Protein AF-A0A7C6BDL8-F1 (afdb_monomer_lite)

Structure (mmCIF, N/CA/C/O backbone):
data_AF-A0A7C6BDL8-F1
#
_entry.id   AF-A0A7C6BDL8-F1
#
loop_
_atom_site.group_PDB
_atom_site.id
_atom_site.type_symbol
_atom_site.label_atom_id
_atom_site.label_alt_id
_atom_site.label_comp_id
_atom_site.label_asym_id
_atom_site.label_entity_id
_atom_site.label_seq_id
_atom_site.pdbx_PDB_ins_code
_atom_site.Cartn_x
_atom_site.Cartn_y
_atom_site.Cartn_z
_atom_site.occupancy
_atom_site.B_iso_or_equiv
_atom_site.auth_seq_id
_atom_site.auth_comp_id
_atom_site.auth_asym_id
_atom_site.auth_atom_id
_atom_site.pdbx_PDB_model_num
ATOM 1 N N . MET A 1 1 ? -22.478 40.320 2.818 1.00 36.12 1 MET A N 1
ATOM 2 C CA . MET A 1 1 ? -21.639 39.943 1.657 1.00 36.12 1 MET A CA 1
ATOM 3 C C . MET A 1 1 ? -20.184 40.206 2.011 1.00 36.12 1 MET A C 1
ATOM 5 O O . MET A 1 1 ? -19.680 41.290 1.766 1.00 36.12 1 MET A O 1
ATOM 9 N N . LYS A 1 2 ? -19.555 39.276 2.729 1.00 38.12 2 LYS A N 1
ATOM 10 C CA . LYS A 1 2 ? -18.227 39.447 3.330 1.00 38.12 2 LYS A CA 1
ATOM 11 C C . LYS A 1 2 ? -17.436 38.138 3.169 1.00 38.12 2 LYS A C 1
ATOM 13 O O . LYS A 1 2 ? -18.031 37.080 2.965 1.00 38.12 2 LYS A O 1
ATOM 18 N N . THR A 1 3 ? -16.111 38.266 3.187 1.00 38.41 3 THR A N 1
ATOM 19 C CA . THR A 1 3 ? -15.070 37.217 3.271 1.00 38.41 3 THR A CA 1
ATOM 20 C C . THR A 1 3 ? -14.804 36.285 2.078 1.00 38.41 3 THR A C 1
ATOM 22 O O . THR A 1 3 ? -13.645 35.935 1.880 1.00 38.41 3 THR A O 1
ATOM 25 N N . LYS A 1 4 ? -15.764 35.936 1.209 1.00 37.19 4 LYS A N 1
ATOM 26 C CA . LYS A 1 4 ? -15.473 34.968 0.116 1.00 37.19 4 LYS A CA 1
ATOM 27 C C . LYS A 1 4 ? -14.597 35.493 -1.035 1.00 37.19 4 LYS A C 1
ATOM 29 O O . LYS A 1 4 ? -13.884 34.704 -1.643 1.00 37.19 4 LYS A O 1
ATOM 34 N N . ASN A 1 5 ? -14.593 36.800 -1.307 1.00 36.06 5 ASN A N 1
ATOM 35 C CA . ASN A 1 5 ? -13.841 37.357 -2.445 1.00 36.06 5 ASN A CA 1
ATOM 36 C C . ASN A 1 5 ? -12.412 37.807 -2.100 1.00 36.06 5 ASN A C 1
ATOM 38 O O . ASN A 1 5 ? -11.633 38.062 -3.013 1.00 36.06 5 ASN A O 1
ATOM 42 N N . LEU A 1 6 ? -12.045 37.898 -0.816 1.00 36.38 6 LEU A N 1
ATOM 43 C CA . LEU A 1 6 ? -10.734 38.432 -0.431 1.00 36.38 6 LEU A CA 1
ATOM 44 C C . LEU A 1 6 ? -9.637 37.354 -0.442 1.00 36.38 6 LEU A C 1
ATOM 46 O O . LEU A 1 6 ? -8.523 37.628 -0.874 1.00 36.38 6 LEU A O 1
ATOM 50 N N . LEU A 1 7 ? -9.965 36.105 -0.079 1.00 38.28 7 LEU A N 1
ATOM 51 C CA . LEU A 1 7 ? -8.993 35.001 -0.098 1.00 38.28 7 LEU A CA 1
ATOM 52 C C . LEU A 1 7 ? -8.562 34.615 -1.525 1.00 38.28 7 LEU A C 1
ATOM 54 O O . LEU A 1 7 ? -7.415 34.242 -1.751 1.00 38.28 7 LEU A O 1
ATOM 58 N N . VAL A 1 8 ? -9.467 34.760 -2.502 1.00 40.53 8 VAL A N 1
ATOM 59 C CA . VAL A 1 8 ? -9.164 34.511 -3.924 1.00 40.53 8 VAL A CA 1
ATOM 60 C C . VAL A 1 8 ? -8.199 35.566 -4.475 1.00 40.53 8 VAL A C 1
ATOM 62 O O . VAL A 1 8 ? -7.374 35.252 -5.327 1.00 40.53 8 VAL A O 1
ATOM 65 N N . LEU A 1 9 ? -8.238 36.797 -3.953 1.00 32.34 9 LEU A N 1
ATOM 66 C CA . LEU A 1 9 ? -7.338 37.866 -4.387 1.00 32.34 9 LEU A CA 1
ATOM 67 C C . LEU A 1 9 ? -5.900 37.660 -3.871 1.00 32.34 9 LEU A C 1
ATOM 69 O O . LEU A 1 9 ? -4.942 37.958 -4.581 1.00 32.34 9 LEU A O 1
ATOM 73 N N . ILE A 1 10 ? -5.747 37.087 -2.673 1.00 45.06 10 ILE A N 1
ATOM 74 C CA . ILE A 1 10 ? -4.440 36.819 -2.046 1.00 45.06 10 ILE A CA 1
ATOM 75 C C . ILE A 1 10 ? -3.712 35.660 -2.748 1.00 45.06 10 ILE A C 1
ATOM 77 O O . ILE A 1 10 ? -2.499 35.722 -2.934 1.00 45.06 10 ILE A O 1
ATOM 81 N N . LEU A 1 11 ? -4.448 34.649 -3.227 1.00 43.22 11 LEU A N 1
ATOM 82 C CA . LEU A 1 11 ? -3.874 33.497 -3.939 1.00 43.22 11 LEU A CA 1
ATOM 83 C C . LEU A 1 11 ? -3.466 33.797 -5.395 1.00 43.22 11 LEU A C 1
ATOM 85 O O . LEU A 1 11 ? -2.720 33.016 -5.979 1.00 43.22 11 LEU A O 1
ATOM 89 N N . VAL A 1 12 ? -3.931 34.910 -5.981 1.00 40.62 12 VAL A N 1
ATOM 90 C CA . VAL A 1 12 ? -3.679 35.256 -7.396 1.00 40.62 12 VAL A CA 1
ATOM 91 C C . VAL A 1 12 ? -2.721 36.445 -7.572 1.00 40.62 12 VAL A C 1
ATOM 93 O O . VAL A 1 12 ? -2.064 36.520 -8.607 1.00 40.62 12 VAL A O 1
ATOM 96 N N . LEU A 1 13 ? -2.590 37.359 -6.597 1.00 33.19 13 LEU A N 1
ATOM 97 C CA . LEU A 1 13 ? -1.860 38.627 -6.802 1.00 33.19 13 LEU A CA 1
ATOM 98 C C . LEU A 1 13 ? -0.649 38.889 -5.892 1.00 33.19 13 LEU A C 1
ATOM 100 O O . LEU A 1 13 ? -0.003 39.916 -6.068 1.00 33.19 13 LEU A O 1
ATOM 104 N N . GLY A 1 14 ? -0.287 37.989 -4.971 1.00 35.81 14 GLY A N 1
ATOM 105 C CA . GLY A 1 14 ? 1.004 38.067 -4.265 1.00 35.81 14 GLY A CA 1
ATOM 106 C C . GLY A 1 14 ? 1.272 39.381 -3.513 1.00 35.81 14 GLY A C 1
ATOM 107 O O . GLY A 1 14 ? 2.417 39.820 -3.443 1.00 35.81 14 GLY A O 1
ATOM 108 N N . LEU A 1 15 ? 0.238 40.028 -2.968 1.00 34.31 15 LEU A N 1
ATOM 109 C CA . LEU A 1 15 ? 0.390 41.239 -2.159 1.00 34.31 15 LEU A CA 1
ATOM 110 C C . LEU A 1 15 ? 0.406 40.882 -0.671 1.00 34.31 15 LEU A C 1
ATOM 112 O O . LEU A 1 15 ? -0.569 40.348 -0.143 1.00 34.31 15 LEU A O 1
ATOM 116 N N . SER A 1 16 ? 1.509 41.205 0.003 1.00 34.28 16 SER A N 1
ATOM 117 C CA . SER A 1 16 ? 1.644 41.140 1.455 1.00 34.28 16 SER A CA 1
ATOM 118 C C . SER A 1 16 ? 1.138 42.437 2.090 1.00 34.28 16 SER A C 1
ATOM 120 O O . SER A 1 16 ? 1.638 43.524 1.805 1.00 34.28 16 SER A O 1
ATOM 122 N N . PHE A 1 17 ? 0.160 42.322 2.987 1.00 34.00 17 PHE A N 1
ATOM 123 C CA . PHE A 1 17 ? -0.197 43.388 3.919 1.00 34.00 17 PHE A CA 1
ATOM 124 C C . PHE A 1 17 ? 0.007 42.877 5.344 1.00 34.00 17 PHE A C 1
ATOM 126 O O . PHE A 1 17 ? -0.675 41.957 5.787 1.00 34.00 17 PHE A O 1
ATOM 133 N N . ASN A 1 18 ? 0.965 43.482 6.049 1.00 37.62 18 ASN A N 1
ATOM 134 C CA . ASN A 1 18 ? 1.153 43.311 7.485 1.00 37.62 18 ASN A CA 1
ATOM 135 C C . ASN A 1 18 ? 0.143 44.190 8.225 1.00 37.62 18 ASN A C 1
ATOM 137 O O . ASN A 1 18 ? 0.199 45.410 8.085 1.00 37.62 18 ASN A O 1
ATOM 141 N N . ALA A 1 19 ? -0.718 43.531 9.006 1.00 41.62 19 ALA A N 1
ATOM 142 C CA . ALA A 1 19 ? -1.516 44.011 10.143 1.00 41.62 19 ALA A CA 1
ATOM 143 C C . ALA A 1 19 ? -2.997 43.636 9.994 1.00 41.62 19 ALA A C 1
ATOM 145 O O . ALA A 1 19 ? -3.799 44.431 9.513 1.00 41.62 19 ALA A O 1
ATOM 146 N N . PHE A 1 20 ? -3.368 42.442 10.463 1.00 35.16 20 PHE A N 1
ATOM 147 C CA . PHE A 1 20 ? -4.745 42.135 10.846 1.00 35.16 20 PHE A CA 1
ATOM 148 C C . PHE A 1 20 ? -4.756 41.297 12.132 1.00 35.16 20 PHE A C 1
ATOM 150 O O . PHE A 1 20 ? -3.888 40.461 12.353 1.00 35.16 20 PHE A O 1
ATOM 157 N N . SER A 1 21 ? -5.714 41.624 12.996 1.00 42.69 21 SER A N 1
ATOM 158 C CA . SER A 1 21 ? -5.970 41.069 14.328 1.00 42.69 21 SER A CA 1
ATOM 159 C C . SER A 1 21 ? -6.042 39.531 14.346 1.00 42.69 21 SER A C 1
ATOM 161 O O . SER A 1 21 ? -6.594 38.937 13.421 1.00 42.69 21 SER A O 1
ATOM 163 N N . GLN A 1 22 ? -5.499 38.905 15.402 1.00 58.19 22 GLN A N 1
ATOM 164 C CA . GLN A 1 22 ? -5.576 37.462 15.680 1.00 58.19 22 GLN A CA 1
ATOM 165 C C . GLN A 1 22 ? -7.036 37.049 15.952 1.00 58.19 22 GLN A C 1
ATOM 167 O O . GLN A 1 22 ? -7.489 37.031 17.094 1.00 58.19 22 GLN A O 1
ATOM 172 N N . GLU A 1 23 ? -7.798 36.740 14.905 1.00 67.31 23 GLU A N 1
ATOM 173 C CA . GLU A 1 23 ? -9.121 36.118 15.024 1.00 67.31 23 GLU A CA 1
ATOM 174 C C . GLU A 1 23 ? -9.001 34.589 14.942 1.00 67.31 23 GLU A C 1
ATOM 176 O O . GLU A 1 23 ? -8.175 34.053 14.203 1.00 67.31 23 GLU A O 1
ATOM 181 N N . LYS A 1 24 ? -9.846 33.867 15.690 1.00 74.75 24 LYS A N 1
ATOM 182 C CA . LYS A 1 24 ? -9.930 32.403 15.611 1.00 74.75 24 LYS A CA 1
ATOM 183 C C . LYS A 1 24 ? -10.504 31.995 14.251 1.00 74.75 24 LYS A C 1
ATOM 185 O O . LYS A 1 24 ? -11.591 32.433 13.876 1.00 74.75 24 LYS A O 1
ATOM 190 N N . ILE A 1 25 ? -9.805 31.122 13.534 1.00 79.12 25 ILE A N 1
ATOM 191 C CA . ILE A 1 25 ? -10.175 30.654 12.194 1.00 79.12 25 ILE A CA 1
ATOM 192 C C . ILE A 1 25 ? -10.735 29.229 12.284 1.00 79.12 25 ILE A C 1
ATOM 194 O O . ILE A 1 25 ? -10.300 28.420 13.102 1.00 79.12 25 ILE A O 1
ATOM 198 N N . THR A 1 26 ? -11.710 28.909 11.430 1.00 83.31 26 THR A N 1
ATOM 199 C CA . THR A 1 26 ? -12.215 27.542 11.228 1.00 83.31 26 THR A CA 1
ATOM 200 C C . THR A 1 26 ? -11.890 27.081 9.814 1.00 83.31 26 THR A C 1
ATOM 202 O O . THR A 1 26 ? -12.408 27.632 8.840 1.00 83.31 26 THR A O 1
ATOM 205 N N . ILE A 1 27 ? -11.075 26.037 9.694 1.00 82.88 27 ILE A N 1
ATOM 206 C CA . ILE A 1 27 ? -10.855 25.318 8.440 1.00 82.88 27 ILE A CA 1
ATOM 207 C C . ILE A 1 27 ? -11.865 24.177 8.366 1.00 82.88 27 ILE A C 1
ATOM 209 O O . ILE A 1 27 ? -11.910 23.324 9.248 1.00 82.88 27 ILE A O 1
ATOM 213 N N . LYS A 1 28 ? -12.664 24.156 7.295 1.00 85.69 28 LYS A N 1
ATOM 214 C CA . LYS A 1 28 ? -13.565 23.047 6.961 1.00 85.69 28 LYS A CA 1
ATOM 215 C C . LYS A 1 28 ? -12.966 22.247 5.809 1.00 85.69 28 LYS A C 1
ATOM 217 O O . LYS A 1 28 ? -12.970 22.720 4.672 1.00 85.69 28 LYS A O 1
ATOM 222 N N . GLN A 1 29 ? -12.524 21.026 6.087 1.00 83.62 29 GLN A N 1
ATOM 223 C CA . GLN A 1 29 ? -12.014 20.097 5.086 1.00 83.62 29 GLN A CA 1
ATOM 224 C C . GLN A 1 29 ? -13.040 18.988 4.841 1.00 83.62 29 GLN A C 1
ATOM 226 O O . GLN A 1 29 ? -13.280 18.150 5.705 1.00 83.62 29 GLN A O 1
ATOM 231 N N . VAL A 1 30 ? -13.640 18.960 3.648 1.00 81.75 30 VAL A N 1
ATOM 232 C CA . VAL A 1 30 ? -14.488 17.831 3.231 1.00 81.75 30 VAL A CA 1
ATOM 233 C C . VAL A 1 30 ? -13.588 16.729 2.683 1.00 81.75 30 VAL A C 1
ATOM 235 O O . VAL A 1 30 ? -12.822 16.966 1.744 1.00 81.75 30 VAL A O 1
ATOM 238 N N . ILE A 1 31 ? -13.686 15.527 3.244 1.00 79.56 31 ILE A N 1
ATOM 239 C CA . ILE A 1 31 ? -12.912 14.367 2.810 1.00 79.56 31 ILE A CA 1
ATOM 240 C C . ILE A 1 31 ? -13.595 13.792 1.561 1.00 79.56 31 ILE A C 1
ATOM 242 O O . ILE A 1 31 ? -14.643 13.152 1.641 1.00 79.56 31 ILE A O 1
ATOM 246 N N . LYS A 1 32 ? -13.026 14.068 0.380 1.00 65.50 32 LYS A N 1
ATOM 247 C CA . LYS A 1 32 ? -13.568 13.644 -0.925 1.00 65.50 32 LYS A CA 1
ATOM 248 C C . LYS A 1 32 ? -12.621 12.707 -1.655 1.00 65.50 32 LYS A C 1
ATOM 250 O O . LYS A 1 32 ? -11.407 12.885 -1.594 1.00 65.50 32 LYS A O 1
ATOM 255 N N . SER A 1 33 ? -13.195 11.736 -2.368 1.00 56.16 33 SER A N 1
ATOM 256 C CA . SER A 1 33 ? -12.422 10.822 -3.210 1.00 56.16 33 SER A CA 1
ATOM 257 C C . SER A 1 33 ? -11.730 11.617 -4.312 1.00 56.16 33 SER A C 1
ATOM 259 O O . SER A 1 33 ? -12.346 12.486 -4.937 1.00 56.16 33 SER A O 1
ATOM 261 N N . SER A 1 34 ? -10.455 11.321 -4.562 1.00 49.09 34 SER A N 1
ATOM 262 C CA . SER A 1 34 ? -9.751 11.818 -5.747 1.00 49.09 34 SER A CA 1
ATOM 263 C C . SER A 1 34 ? -10.327 11.222 -7.038 1.00 49.09 34 SER A C 1
ATOM 265 O O . SER A 1 34 ? -10.141 11.793 -8.114 1.00 49.09 34 SER A O 1
ATOM 267 N N . ASP A 1 35 ? -11.080 10.121 -6.932 1.00 45.09 35 ASP A N 1
ATOM 268 C CA . ASP A 1 35 ? -11.728 9.445 -8.045 1.00 45.09 35 ASP A CA 1
ATOM 269 C C . ASP A 1 35 ? -13.180 9.918 -8.231 1.00 45.09 35 ASP A C 1
ATOM 271 O O . ASP A 1 35 ? -14.113 9.493 -7.536 1.00 45.09 35 ASP A O 1
ATOM 275 N N . LYS A 1 36 ? -13.374 10.800 -9.221 1.00 44.19 36 LYS A N 1
ATOM 276 C CA . LYS A 1 36 ? -14.681 11.364 -9.608 1.00 44.19 36 LYS A CA 1
ATOM 277 C C . LYS A 1 36 ? -15.681 10.314 -10.122 1.00 44.19 36 LYS A C 1
ATOM 279 O O . LYS A 1 36 ? -16.836 10.667 -10.347 1.00 44.19 36 LYS A O 1
ATOM 284 N N . SER A 1 37 ? -15.256 9.066 -10.344 1.00 38.09 37 SER A N 1
ATOM 285 C CA . SER A 1 37 ? -16.096 7.984 -10.879 1.00 38.09 37 SER A CA 1
ATOM 286 C C . SER A 1 37 ? -16.739 7.089 -9.809 1.00 38.09 37 SER A C 1
ATOM 288 O O . SER A 1 37 ? -17.672 6.341 -10.115 1.00 38.09 37 SER A O 1
ATOM 290 N N . SER A 1 38 ? -16.292 7.183 -8.551 1.00 42.62 38 SER A N 1
ATOM 291 C CA . SER A 1 38 ? -16.816 6.366 -7.452 1.00 42.62 38 SER A CA 1
ATOM 292 C C . SER A 1 38 ? -18.226 6.814 -7.036 1.00 42.62 38 SER A C 1
ATOM 294 O O . SER A 1 38 ? -18.433 7.922 -6.545 1.00 42.62 38 SER A O 1
ATOM 296 N N . LYS A 1 39 ? -19.225 5.942 -7.238 1.00 42.12 39 LYS A N 1
ATOM 297 C CA . LYS A 1 39 ? -20.612 6.171 -6.783 1.00 42.12 39 LYS A CA 1
ATOM 298 C C . LYS A 1 39 ? -20.799 5.957 -5.273 1.00 42.12 39 LYS A C 1
ATOM 300 O O . LYS A 1 39 ? -21.801 6.410 -4.735 1.00 42.12 39 LYS A O 1
ATOM 305 N N . GLU A 1 40 ? -19.862 5.278 -4.606 1.00 48.78 40 GLU A N 1
ATOM 306 C CA . GLU A 1 40 ? -19.991 4.844 -3.202 1.00 48.78 40 GLU A CA 1
ATOM 307 C C . GLU A 1 40 ? -19.413 5.823 -2.162 1.00 48.78 40 GLU A C 1
ATOM 309 O O . GLU A 1 40 ? -19.600 5.615 -0.965 1.00 48.78 40 GLU A O 1
ATOM 314 N N . GLY A 1 41 ? -18.791 6.928 -2.589 1.00 57.72 41 GLY A N 1
ATOM 315 C CA . GLY A 1 41 ? -18.154 7.883 -1.675 1.00 57.72 41 GLY A CA 1
ATOM 316 C C . GLY A 1 41 ? -16.877 7.333 -1.024 1.00 57.72 41 GLY A C 1
ATOM 317 O O . GLY A 1 41 ? -16.431 6.231 -1.329 1.00 57.72 41 GLY A O 1
ATOM 318 N N . ILE A 1 42 ? -16.247 8.126 -0.152 1.00 68.56 42 ILE A N 1
ATOM 319 C CA . ILE A 1 42 ? -15.125 7.651 0.671 1.00 68.56 42 ILE A CA 1
ATOM 320 C C . ILE A 1 42 ? -15.670 6.817 1.828 1.00 68.56 42 ILE A C 1
ATOM 322 O O . ILE A 1 42 ? -16.560 7.272 2.547 1.00 68.56 42 ILE A O 1
ATOM 326 N N . VAL A 1 43 ? -15.081 5.642 2.040 1.00 74.00 43 VAL A N 1
ATOM 327 C CA . VAL A 1 43 ? -15.319 4.809 3.221 1.00 74.00 43 VAL A CA 1
ATOM 328 C C . VAL A 1 43 ? -14.243 5.110 4.266 1.00 74.00 43 VAL A C 1
ATOM 330 O O . VAL A 1 43 ? -13.052 5.108 3.957 1.00 74.00 43 VAL A O 1
ATOM 333 N N . ILE A 1 44 ? -14.679 5.400 5.492 1.00 77.50 44 ILE A N 1
ATOM 334 C CA . ILE A 1 44 ? -13.826 5.510 6.678 1.00 77.50 44 ILE A CA 1
ATOM 335 C C . ILE A 1 44 ? -14.284 4.403 7.613 1.00 77.50 44 ILE A C 1
ATOM 337 O O . ILE A 1 44 ? -15.444 4.376 8.010 1.00 77.50 44 ILE A O 1
ATOM 341 N N . ASN A 1 45 ? -13.378 3.484 7.906 1.00 77.44 45 ASN A N 1
ATOM 342 C CA . ASN A 1 45 ? -13.652 2.260 8.650 1.00 77.44 45 ASN A CA 1
ATOM 343 C C . ASN A 1 45 ? -12.988 2.274 10.033 1.00 77.44 45 ASN A C 1
ATOM 345 O O . ASN A 1 45 ? -13.462 1.620 10.966 1.00 77.44 45 ASN A O 1
ATOM 349 N N . ALA A 1 46 ? -11.911 3.051 10.166 1.00 70.88 46 ALA A N 1
ATOM 350 C CA . ALA A 1 46 ? -11.158 3.212 11.395 1.00 70.88 46 ALA A CA 1
ATOM 351 C C . ALA A 1 46 ? -10.706 4.662 11.593 1.00 70.88 46 ALA A C 1
ATOM 353 O O . ALA A 1 46 ? -10.506 5.405 10.626 1.00 70.88 46 ALA A O 1
ATOM 354 N N . ILE A 1 47 ? -10.495 5.038 12.852 1.00 78.56 47 ILE A N 1
ATOM 355 C CA . ILE A 1 47 ? -9.941 6.336 13.243 1.00 78.56 47 ILE A CA 1
ATOM 356 C C . ILE A 1 47 ? -8.733 6.110 14.146 1.00 78.56 47 ILE A C 1
ATOM 358 O O . ILE A 1 47 ? -8.789 5.316 15.085 1.00 78.56 47 ILE A O 1
ATOM 362 N N . GLU A 1 48 ? -7.659 6.841 13.875 1.00 86.12 48 GLU A N 1
ATOM 363 C CA . GLU A 1 48 ? -6.456 6.890 14.701 1.00 86.12 48 GLU A CA 1
ATOM 364 C C . GLU A 1 48 ? -6.193 8.341 15.107 1.00 86.12 48 GLU A C 1
ATOM 366 O O . GLU A 1 48 ? -6.108 9.219 14.248 1.00 86.12 48 GLU A O 1
ATOM 371 N N . ILE A 1 49 ? -6.101 8.607 16.407 1.00 89.56 49 ILE A N 1
ATOM 372 C CA . ILE A 1 49 ? -5.919 9.950 16.958 1.00 89.56 49 ILE A CA 1
ATOM 373 C C . ILE A 1 49 ? -4.647 9.964 17.803 1.00 89.56 49 ILE A C 1
ATOM 375 O O . ILE A 1 49 ? -4.549 9.276 18.817 1.00 89.56 49 ILE A O 1
ATOM 379 N N . GLU A 1 50 ? -3.685 10.769 17.368 1.00 87.81 50 GLU A N 1
ATOM 380 C CA . GLU A 1 50 ? -2.398 11.015 18.014 1.00 87.81 50 GLU A CA 1
ATOM 381 C C . GLU A 1 50 ? -2.204 12.532 18.148 1.00 87.81 50 GLU A C 1
ATOM 383 O O . GLU A 1 50 ? -1.378 13.147 17.467 1.00 87.81 50 GLU A O 1
ATOM 388 N N . THR A 1 51 ? -3.037 13.171 18.974 1.00 88.75 51 THR A N 1
ATOM 389 C CA . THR A 1 51 ? -2.961 14.618 19.187 1.00 88.75 51 THR A CA 1
ATOM 390 C C . THR A 1 51 ? -3.350 15.044 20.590 1.00 88.75 51 THR A C 1
ATOM 392 O O . THR A 1 51 ? -4.324 14.565 21.143 1.00 88.75 51 THR A O 1
ATOM 395 N N . ASP A 1 52 ? -2.645 16.029 21.132 1.00 88.31 52 ASP A N 1
ATOM 396 C CA . ASP A 1 52 ? -2.980 16.714 22.382 1.00 88.31 52 ASP A CA 1
ATOM 397 C C . ASP A 1 52 ? -4.150 17.714 22.260 1.00 88.31 52 ASP A C 1
ATOM 399 O O . ASP A 1 52 ? -4.663 18.197 23.275 1.00 88.31 52 ASP A O 1
ATOM 403 N N . ALA A 1 53 ? -4.593 18.028 21.037 1.00 89.25 53 ALA A N 1
ATOM 404 C CA . ALA A 1 53 ? -5.752 18.879 20.798 1.00 89.25 53 ALA A CA 1
ATOM 405 C C . ALA A 1 53 ? -7.063 18.137 21.134 1.00 89.25 53 ALA A C 1
ATOM 407 O O . ALA A 1 53 ? -7.221 16.979 20.744 1.00 89.25 53 ALA A O 1
ATOM 408 N N . PRO A 1 54 ? -8.044 18.783 21.795 1.00 92.56 54 PRO A N 1
ATOM 409 C CA . PRO A 1 54 ? -9.358 18.186 22.003 1.00 92.56 54 PRO A CA 1
ATOM 410 C C . PRO A 1 54 ? -10.032 17.808 20.680 1.00 92.56 54 PRO A C 1
ATOM 412 O O . PRO A 1 54 ? -10.142 18.633 19.763 1.00 92.56 54 PRO A O 1
ATOM 415 N N . VAL A 1 55 ? -10.527 16.572 20.605 1.00 95.94 55 VAL A N 1
ATOM 416 C CA . VAL A 1 55 ? -11.239 16.047 19.436 1.00 95.94 55 VAL A CA 1
ATOM 417 C C . VAL A 1 55 ? -12.670 15.687 19.814 1.00 95.94 55 VAL A C 1
ATOM 419 O O . VAL A 1 55 ? -12.901 14.999 20.801 1.00 95.94 55 VAL A O 1
ATOM 422 N N . ARG A 1 56 ? -13.642 16.100 19.000 1.00 97.69 56 ARG A N 1
ATOM 423 C CA . ARG A 1 56 ? -15.024 15.612 19.079 1.00 97.69 56 ARG A CA 1
ATOM 424 C C . ARG A 1 56 ? -15.385 14.855 17.810 1.00 97.69 56 ARG A C 1
ATOM 426 O O . ARG A 1 56 ? -15.208 15.393 16.719 1.00 97.69 56 ARG A O 1
ATOM 433 N N . ILE A 1 57 ? -15.915 13.647 17.940 1.00 97.62 57 ILE A N 1
ATOM 434 C CA . ILE A 1 57 ? -16.388 12.834 16.818 1.00 97.62 57 ILE A CA 1
ATOM 435 C C . ILE A 1 57 ? -17.910 12.764 16.871 1.00 97.62 57 ILE A C 1
ATOM 437 O O . ILE A 1 57 ? -18.486 12.395 17.892 1.00 97.62 57 ILE A O 1
ATOM 441 N N . ILE A 1 58 ? -18.551 13.119 15.761 1.00 96.75 58 ILE A N 1
ATOM 442 C CA . ILE A 1 58 ? -20.004 13.141 15.609 1.00 96.75 58 ILE A CA 1
ATOM 443 C C . ILE A 1 58 ? -20.424 12.378 14.354 1.00 96.75 58 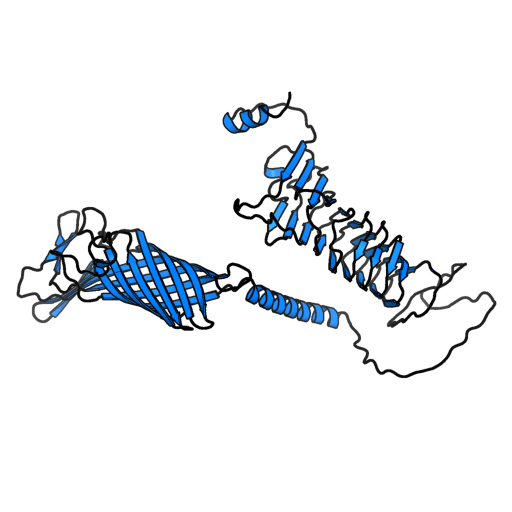ILE A C 1
ATOM 445 O O . ILE A 1 58 ? -19.703 12.344 13.354 1.00 96.75 58 ILE A O 1
ATOM 449 N N . SER A 1 59 ? -21.621 11.803 14.389 1.00 94.12 59 SER A N 1
ATOM 450 C CA . SER A 1 59 ? -22.292 11.326 13.184 1.00 94.12 59 SER A CA 1
ATOM 451 C C . SER A 1 59 ? -22.837 12.508 12.377 1.00 94.12 59 SER A C 1
ATOM 453 O O . SER A 1 59 ? -23.216 13.549 12.922 1.00 94.12 59 SER A O 1
ATOM 455 N N . GLY A 1 60 ? -22.872 12.370 11.056 1.00 91.31 60 GLY A N 1
ATOM 456 C CA . GLY A 1 60 ? -23.371 13.414 10.173 1.00 91.31 60 GLY A CA 1
ATOM 457 C C . GLY A 1 60 ? -23.646 12.938 8.756 1.00 91.31 60 GLY A C 1
ATOM 458 O O . GLY A 1 60 ? -23.799 11.749 8.492 1.00 91.31 60 GLY A O 1
ATOM 459 N N . LYS A 1 61 ? -23.795 13.888 7.829 1.00 88.12 61 LYS A N 1
ATOM 460 C CA . LYS A 1 61 ? -24.225 13.583 6.449 1.00 88.12 61 LYS A CA 1
ATOM 461 C C . LYS A 1 61 ? -23.057 13.392 5.490 1.00 88.12 61 LYS A C 1
ATOM 463 O O . LYS A 1 61 ? -23.233 12.791 4.433 1.00 88.12 61 LYS A O 1
ATOM 468 N N . GLU A 1 62 ? -21.892 13.921 5.841 1.00 86.50 62 GLU A N 1
ATOM 469 C CA . GLU A 1 62 ? -20.674 13.883 5.038 1.00 86.50 62 GLU A CA 1
ATOM 470 C C . GLU A 1 62 ? -19.467 13.579 5.934 1.00 86.50 62 GLU A C 1
ATOM 472 O O . GLU A 1 62 ? -19.512 13.789 7.142 1.00 86.50 62 GLU A O 1
ATOM 477 N N . ASN A 1 63 ? -18.362 13.135 5.332 1.00 90.19 63 ASN A N 1
ATOM 478 C CA . ASN A 1 63 ? -17.083 13.006 6.030 1.00 90.19 63 ASN A CA 1
ATOM 479 C C . ASN A 1 63 ? -16.364 14.365 6.036 1.00 90.19 63 ASN A C 1
ATOM 481 O O . ASN A 1 63 ? -15.832 14.797 5.005 1.00 90.19 63 ASN A O 1
ATOM 485 N N . ILE A 1 64 ? -16.365 15.063 7.172 1.00 89.75 64 ILE A N 1
ATOM 486 C CA . ILE A 1 64 ? -15.817 16.421 7.297 1.00 89.75 64 ILE A CA 1
ATOM 487 C C . ILE A 1 64 ? -14.914 16.515 8.523 1.00 89.75 64 ILE A C 1
ATOM 489 O O . ILE A 1 64 ? -15.261 16.048 9.599 1.00 89.75 64 ILE A O 1
ATOM 493 N N . VAL A 1 65 ? -13.779 17.197 8.378 1.00 91.38 65 VAL A N 1
ATOM 494 C CA . VAL A 1 65 ? -12.926 17.591 9.501 1.00 91.38 65 VAL A CA 1
ATOM 495 C C . VAL A 1 65 ? -12.938 19.108 9.631 1.00 91.38 65 VAL A C 1
ATOM 497 O O . VAL A 1 65 ? -12.647 19.835 8.676 1.00 91.38 65 VAL A O 1
ATOM 500 N N . TYR A 1 66 ? -13.281 19.581 10.822 1.00 90.44 66 TYR A N 1
ATOM 501 C CA . TYR A 1 66 ? -13.195 20.975 11.223 1.00 90.44 66 TYR A CA 1
ATOM 502 C C . TYR A 1 66 ? -11.977 21.148 12.126 1.00 90.44 66 TYR A C 1
ATOM 504 O O . TYR A 1 66 ? -11.873 20.477 13.150 1.00 90.44 66 TYR A O 1
ATOM 512 N N . LEU A 1 67 ? -11.083 22.065 11.768 1.00 89.62 67 LEU A N 1
ATOM 513 C CA . LEU A 1 67 ? -9.989 22.514 12.625 1.00 89.62 67 LEU A CA 1
ATOM 514 C C . LEU A 1 67 ? -10.255 23.966 13.009 1.00 89.62 67 LEU A C 1
ATOM 516 O O . LEU A 1 67 ? -10.350 24.829 12.136 1.00 89.62 67 LEU A O 1
ATOM 520 N N . THR A 1 68 ? -10.403 24.233 14.303 1.00 87.69 68 THR A N 1
ATOM 521 C CA . THR A 1 68 ? -10.728 25.571 14.813 1.00 87.69 68 THR A CA 1
ATOM 522 C C . THR A 1 68 ? -9.638 26.038 15.761 1.00 87.69 68 THR A C 1
ATOM 524 O O . THR A 1 68 ? -9.470 25.437 16.815 1.00 87.69 68 THR A O 1
ATOM 527 N N . GLY A 1 69 ? -8.944 27.124 15.436 1.00 85.94 69 GLY A N 1
ATOM 528 C CA . GLY A 1 69 ? -7.842 27.646 16.246 1.00 85.94 69 GLY A CA 1
ATOM 529 C C . GLY A 1 69 ? -7.271 28.941 15.680 1.00 85.94 69 GLY A C 1
ATOM 530 O O . GLY A 1 69 ? -7.804 29.490 14.714 1.00 85.94 69 GLY A O 1
ATOM 531 N N . TYR A 1 70 ? -6.205 29.440 16.293 1.00 80.62 70 TYR A N 1
ATOM 532 C CA . TYR A 1 70 ? -5.423 30.543 15.741 1.00 80.62 70 TYR A CA 1
ATOM 533 C C . TYR A 1 70 ? -4.430 29.968 14.731 1.00 80.62 70 TYR A C 1
ATOM 535 O O . TYR A 1 70 ? -3.676 29.060 15.062 1.00 80.62 70 TYR A O 1
ATOM 543 N N . ILE A 1 71 ? -4.494 30.437 13.486 1.00 75.50 71 ILE A N 1
ATOM 544 C CA . ILE A 1 71 ? -3.683 29.918 12.379 1.00 75.50 71 ILE A CA 1
ATOM 545 C C . ILE A 1 71 ? -2.976 31.102 11.744 1.00 75.50 71 ILE A C 1
ATOM 547 O O . ILE A 1 71 ? -3.637 31.986 11.195 1.00 75.50 71 ILE A O 1
ATOM 551 N N . GLU A 1 72 ? -1.650 31.113 11.814 1.00 72.88 72 GLU A N 1
ATOM 552 C CA . GLU A 1 72 ? -0.827 32.194 11.276 1.00 72.88 72 GLU A CA 1
ATOM 553 C C . GLU A 1 72 ? -0.178 31.778 9.949 1.00 72.88 72 GLU A C 1
ATOM 555 O O . GLU A 1 72 ? -0.097 32.583 9.017 1.00 72.88 72 GLU A O 1
ATOM 560 N N . ASN A 1 73 ? 0.218 30.508 9.818 1.00 73.12 73 ASN A N 1
ATOM 561 C CA . ASN A 1 73 ? 0.902 29.965 8.648 1.00 73.12 73 ASN A CA 1
ATOM 562 C C . ASN A 1 73 ? 0.234 28.665 8.142 1.00 73.12 73 ASN A C 1
ATOM 564 O O . ASN A 1 73 ? -0.183 27.825 8.936 1.00 73.12 73 ASN A O 1
ATOM 568 N N . PRO A 1 74 ? 0.146 28.444 6.813 1.00 69.88 74 PRO A N 1
ATOM 569 C CA . PRO A 1 74 ? -0.175 27.143 6.221 1.00 69.88 74 PRO A CA 1
ATOM 570 C C . PRO A 1 74 ? 0.551 25.924 6.802 1.00 69.88 74 PRO A C 1
ATOM 572 O O . PRO A 1 74 ? -0.009 24.828 6.789 1.00 69.88 74 PRO A O 1
ATOM 575 N N . ASP A 1 75 ? 1.782 26.092 7.285 1.00 74.56 75 ASP A N 1
ATOM 576 C CA . ASP A 1 75 ? 2.520 25.007 7.924 1.00 74.56 75 ASP A CA 1
ATOM 577 C C . ASP A 1 75 ? 1.869 24.567 9.248 1.00 74.56 75 ASP A C 1
ATOM 579 O O . ASP A 1 75 ? 1.874 23.369 9.515 1.00 74.56 75 ASP A O 1
ATOM 583 N N . ASP A 1 76 ? 1.190 25.459 9.986 1.00 71.38 76 ASP A N 1
ATOM 584 C CA . ASP A 1 76 ? 0.592 25.188 11.309 1.00 71.38 76 ASP A CA 1
ATOM 585 C C . ASP A 1 76 ? -0.401 24.017 11.293 1.00 71.38 76 ASP A C 1
ATOM 587 O O . ASP A 1 76 ? -0.502 23.261 12.254 1.00 71.38 76 ASP A O 1
ATOM 591 N N . TYR A 1 77 ? -1.125 23.825 10.188 1.00 75.12 77 TYR A N 1
ATOM 592 C CA . TYR A 1 77 ? -2.104 22.744 10.023 1.00 75.12 77 TYR A CA 1
ATOM 593 C C . TYR A 1 77 ? -1.663 21.696 8.997 1.00 75.12 77 TYR A C 1
ATOM 595 O O . TYR A 1 77 ? -2.465 20.879 8.544 1.00 75.12 77 TYR A O 1
ATOM 603 N N . LYS A 1 78 ? -0.403 21.685 8.568 1.00 75.94 78 LYS A N 1
ATOM 604 C CA . LYS A 1 78 ? 0.044 20.747 7.539 1.00 75.94 78 LYS A CA 1
ATOM 605 C C . LYS A 1 78 ? 0.197 19.338 8.113 1.00 75.94 78 LYS A C 1
ATOM 607 O O . LYS A 1 78 ? 0.943 19.112 9.054 1.00 75.94 78 LYS A O 1
ATOM 612 N N . GLY A 1 79 ? -0.481 18.362 7.505 1.00 72.62 79 GLY A N 1
ATOM 613 C CA . GLY A 1 79 ? -0.337 16.943 7.868 1.00 72.62 79 GLY A CA 1
ATOM 614 C C . GLY A 1 79 ? -1.091 16.500 9.129 1.00 72.62 79 GLY A C 1
ATOM 615 O O . GLY A 1 79 ? -0.977 15.337 9.517 1.00 72.62 79 GLY A O 1
ATOM 616 N N . PHE A 1 80 ? -1.906 17.378 9.728 1.00 83.38 80 PHE A N 1
ATOM 617 C CA . PHE A 1 80 ? -2.736 17.042 10.894 1.00 83.38 80 PHE A CA 1
ATOM 618 C C . PHE A 1 80 ? -3.832 16.011 10.581 1.00 83.38 80 PHE A C 1
ATOM 620 O O . PHE A 1 80 ? -4.350 15.373 11.484 1.00 83.38 80 PHE A O 1
ATOM 627 N N . CYS A 1 81 ? -4.211 15.855 9.311 1.00 86.06 81 CYS A N 1
ATOM 628 C CA . CYS A 1 81 ? -5.269 14.951 8.877 1.00 86.06 81 CYS A CA 1
ATOM 629 C C . CYS A 1 81 ? -4.820 14.197 7.625 1.00 86.06 81 CYS A C 1
ATOM 631 O O . CYS A 1 81 ? -4.483 14.806 6.604 1.00 86.06 81 CYS A O 1
ATOM 633 N N . VAL A 1 82 ? -4.805 12.869 7.712 1.00 82.50 82 VAL A N 1
ATOM 634 C CA . VAL A 1 82 ? -4.404 11.966 6.632 1.00 82.50 82 VAL A CA 1
ATOM 635 C C . VAL A 1 82 ? -5.407 10.825 6.558 1.00 82.50 82 VAL A C 1
ATOM 637 O O . VAL A 1 82 ? -5.619 10.119 7.534 1.00 82.50 82 VAL A O 1
ATOM 640 N N . LEU A 1 83 ? -5.996 10.610 5.385 1.00 77.56 83 LEU A N 1
ATOM 641 C CA . LEU A 1 83 ? -6.769 9.404 5.106 1.00 77.56 83 LEU A CA 1
ATOM 642 C C . LEU A 1 83 ? -5.900 8.439 4.301 1.00 77.56 83 LEU A C 1
ATOM 644 O O . LEU A 1 83 ? -5.467 8.777 3.196 1.00 77.56 83 LEU A O 1
ATOM 648 N N . LYS A 1 84 ? -5.666 7.242 4.835 1.00 74.25 84 LYS A N 1
ATOM 649 C CA . LYS A 1 84 ? -4.932 6.180 4.145 1.00 74.25 84 LYS A CA 1
ATOM 650 C C . LYS A 1 84 ? -5.554 4.831 4.481 1.00 74.25 84 LYS A C 1
ATOM 652 O O . LYS A 1 84 ? -5.804 4.558 5.645 1.00 74.25 84 LYS A O 1
ATOM 657 N N . ASP A 1 85 ? -5.790 4.006 3.463 1.00 69.94 85 ASP A N 1
ATOM 658 C CA . ASP A 1 85 ? -6.313 2.642 3.626 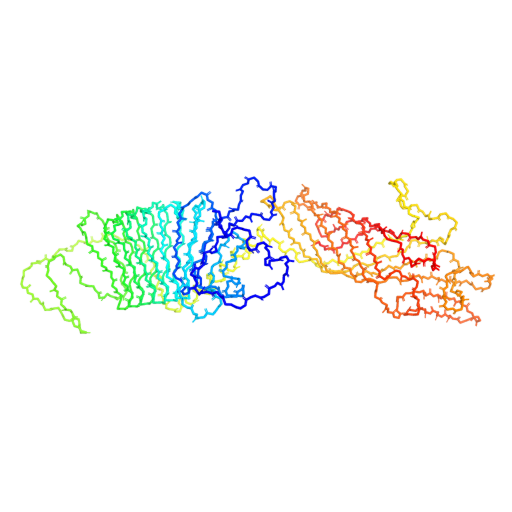1.00 69.94 85 ASP A CA 1
ATOM 659 C C . ASP A 1 85 ? -7.590 2.589 4.497 1.00 69.94 85 ASP A C 1
ATOM 661 O O . ASP A 1 85 ? -7.717 1.744 5.374 1.00 69.94 85 ASP A O 1
ATOM 665 N N . GLU A 1 86 ? -8.517 3.537 4.276 1.00 73.81 86 GLU A N 1
ATOM 666 C CA . GLU A 1 86 ? -9.786 3.704 5.025 1.00 73.81 86 GLU A CA 1
ATOM 667 C C . GLU A 1 86 ? -9.625 4.052 6.519 1.00 73.81 86 GLU A C 1
ATOM 669 O O . GLU A 1 86 ? -10.613 4.120 7.256 1.00 73.81 86 GLU A O 1
ATOM 674 N N . VAL A 1 87 ? -8.393 4.330 6.956 1.00 73.94 87 VAL A N 1
ATOM 675 C CA . VAL A 1 87 ? -8.061 4.826 8.292 1.00 73.94 87 VAL A CA 1
ATOM 676 C C . VAL A 1 87 ? -7.900 6.340 8.238 1.00 73.94 87 VAL A C 1
ATOM 678 O O . VAL A 1 87 ? -7.028 6.867 7.536 1.00 73.94 87 VAL A O 1
ATOM 681 N N . LEU A 1 88 ? -8.745 7.051 8.982 1.00 82.94 88 LEU A N 1
ATOM 682 C CA . LEU A 1 88 ? -8.595 8.484 9.193 1.00 82.94 88 LEU A CA 1
ATOM 683 C C . LEU A 1 88 ? -7.622 8.718 10.351 1.00 82.94 88 LEU A C 1
ATOM 685 O O . LEU A 1 88 ? -7.974 8.507 11.509 1.00 82.94 88 LEU A O 1
ATOM 689 N N . LYS A 1 89 ? -6.409 9.169 10.032 1.00 84.38 89 LYS A N 1
ATOM 690 C CA . LYS A 1 89 ? -5.384 9.527 11.010 1.00 84.38 89 LYS A CA 1
ATOM 691 C C . LYS A 1 89 ? -5.399 11.027 11.293 1.00 84.38 89 LYS A C 1
ATOM 693 O O . LYS A 1 89 ? -5.298 11.837 10.367 1.00 84.38 89 LYS A O 1
ATOM 698 N N . ILE A 1 90 ? -5.490 11.377 12.572 1.00 88.38 90 ILE A N 1
ATOM 699 C CA . ILE A 1 90 ? -5.444 12.741 13.094 1.00 88.38 90 ILE A CA 1
ATOM 700 C C . ILE A 1 90 ? -4.199 12.895 13.964 1.00 88.38 90 ILE A C 1
ATOM 702 O O . ILE A 1 90 ? -4.046 12.185 14.951 1.00 88.38 90 ILE A O 1
ATOM 706 N N . ASN A 1 91 ? -3.328 13.831 13.601 1.00 88.44 91 ASN A N 1
ATOM 707 C CA . ASN A 1 91 ? -2.103 14.167 14.324 1.00 88.44 91 ASN A CA 1
ATOM 708 C C . ASN A 1 91 ? -2.187 15.593 14.873 1.00 88.44 91 ASN A C 1
ATOM 710 O O . ASN A 1 91 ? -2.982 16.400 14.382 1.00 88.44 91 ASN A O 1
ATOM 714 N N . SER A 1 92 ? -1.314 15.938 15.823 1.00 84.88 92 SER A N 1
ATOM 715 C CA . SER A 1 92 ? -1.201 17.327 16.277 1.00 84.88 92 SER A CA 1
ATOM 716 C C . SER A 1 92 ? -0.833 18.283 15.133 1.00 84.88 92 SER A C 1
ATOM 718 O O . SER A 1 92 ? 0.104 18.006 14.376 1.00 84.88 92 SER A O 1
ATOM 720 N N . PRO A 1 93 ? -1.538 19.425 15.009 1.00 79.69 93 PRO A N 1
ATOM 721 C CA . PRO A 1 93 ? -1.075 20.567 14.226 1.00 79.69 93 PRO A CA 1
ATOM 722 C C . PRO A 1 93 ? 0.337 20.991 14.671 1.00 79.69 93 PRO A C 1
ATOM 724 O O . PRO A 1 93 ? 0.699 20.846 15.842 1.00 79.69 93 PRO A O 1
ATOM 727 N N . SER A 1 94 ? 1.168 21.481 13.750 1.00 67.56 94 SER A N 1
ATOM 728 C CA . SER A 1 94 ? 2.547 21.834 14.082 1.00 67.56 94 SER A CA 1
ATOM 729 C C . SER A 1 94 ? 2.612 23.185 14.799 1.00 67.56 94 SER A C 1
ATOM 731 O O . SER A 1 94 ? 2.182 24.192 14.253 1.00 67.56 94 SER A O 1
ATOM 733 N N . GLN A 1 95 ? 3.256 23.179 15.968 1.00 57.94 95 GLN A N 1
ATOM 734 C CA . GLN A 1 95 ? 3.528 24.281 16.902 1.00 57.94 95 GLN A CA 1
ATOM 735 C C . GLN A 1 95 ? 2.527 24.500 18.049 1.00 57.94 95 GLN A C 1
ATOM 737 O O . GLN A 1 95 ? 1.322 24.679 17.915 1.00 57.94 95 GLN A O 1
ATOM 742 N N . THR A 1 96 ? 3.142 24.517 19.228 1.00 50.78 96 THR A N 1
ATOM 743 C CA . THR A 1 96 ? 2.649 24.584 20.602 1.00 50.78 96 THR A CA 1
ATOM 744 C C . THR A 1 96 ? 2.173 25.984 21.013 1.00 50.78 96 THR A C 1
ATOM 746 O O . THR A 1 96 ? 2.573 26.509 22.053 1.00 50.78 96 THR A O 1
ATOM 749 N N . GLN A 1 97 ? 1.272 26.593 20.239 1.00 50.12 97 GLN A N 1
ATOM 750 C CA . GLN A 1 97 ? 0.498 27.765 20.677 1.00 50.12 97 GLN A CA 1
ATOM 751 C C . GLN A 1 97 ? -1.009 27.492 20.586 1.00 50.12 97 GLN A C 1
ATOM 753 O O . GLN A 1 97 ? -1.717 27.976 19.719 1.00 50.12 97 GLN A O 1
ATOM 758 N N . LYS A 1 98 ? -1.423 26.634 21.526 1.00 64.44 98 LYS A N 1
ATOM 759 C CA . LYS A 1 98 ? -2.693 26.524 22.269 1.00 64.44 98 LYS A CA 1
ATOM 760 C C . LYS A 1 98 ? -4.003 27.009 21.612 1.00 64.44 98 LYS A C 1
ATOM 762 O O . LYS A 1 98 ? -4.144 28.145 21.178 1.00 64.44 98 LYS A O 1
ATOM 767 N N . ASP A 1 99 ? -4.999 26.128 21.748 1.00 74.25 99 ASP A N 1
ATOM 768 C CA . ASP A 1 99 ? -6.439 26.256 21.456 1.00 74.25 99 ASP A CA 1
ATOM 769 C C . ASP A 1 99 ? -6.918 25.814 20.064 1.00 74.25 99 ASP A C 1
ATOM 771 O O . ASP A 1 99 ? -7.905 26.342 19.531 1.00 74.25 99 ASP A O 1
ATOM 775 N N . PHE A 1 100 ? -6.288 24.775 19.508 1.00 83.88 100 PHE A N 1
ATOM 776 C CA . PHE A 1 100 ? -6.911 23.986 18.446 1.00 83.88 100 PHE A CA 1
ATOM 777 C C . PHE A 1 100 ? -7.986 23.060 19.012 1.00 83.88 100 PHE A C 1
ATOM 779 O O . PHE A 1 100 ? -7.736 22.319 19.953 1.00 83.88 100 PHE A O 1
ATOM 786 N N . ASN A 1 101 ? -9.163 23.076 18.391 1.00 89.88 101 ASN A N 1
ATOM 787 C CA . ASN A 1 101 ? -10.205 22.072 18.573 1.00 89.88 101 ASN A CA 1
ATOM 788 C C . ASN A 1 101 ? -10.476 21.394 17.237 1.00 89.88 101 ASN A C 1
ATOM 790 O O . ASN A 1 101 ? -10.617 22.072 16.209 1.00 89.88 101 ASN A O 1
ATOM 794 N N . ILE A 1 102 ? -10.599 20.073 17.269 1.00 93.31 102 ILE A N 1
ATOM 795 C CA . ILE A 1 102 ? -10.885 19.261 16.094 1.00 93.31 102 ILE A CA 1
ATOM 796 C C . ILE A 1 102 ? -12.297 18.698 16.230 1.00 93.31 102 ILE A C 1
ATOM 798 O O . ILE A 1 102 ? -12.677 18.165 17.269 1.00 93.31 102 ILE A O 1
ATOM 802 N N . THR A 1 103 ? -13.103 18.817 15.181 1.00 95.94 103 THR A N 1
ATOM 803 C CA . THR A 1 103 ? -14.388 18.116 15.091 1.00 95.94 103 THR A CA 1
ATOM 804 C C . THR A 1 103 ? -14.401 17.257 13.843 1.00 95.94 103 THR A C 1
ATOM 806 O O . THR A 1 103 ? -14.135 17.752 12.750 1.00 95.94 103 THR A O 1
ATOM 809 N N . ILE A 1 104 ? -14.703 15.977 14.011 1.00 96.38 104 ILE A N 1
ATOM 810 C CA . ILE A 1 104 ? -14.797 14.996 12.936 1.00 96.38 104 ILE A CA 1
ATOM 811 C C . ILE A 1 104 ? -16.267 14.633 12.783 1.00 96.38 104 ILE A C 1
ATOM 813 O O . ILE A 1 104 ? -16.878 14.106 13.705 1.00 96.38 104 ILE A O 1
ATOM 817 N N . GLU A 1 105 ? -16.830 14.929 11.622 1.00 95.31 105 GLU A N 1
ATOM 818 C CA . GLU A 1 105 ? -18.149 14.473 11.203 1.00 95.31 105 GLU A CA 1
ATOM 819 C C . GLU A 1 105 ? -17.969 13.242 10.314 1.00 95.31 105 GLU A C 1
ATOM 821 O O . GLU A 1 105 ? -17.211 13.291 9.339 1.00 95.31 105 GLU A O 1
ATOM 826 N N . LEU A 1 106 ? -18.642 12.146 10.658 1.00 93.38 106 LEU A N 1
ATOM 827 C CA . LEU A 1 106 ? -18.599 10.895 9.908 1.00 93.38 106 LEU A CA 1
ATOM 828 C C . LEU A 1 106 ? -19.959 10.552 9.316 1.00 93.38 106 LEU A C 1
ATOM 830 O O . LEU A 1 106 ? -20.978 10.562 10.002 1.00 93.38 106 LEU A O 1
ATOM 834 N N . GLN A 1 107 ? -19.955 10.184 8.037 1.00 91.38 107 GLN A N 1
ATOM 835 C CA . GLN A 1 107 ? -21.155 9.750 7.325 1.00 91.38 107 GLN A CA 1
ATOM 836 C C . GLN A 1 107 ? -21.593 8.328 7.710 1.00 91.38 107 GLN A C 1
ATOM 838 O O . GLN A 1 107 ? -22.764 7.977 7.566 1.00 91.38 107 GLN A O 1
ATOM 843 N N . LYS A 1 108 ? -20.645 7.483 8.122 1.00 89.94 108 LYS A N 1
ATOM 844 C CA . LYS A 1 108 ? -20.868 6.078 8.470 1.00 89.94 108 LYS A CA 1
ATOM 845 C C . LYS A 1 108 ? -20.167 5.740 9.777 1.00 89.94 108 LYS A C 1
ATOM 847 O O . LYS A 1 108 ? -19.190 6.389 10.146 1.00 89.94 108 LYS A O 1
ATOM 852 N N . GLU A 1 109 ? -20.669 4.698 10.422 1.00 88.94 109 GLU A N 1
ATOM 853 C CA . GLU A 1 109 ? -20.078 4.111 11.617 1.00 88.94 109 GLU A CA 1
ATOM 854 C C . GLU A 1 109 ? -18.691 3.514 11.343 1.00 88.94 109 GLU A C 1
ATOM 856 O O . GLU A 1 109 ? -18.429 2.987 10.259 1.00 88.94 109 GLU A O 1
ATOM 861 N N . VAL A 1 110 ? -17.824 3.548 12.356 1.00 80.75 110 VAL A N 1
ATOM 862 C CA . VAL A 1 110 ? -16.483 2.947 12.333 1.00 80.75 110 VAL A CA 1
ATOM 863 C C . VAL A 1 110 ? -16.411 1.737 13.256 1.00 80.75 110 VAL A C 1
ATOM 865 O O . VAL A 1 110 ? -17.069 1.687 14.296 1.00 80.75 110 VAL A O 1
ATOM 868 N N . TYR A 1 111 ? -15.592 0.750 12.896 1.00 74.94 111 TYR A N 1
ATOM 869 C CA . TYR A 1 111 ? -15.397 -0.451 13.715 1.00 74.94 111 TYR A CA 1
ATOM 870 C C . TYR A 1 111 ? -14.136 -0.389 14.587 1.00 74.94 111 TYR A C 1
ATOM 872 O O . TYR A 1 111 ? -13.968 -1.242 15.454 1.00 74.94 111 TYR A O 1
ATOM 880 N N . LEU A 1 112 ? -13.237 0.577 14.364 1.00 71.69 112 LEU A N 1
ATOM 881 C CA . LEU A 1 112 ? -11.989 0.718 15.118 1.00 71.69 112 LEU A CA 1
ATOM 882 C C . LEU A 1 112 ? -11.725 2.178 15.494 1.00 71.69 112 LEU A C 1
ATOM 884 O O . LEU A 1 112 ? -11.704 3.055 14.630 1.00 71.69 112 LEU A O 1
ATOM 888 N N . VAL A 1 113 ? -11.449 2.411 16.776 1.00 82.31 113 VAL A N 1
ATOM 889 C CA . VAL A 1 113 ? -10.981 3.693 17.311 1.00 82.31 113 VAL A CA 1
ATOM 890 C C . VAL A 1 113 ? -9.698 3.456 18.102 1.00 82.31 113 VAL A C 1
ATOM 892 O O . VAL A 1 113 ? -9.698 2.704 19.075 1.00 82.31 113 VAL A O 1
ATOM 895 N N . CYS A 1 114 ? -8.609 4.104 17.694 1.00 83.06 114 CYS A N 1
ATOM 896 C CA . CYS A 1 114 ? -7.319 4.071 18.379 1.00 83.06 114 CYS A CA 1
ATOM 897 C C . CYS A 1 114 ? -6.939 5.477 18.841 1.00 83.06 114 CYS A C 1
ATOM 899 O O . CYS A 1 114 ? -6.832 6.384 18.018 1.00 83.06 114 CYS A O 1
ATOM 901 N N . LEU A 1 115 ? -6.705 5.644 20.138 1.00 87.00 115 LEU A N 1
ATOM 902 C CA . LEU A 1 115 ? -6.296 6.899 20.759 1.00 87.00 115 LEU A CA 1
ATOM 903 C C . LEU A 1 115 ? -4.915 6.718 21.391 1.00 87.00 115 LEU A C 1
ATOM 905 O O . LEU A 1 115 ? -4.697 5.762 22.132 1.00 87.00 115 LEU A O 1
ATOM 909 N N . GLY A 1 116 ? -3.993 7.631 21.106 1.00 82.31 116 GLY A N 1
ATOM 910 C CA . GLY A 1 116 ? -2.638 7.628 21.654 1.00 82.31 116 GLY A CA 1
ATOM 911 C C . GLY A 1 116 ? -2.148 9.029 22.003 1.00 82.31 116 GLY A C 1
ATOM 912 O O . GLY A 1 116 ? -2.869 10.007 21.836 1.00 82.31 116 GLY A O 1
ATOM 913 N N . GLU A 1 117 ? -0.908 9.137 22.480 1.00 79.25 117 GLU A N 1
ATOM 914 C CA . GLU A 1 117 ? -0.179 10.411 22.621 1.00 79.25 117 GLU A CA 1
ATOM 915 C C . GLU A 1 117 ? -0.961 11.526 23.356 1.00 79.25 117 GLU A C 1
ATOM 917 O O . GLU A 1 117 ? -1.062 12.653 22.877 1.00 79.25 117 GLU A O 1
ATOM 922 N N . ASN A 1 118 ? -1.499 11.235 24.549 1.00 87.62 118 ASN A N 1
ATOM 923 C CA . ASN A 1 118 ? -2.256 12.189 25.385 1.00 87.62 118 ASN A CA 1
ATOM 924 C C . ASN A 1 118 ? -3.567 12.714 24.761 1.00 87.62 118 ASN A C 1
ATOM 926 O O . ASN A 1 118 ? -4.062 13.773 25.163 1.00 87.62 118 ASN A O 1
ATOM 930 N N . SER A 1 119 ? -4.139 11.984 23.799 1.00 91.56 119 SER A N 1
ATOM 931 C CA . SER A 1 119 ? -5.380 12.391 23.132 1.00 91.56 119 SER A CA 1
ATOM 932 C C . SER A 1 119 ? -6.565 12.506 24.075 1.00 91.56 119 SER A C 1
ATOM 934 O O . SER A 1 119 ? -6.763 11.645 24.926 1.00 91.56 119 SER A O 1
ATOM 936 N N . LYS A 1 120 ? -7.386 13.545 23.884 1.00 95.50 120 LYS A N 1
ATOM 937 C CA . LYS A 1 120 ? -8.644 13.761 24.616 1.00 95.50 120 LYS A CA 1
ATOM 938 C C . LYS A 1 120 ? -9.805 13.809 23.640 1.00 95.50 120 LYS A C 1
ATOM 940 O O . LYS A 1 120 ? -9.892 14.747 22.843 1.00 95.50 120 LYS A O 1
ATOM 945 N N . VAL A 1 121 ? -10.667 12.796 23.687 1.00 97.75 121 VAL A N 1
ATOM 946 C CA . VAL A 1 121 ? -11.670 12.574 22.643 1.00 97.75 121 VAL A CA 1
ATOM 947 C C . VAL A 1 121 ? -13.071 12.400 23.215 1.00 97.75 121 VAL A C 1
ATOM 949 O O . VAL A 1 121 ? -13.320 11.522 24.033 1.00 97.75 121 VAL A O 1
ATOM 952 N N . ASP A 1 122 ? -14.005 13.205 22.723 1.00 98.06 122 ASP A N 1
ATOM 953 C CA . ASP A 1 122 ? -15.436 13.043 22.961 1.00 98.06 122 ASP A CA 1
ATOM 954 C C . ASP A 1 122 ? -16.081 12.361 21.744 1.00 98.06 122 ASP A C 1
ATOM 956 O O . ASP A 1 122 ? -15.922 12.817 20.611 1.00 98.06 122 ASP A O 1
ATOM 960 N N . ILE A 1 123 ? -16.809 11.269 21.964 1.00 97.12 123 ILE A N 1
ATOM 961 C CA . ILE A 1 123 ? -17.453 10.464 20.920 1.00 97.12 123 ILE A CA 1
ATOM 962 C C . ILE A 1 123 ? -18.962 10.476 21.152 1.00 97.12 123 ILE A C 1
ATOM 964 O O . ILE A 1 123 ? -19.448 10.009 22.184 1.00 97.12 123 ILE A O 1
ATOM 968 N N . ASP A 1 124 ? -19.702 11.014 20.186 1.00 95.19 124 ASP A N 1
ATOM 969 C CA . ASP A 1 124 ? -21.159 11.122 20.245 1.00 95.19 124 ASP A CA 1
ATOM 970 C C . ASP A 1 124 ? -21.863 9.900 19.616 1.00 95.19 124 ASP A C 1
ATOM 972 O O . ASP A 1 124 ? -21.238 8.988 19.072 1.00 95.19 124 ASP A O 1
ATOM 976 N N . ASN A 1 125 ? -23.196 9.876 19.706 1.00 89.31 125 ASN A N 1
ATOM 977 C CA . ASN A 1 125 ? -24.029 8.768 19.238 1.00 89.31 125 ASN A CA 1
ATOM 978 C C . ASN A 1 125 ? -23.936 8.536 17.711 1.00 89.31 125 ASN A C 1
ATOM 980 O O . ASN A 1 125 ? -23.787 9.478 16.923 1.00 89.31 125 ASN A O 1
ATOM 984 N N . GLY A 1 126 ? -24.084 7.276 17.294 1.00 86.06 126 GLY A N 1
ATOM 985 C CA . GLY A 1 126 ? -24.131 6.859 15.888 1.00 86.06 126 GLY A CA 1
ATOM 986 C C . GLY A 1 126 ? -22.775 6.861 15.177 1.00 86.06 126 GLY A C 1
ATOM 987 O O . GLY A 1 126 ? -22.722 6.880 13.951 1.00 86.06 126 GLY A O 1
ATOM 988 N N . VAL A 1 127 ? -21.675 6.910 15.933 1.00 92.56 127 VAL A N 1
ATOM 989 C CA . VAL A 1 127 ? -20.306 6.884 15.392 1.00 92.56 127 VAL A CA 1
ATOM 990 C C . VAL A 1 127 ? -19.744 5.462 15.330 1.00 92.56 127 VAL A C 1
ATOM 992 O O . VAL A 1 127 ? -18.931 5.160 14.461 1.00 92.56 127 VAL A O 1
ATOM 995 N N . LEU A 1 128 ? -20.143 4.585 16.251 1.00 90.94 128 LEU A N 1
ATOM 996 C CA . LEU A 1 128 ? -19.545 3.263 16.432 1.00 90.94 128 LEU A CA 1
ATOM 997 C C . LEU A 1 128 ? -20.423 2.168 15.826 1.00 90.94 128 LEU A C 1
ATOM 999 O O . LEU A 1 128 ? -21.628 2.163 16.046 1.00 90.94 128 LEU A O 1
ATOM 1003 N N . SER A 1 129 ? -19.791 1.214 15.140 1.00 84.62 129 SER A N 1
ATOM 1004 C CA . SER A 1 129 ? -20.443 0.046 14.534 1.00 84.62 129 SER A CA 1
ATOM 1005 C C . SER A 1 129 ? -21.259 -0.746 15.553 1.00 84.62 129 SER A C 1
ATOM 1007 O O . SER A 1 129 ? -20.710 -1.176 16.566 1.00 84.62 129 SER A O 1
ATOM 1009 N N . GLU A 1 130 ? -22.533 -1.015 15.260 1.00 83.44 130 GLU A N 1
ATOM 1010 C CA . GLU A 1 130 ? -23.413 -1.844 16.109 1.00 83.44 130 GLU A CA 1
ATOM 1011 C C . GLU A 1 130 ? -23.011 -3.336 16.139 1.00 83.44 130 GLU A C 1
ATOM 1013 O O . GLU A 1 130 ? -23.349 -4.083 17.061 1.00 83.44 130 GLU A O 1
ATOM 1018 N N . ARG A 1 131 ? -22.279 -3.825 15.128 1.00 72.19 131 ARG A N 1
ATOM 1019 C CA . ARG A 1 131 ? -21.934 -5.256 15.029 1.00 72.19 131 ARG A CA 1
ATOM 1020 C C . ARG A 1 131 ? -20.744 -5.627 15.908 1.00 72.19 131 ARG A C 1
ATOM 1022 O O . ARG A 1 131 ? -20.856 -6.491 16.770 1.00 72.19 131 ARG A O 1
ATOM 1029 N N . SER A 1 132 ? -19.602 -5.015 15.633 1.00 71.94 132 SER A N 1
ATOM 1030 C CA . SER A 1 132 ? -18.353 -5.264 16.348 1.00 71.94 132 SER A CA 1
ATOM 1031 C C . SER A 1 132 ? -17.559 -3.967 16.365 1.00 71.94 132 SER A C 1
ATOM 1033 O O . SER A 1 132 ? -17.369 -3.359 15.306 1.00 71.94 132 SER A O 1
ATOM 1035 N N . VAL A 1 133 ? -17.082 -3.570 17.544 1.00 72.69 133 VAL A N 1
ATOM 1036 C CA . VAL A 1 133 ? -16.239 -2.386 17.719 1.00 72.69 133 VAL A CA 1
ATOM 1037 C C . VAL A 1 133 ? -14.996 -2.707 18.548 1.00 72.69 133 VAL A C 1
ATOM 1039 O O . VAL A 1 133 ? -15.050 -3.433 19.544 1.00 72.69 133 VAL A O 1
ATOM 1042 N N . TYR A 1 134 ? -13.871 -2.146 18.120 1.00 73.56 134 TYR A N 1
ATOM 1043 C CA . TYR A 1 134 ? -12.578 -2.211 18.784 1.00 73.56 134 TYR A CA 1
ATOM 1044 C C . TYR A 1 134 ? -12.182 -0.807 19.222 1.00 73.56 134 TYR A C 1
ATOM 1046 O O . TYR A 1 134 ? -12.121 0.112 18.404 1.00 73.56 134 TYR A O 1
ATOM 1054 N N . ILE A 1 135 ? -11.916 -0.639 20.509 1.00 84.38 135 ILE A N 1
ATOM 1055 C CA . ILE A 1 135 ? -11.556 0.648 21.091 1.00 84.38 135 ILE A CA 1
ATOM 1056 C C . ILE A 1 135 ? -10.255 0.469 21.859 1.00 84.38 135 ILE A C 1
ATOM 1058 O O . ILE A 1 135 ? -10.202 -0.287 22.826 1.00 84.38 135 ILE A O 1
ATOM 1062 N N . ASN A 1 136 ? -9.220 1.181 21.425 1.00 80.06 136 ASN A N 1
ATOM 1063 C CA . ASN A 1 136 ? -7.892 1.133 22.013 1.00 80.06 136 ASN A CA 1
ATOM 1064 C C . ASN A 1 136 ? -7.513 2.521 22.530 1.00 80.06 136 ASN A C 1
ATOM 1066 O O . ASN A 1 136 ? -7.416 3.466 21.749 1.00 80.06 136 ASN A O 1
ATOM 1070 N N . LEU A 1 137 ? -7.270 2.632 23.829 1.00 84.50 137 LEU A N 1
ATOM 1071 C CA . LEU A 1 137 ? -6.713 3.809 24.483 1.00 84.50 137 LEU A CA 1
ATOM 1072 C C . LEU A 1 137 ? -5.294 3.486 24.942 1.00 84.50 137 LEU A C 1
ATOM 1074 O O . LEU A 1 137 ? -5.078 2.507 25.656 1.00 84.50 137 LEU A O 1
ATOM 1078 N N . LEU A 1 138 ? -4.336 4.317 24.549 1.00 81.62 138 LEU A N 1
ATOM 1079 C CA . LEU A 1 138 ? -2.913 4.146 24.814 1.00 81.62 138 LEU A CA 1
ATOM 1080 C C . LEU A 1 138 ? -2.326 5.457 25.357 1.00 81.62 138 LEU A C 1
ATOM 1082 O O . LEU A 1 138 ? -2.759 6.542 24.975 1.00 81.62 138 LEU A O 1
ATOM 1086 N N . LYS A 1 139 ? -1.270 5.370 26.172 1.00 81.75 139 LYS A N 1
ATOM 1087 C CA . LYS A 1 139 ? -0.375 6.497 26.508 1.00 81.75 139 LYS A CA 1
ATOM 1088 C C . LYS A 1 139 ? -1.105 7.767 26.977 1.00 81.75 139 LYS A C 1
ATOM 1090 O O . LYS A 1 139 ? -1.143 8.780 26.272 1.00 81.75 139 LYS A O 1
ATOM 1095 N N . ASN A 1 140 ? -1.655 7.730 28.188 1.00 89.69 140 ASN A N 1
ATOM 1096 C CA . ASN A 1 140 ? -2.337 8.855 28.843 1.00 89.69 140 ASN A CA 1
ATOM 1097 C C . ASN A 1 140 ? -3.549 9.431 28.075 1.00 89.69 140 ASN A C 1
ATOM 1099 O O . ASN A 1 140 ? -3.959 10.561 28.342 1.00 89.69 140 ASN A O 1
ATOM 1103 N N . SER A 1 141 ? -4.112 8.706 27.102 1.00 92.81 141 SER A N 1
ATOM 1104 C CA . SER A 1 141 ? -5.305 9.153 26.377 1.00 92.81 141 SER A CA 1
ATOM 1105 C C . SER A 1 141 ? -6.579 9.056 27.226 1.00 92.81 141 SER A C 1
ATOM 1107 O O . SER A 1 141 ? -6.733 8.138 28.038 1.00 92.81 141 SER A O 1
ATOM 1109 N N . GLU A 1 142 ? -7.531 9.946 26.962 1.00 97.19 142 GLU A N 1
ATOM 1110 C CA . GLU A 1 142 ? -8.843 10.023 27.597 1.00 97.19 142 GLU A CA 1
ATOM 1111 C C . GLU A 1 142 ? -9.967 9.998 26.551 1.00 97.19 142 GLU A C 1
ATOM 1113 O O . GLU A 1 142 ? -9.901 10.710 25.545 1.00 97.19 142 GLU A O 1
ATOM 1118 N N . ALA A 1 143 ? -11.014 9.207 26.802 1.00 97.56 143 ALA A N 1
ATOM 1119 C CA . ALA A 1 143 ? -12.199 9.134 25.950 1.00 97.56 143 ALA A CA 1
ATOM 1120 C C . ALA A 1 143 ? -13.506 9.260 26.743 1.00 97.56 143 ALA A C 1
ATOM 1122 O O . ALA A 1 143 ? -13.723 8.532 27.714 1.00 97.56 143 ALA A O 1
ATOM 1123 N N . ASN A 1 144 ? -14.422 10.111 26.280 1.00 98.06 144 ASN A N 1
ATOM 1124 C CA . ASN A 1 144 ? -15.807 10.131 26.750 1.00 98.06 144 ASN A CA 1
ATOM 1125 C C . ASN A 1 144 ? -16.743 9.661 25.636 1.00 98.06 144 ASN A C 1
ATOM 1127 O O . ASN A 1 144 ? -16.849 10.300 24.592 1.00 98.06 144 ASN A O 1
ATOM 1131 N N . PHE A 1 145 ? -17.470 8.578 25.880 1.00 96.75 145 PHE A N 1
ATOM 1132 C CA . PHE A 1 145 ? -18.538 8.091 25.015 1.00 96.75 145 PHE A CA 1
ATOM 1133 C C . PHE A 1 145 ? -19.855 8.674 25.528 1.00 96.75 145 PHE A C 1
ATOM 1135 O O . PHE A 1 145 ? -20.395 8.237 26.546 1.00 96.75 145 PHE A O 1
ATOM 1142 N N . ASN A 1 146 ? -20.321 9.730 24.866 1.00 94.44 146 ASN A N 1
ATOM 1143 C CA . ASN A 1 146 ? -21.474 10.523 25.296 1.00 94.44 146 ASN A CA 1
ATOM 1144 C C . ASN A 1 146 ? -22.806 9.969 24.778 1.00 94.44 146 ASN A C 1
ATOM 1146 O O . ASN A 1 146 ? -23.854 10.303 25.325 1.00 94.44 146 ASN A O 1
ATOM 1150 N N . GLY A 1 147 ? -22.769 9.186 23.699 1.00 87.75 147 GLY A N 1
ATOM 1151 C CA . GLY A 1 147 ? -23.945 8.564 23.101 1.00 87.75 147 GLY A CA 1
ATOM 1152 C C . GLY A 1 147 ? -24.272 7.198 23.691 1.00 87.75 147 GLY A C 1
ATOM 1153 O O . GLY A 1 147 ? -23.431 6.574 24.339 1.00 87.75 147 GLY A O 1
ATOM 1154 N N . ASP A 1 148 ? -25.487 6.734 23.409 1.00 90.31 148 ASP A N 1
ATOM 1155 C CA . ASP A 1 148 ? -25.859 5.344 23.646 1.00 90.31 148 ASP A CA 1
ATOM 1156 C C . ASP A 1 148 ? -25.040 4.412 22.744 1.00 90.31 148 ASP A C 1
ATOM 1158 O O . ASP A 1 148 ? -24.629 4.757 21.634 1.00 90.31 148 ASP A O 1
ATOM 1162 N N . MET A 1 149 ? -24.802 3.215 23.250 1.00 90.62 149 MET A N 1
ATOM 1163 C CA . MET A 1 149 ? -23.986 2.173 22.660 1.00 90.62 149 MET A CA 1
ATOM 1164 C C . MET A 1 149 ? -24.836 0.910 22.564 1.00 90.62 149 MET A C 1
ATOM 1166 O O . MET A 1 149 ? -25.379 0.466 23.566 1.00 90.62 149 MET A O 1
ATOM 1170 N N . LYS A 1 150 ? -24.997 0.366 21.353 1.00 90.19 150 LYS A N 1
ATOM 1171 C CA . LYS A 1 150 ? -25.778 -0.849 21.071 1.00 90.19 150 LYS A CA 1
ATOM 1172 C C . LYS A 1 150 ? -24.917 -1.829 20.288 1.00 90.19 150 LYS A C 1
ATOM 1174 O O . LYS A 1 150 ? -25.069 -1.966 19.076 1.00 90.19 150 LYS A O 1
ATOM 1179 N N . GLN A 1 151 ? -23.939 -2.446 20.949 1.00 86.06 151 GLN A N 1
ATOM 1180 C CA . GLN A 1 151 ? -22.968 -3.307 20.276 1.00 86.06 151 GLN A CA 1
ATOM 1181 C C . GLN A 1 151 ? -23.164 -4.778 20.598 1.00 86.06 151 GLN A C 1
ATOM 1183 O O . GLN A 1 151 ? -23.163 -5.196 21.752 1.00 86.06 151 GLN A O 1
ATOM 1188 N N . ARG A 1 152 ? -23.213 -5.611 19.557 1.00 70.75 152 ARG A N 1
ATOM 1189 C CA . ARG A 1 152 ? -23.191 -7.066 19.740 1.00 70.75 152 ARG A CA 1
ATOM 1190 C C . ARG A 1 152 ? -21.845 -7.536 20.303 1.00 70.75 152 ARG A C 1
ATOM 1192 O O . ARG A 1 152 ? -21.827 -8.448 21.125 1.00 70.75 152 ARG A O 1
ATOM 1199 N N . GLU A 1 153 ? -20.736 -6.928 19.878 1.00 65.69 153 GLU A N 1
ATOM 1200 C CA . GLU A 1 153 ? -19.388 -7.238 20.370 1.00 65.69 153 GLU A CA 1
ATOM 1201 C C . GLU A 1 153 ? -18.556 -5.965 20.609 1.00 65.69 153 GLU A C 1
ATOM 1203 O O . GLU A 1 153 ? -18.297 -5.195 19.683 1.00 65.69 153 GLU A O 1
ATOM 1208 N N . LEU A 1 154 ? -18.079 -5.782 21.841 1.00 83.69 154 LEU A N 1
ATOM 1209 C CA . LEU A 1 154 ? -17.125 -4.747 22.238 1.00 83.69 154 LEU A CA 1
ATOM 1210 C C . LEU A 1 154 ? -15.790 -5.395 22.607 1.00 83.69 154 LEU A C 1
ATOM 1212 O O . LEU A 1 154 ? -15.730 -6.268 23.469 1.00 83.69 154 LEU A O 1
ATOM 1216 N N . THR A 1 155 ? -14.702 -4.932 21.999 1.00 74.44 155 THR A N 1
ATOM 1217 C CA . THR A 1 155 ? -13.345 -5.162 22.508 1.00 74.44 155 THR A CA 1
ATOM 1218 C C . THR A 1 155 ? -12.749 -3.829 22.924 1.00 74.44 155 THR A C 1
ATOM 1220 O O . THR A 1 155 ? -12.589 -2.936 22.094 1.00 74.44 155 THR A O 1
ATOM 1223 N N . PHE A 1 156 ? -12.425 -3.701 24.204 1.00 81.94 156 PHE A N 1
ATOM 1224 C CA . PHE A 1 156 ? -11.873 -2.493 24.788 1.00 81.94 156 PHE A CA 1
ATOM 1225 C C . PHE A 1 156 ? -10.504 -2.782 25.399 1.00 81.94 156 PHE A C 1
ATOM 1227 O O . PHE A 1 156 ? -10.372 -3.654 26.258 1.00 81.94 156 PHE A O 1
ATOM 1234 N N . LEU A 1 157 ? -9.497 -2.033 24.968 1.00 71.19 157 LEU A N 1
ATOM 1235 C CA . LEU A 1 157 ? -8.140 -2.092 25.484 1.00 71.19 157 LEU A CA 1
ATOM 1236 C C . LEU A 1 157 ? -7.736 -0.709 25.976 1.00 71.19 157 LEU A C 1
ATOM 1238 O O . LEU A 1 157 ? -7.785 0.267 25.234 1.00 71.19 157 LEU A O 1
ATOM 1242 N N . SER A 1 158 ? -7.291 -0.638 27.217 1.00 80.69 158 SER A N 1
ATOM 1243 C CA . SER A 1 158 ? -6.794 0.579 27.841 1.00 80.69 158 SER A CA 1
ATOM 1244 C C . SER A 1 158 ? -5.420 0.283 28.417 1.00 80.69 158 SER A C 1
ATOM 1246 O O . SER A 1 158 ? -5.268 -0.680 29.156 1.00 80.69 158 SER A O 1
ATOM 1248 N N . LEU A 1 159 ? -4.397 1.043 28.026 1.00 76.19 159 LEU A N 1
ATOM 1249 C CA . LEU A 1 159 ? -3.007 0.811 28.424 1.00 76.19 159 LEU A CA 1
ATOM 1250 C C . LEU A 1 159 ? -2.324 2.125 28.797 1.00 76.19 159 LEU A C 1
ATOM 1252 O O . LEU A 1 159 ? -2.450 3.110 28.076 1.00 76.19 159 LEU A O 1
ATOM 1256 N N . GLU A 1 160 ? -1.519 2.096 29.859 1.00 77.38 160 GLU A N 1
ATOM 1257 C CA . GLU A 1 160 ? -0.626 3.190 30.268 1.00 77.38 160 GLU A CA 1
ATOM 1258 C C . GLU A 1 160 ? -1.372 4.483 30.671 1.00 77.38 160 GLU A C 1
ATOM 1260 O O . GLU A 1 160 ? -1.409 5.459 29.921 1.00 77.38 160 GLU A O 1
ATOM 1265 N N . ASN A 1 161 ? -1.927 4.511 31.893 1.00 86.19 161 ASN A N 1
ATOM 1266 C CA . ASN A 1 161 ? -2.561 5.686 32.527 1.00 86.19 161 ASN A CA 1
ATOM 1267 C C . ASN A 1 161 ? -3.733 6.309 31.739 1.00 86.19 161 ASN A C 1
ATOM 1269 O O . ASN A 1 161 ? -3.866 7.532 31.655 1.00 86.19 161 ASN A O 1
ATOM 1273 N N . THR A 1 162 ? -4.582 5.488 31.132 1.00 93.19 162 THR A N 1
ATOM 1274 C CA . THR A 1 162 ? -5.688 5.971 30.286 1.00 93.19 162 THR A CA 1
ATOM 1275 C C . THR A 1 162 ? -6.992 6.109 31.059 1.00 93.19 162 THR A C 1
ATOM 1277 O O . THR A 1 162 ? -7.150 5.534 32.135 1.00 93.19 162 THR A O 1
ATOM 1280 N N . LYS A 1 163 ? -7.939 6.882 30.519 1.00 96.31 163 LYS A N 1
ATOM 1281 C CA . LYS A 1 163 ? -9.258 7.082 31.135 1.00 96.31 163 LYS A CA 1
ATOM 1282 C C . LYS A 1 163 ? -10.384 6.949 30.122 1.00 96.31 163 LYS A C 1
ATOM 1284 O O . LYS A 1 163 ? -10.344 7.590 29.078 1.00 96.31 163 LYS A O 1
ATOM 1289 N N . ALA A 1 164 ? -11.408 6.167 30.435 1.00 97.31 164 ALA A N 1
ATOM 1290 C CA . ALA A 1 164 ? -12.602 6.052 29.607 1.00 97.31 164 ALA A CA 1
ATOM 1291 C C . ALA A 1 164 ? -13.884 6.181 30.420 1.00 97.31 164 ALA A C 1
ATOM 1293 O O . ALA A 1 164 ? -14.033 5.580 31.483 1.00 97.31 164 ALA A O 1
ATOM 1294 N N . SER A 1 165 ? -14.838 6.941 29.888 1.00 97.25 165 SER A N 1
ATOM 1295 C CA . SER A 1 165 ? -16.147 7.123 30.502 1.00 97.25 165 SER A CA 1
ATOM 1296 C C . SER A 1 165 ? -17.266 6.908 29.490 1.00 97.25 165 SER A C 1
ATOM 1298 O O . SER A 1 165 ? -17.381 7.653 28.522 1.00 97.25 165 SER A O 1
ATOM 1300 N N . PHE A 1 166 ? -18.108 5.911 29.735 1.00 95.69 166 PHE A N 1
ATOM 1301 C CA . PHE A 1 166 ? -19.285 5.568 28.943 1.00 95.69 166 PHE A CA 1
ATOM 1302 C C . PHE A 1 166 ? -20.528 6.125 29.624 1.00 95.69 166 PHE A C 1
ATOM 1304 O O . PHE A 1 166 ? -21.030 5.547 30.588 1.00 95.69 166 PHE A O 1
ATOM 1311 N N . ARG A 1 167 ? -20.946 7.316 29.187 1.00 93.50 167 ARG A N 1
ATOM 1312 C CA . ARG A 1 167 ? -21.970 8.138 29.849 1.00 93.50 167 ARG A CA 1
ATOM 1313 C C . ARG A 1 167 ? -23.388 7.847 29.365 1.00 93.50 167 ARG A C 1
ATOM 1315 O O . ARG A 1 167 ? -24.320 8.068 30.133 1.00 93.50 167 ARG A O 1
ATOM 1322 N N . GLY A 1 168 ? -23.540 7.406 28.116 1.00 87.19 168 GLY A N 1
ATOM 1323 C CA . GLY A 1 168 ? -24.811 6.911 27.582 1.00 87.19 168 GLY A CA 1
ATOM 1324 C C . GLY A 1 168 ? -25.139 5.500 28.070 1.00 87.19 168 GLY A C 1
ATOM 1325 O O . GLY A 1 168 ? -24.379 4.906 28.838 1.00 87.19 168 GLY A O 1
ATOM 1326 N N . VAL A 1 169 ? -26.271 4.962 27.616 1.00 88.75 169 VAL A N 1
ATOM 1327 C CA . VAL A 1 169 ? -26.648 3.566 27.881 1.00 88.75 169 VAL A CA 1
ATOM 1328 C C . VAL A 1 169 ? -25.794 2.643 27.016 1.00 88.75 169 VAL A C 1
ATOM 1330 O O . VAL A 1 169 ? -25.777 2.800 25.800 1.00 88.75 169 VAL A O 1
ATOM 1333 N N . ALA A 1 170 ? -25.098 1.686 27.623 1.00 91.62 170 ALA A N 1
ATOM 1334 C CA . ALA A 1 170 ? -24.288 0.689 26.934 1.00 91.62 170 ALA A CA 1
ATOM 1335 C C . ALA A 1 170 ? -24.985 -0.680 26.927 1.00 91.62 170 ALA A C 1
ATOM 1337 O O . ALA A 1 170 ? -24.791 -1.479 27.837 1.00 91.62 170 ALA A O 1
ATOM 1338 N N . GLU A 1 171 ? -25.771 -0.940 25.883 1.00 91.56 171 GLU A N 1
ATOM 1339 C CA . GLU A 1 171 ? -26.375 -2.238 25.567 1.00 91.56 171 GLU A CA 1
ATOM 1340 C C . GLU A 1 171 ? -25.346 -3.127 24.841 1.00 91.56 171 GLU A C 1
ATOM 1342 O O . GLU A 1 171 ? -25.009 -2.880 23.676 1.00 91.56 171 GLU A O 1
ATOM 1347 N N . LEU A 1 172 ? -24.812 -4.147 25.520 1.00 88.12 172 LEU A N 1
ATOM 1348 C CA . LEU A 1 172 ? -23.682 -4.949 25.040 1.00 88.12 172 LEU A CA 1
ATOM 1349 C C . LEU A 1 172 ? -23.986 -6.451 25.019 1.00 88.12 172 LEU A C 1
ATOM 1351 O O . LEU A 1 172 ? -24.189 -7.064 26.057 1.00 88.12 172 LEU A O 1
ATOM 1355 N N . GLY A 1 173 ? -23.888 -7.095 23.853 1.00 72.94 173 GLY A N 1
ATOM 1356 C CA . GLY A 1 173 ? -24.001 -8.560 23.777 1.00 72.94 173 GLY A CA 1
ATOM 1357 C C . GLY A 1 173 ? -22.806 -9.263 24.433 1.00 72.94 173 GLY A C 1
ATOM 1358 O O . GLY A 1 173 ? -22.937 -10.033 25.379 1.00 72.94 173 GLY A O 1
ATOM 1359 N N . ARG A 1 174 ? -21.591 -8.996 23.938 1.00 70.69 174 ARG A N 1
ATOM 1360 C CA . ARG A 1 174 ? -20.337 -9.491 24.528 1.00 70.69 174 ARG A CA 1
ATOM 1361 C C . ARG A 1 174 ? -19.308 -8.383 24.650 1.00 70.69 174 ARG A C 1
ATOM 1363 O O . ARG A 1 174 ? -18.962 -7.763 23.647 1.00 70.69 174 ARG A O 1
ATOM 1370 N N . ALA A 1 175 ? -18.738 -8.210 25.834 1.00 76.38 175 ALA A N 1
ATOM 1371 C CA . ALA A 1 175 ? -17.653 -7.273 26.089 1.00 76.38 175 ALA A CA 1
ATOM 1372 C C . ALA A 1 175 ? -16.361 -8.008 26.472 1.00 76.38 175 ALA A C 1
ATOM 1374 O O . ALA A 1 175 ? -16.353 -8.839 27.372 1.00 76.38 175 ALA A O 1
ATOM 1375 N N . ASN A 1 176 ? -15.248 -7.691 25.814 1.00 71.56 176 ASN A N 1
ATOM 1376 C CA . ASN A 1 176 ? -13.901 -8.081 26.224 1.00 71.56 176 ASN A CA 1
ATOM 1377 C C . ASN A 1 176 ? -13.143 -6.814 26.614 1.00 71.56 176 ASN A C 1
ATOM 1379 O O . ASN A 1 176 ? -12.808 -6.010 25.749 1.00 71.56 176 ASN A O 1
ATOM 1383 N N . ILE A 1 177 ? -12.892 -6.631 27.905 1.00 80.81 177 ILE A N 1
ATOM 1384 C CA . ILE A 1 177 ? -12.343 -5.405 28.481 1.00 80.81 177 ILE A CA 1
ATOM 1385 C C . ILE A 1 177 ? -10.996 -5.728 29.126 1.00 80.81 177 ILE A C 1
ATOM 1387 O O . ILE A 1 177 ? -10.907 -6.570 30.018 1.00 80.81 177 ILE A O 1
ATOM 1391 N N . ILE A 1 178 ? -9.942 -5.057 28.673 1.00 75.12 178 ILE A N 1
ATOM 1392 C CA . ILE A 1 178 ? -8.589 -5.161 29.218 1.00 75.12 178 ILE A CA 1
ATOM 1393 C C . ILE A 1 178 ? -8.155 -3.771 29.669 1.00 75.12 178 ILE A C 1
ATOM 1395 O O . ILE A 1 178 ? -8.134 -2.831 28.874 1.00 75.12 178 ILE A O 1
ATOM 1399 N N . VAL A 1 179 ? -7.801 -3.658 30.944 1.00 79.19 179 VAL A N 1
ATOM 1400 C CA . VAL A 1 179 ? -7.453 -2.403 31.609 1.00 79.19 179 VAL A CA 1
ATOM 1401 C C . VAL A 1 179 ? -6.064 -2.554 32.195 1.00 79.19 179 VAL A C 1
ATOM 1403 O O . VAL A 1 179 ? -5.861 -3.253 33.181 1.00 79.19 179 VAL A O 1
ATOM 1406 N N . GLY A 1 180 ? -5.093 -1.953 31.528 1.00 69.94 180 GLY A N 1
ATOM 1407 C CA . GLY A 1 180 ? -3.688 -1.953 31.893 1.00 69.94 180 GLY A CA 1
ATOM 1408 C C . GLY A 1 180 ? -3.386 -1.005 33.046 1.00 69.94 180 GLY A C 1
ATOM 1409 O O . GLY A 1 180 ? -4.272 -0.352 33.603 1.00 69.94 180 GLY A O 1
ATOM 1410 N N . GLU A 1 181 ? -2.104 -0.923 33.394 1.00 73.19 181 GLU A N 1
ATOM 1411 C CA . GLU A 1 181 ? -1.662 -0.250 34.611 1.00 73.19 181 GLU A CA 1
ATOM 1412 C C . GLU A 1 181 ? -2.196 1.187 34.749 1.00 73.19 181 GLU A C 1
ATOM 1414 O O . GLU A 1 181 ? -2.199 1.971 33.789 1.00 73.19 181 GLU A O 1
ATOM 1419 N N . ASN A 1 182 ? -2.646 1.515 35.967 1.00 79.31 182 ASN A N 1
ATOM 1420 C CA . ASN A 1 182 ? -3.132 2.837 36.390 1.00 79.31 182 ASN A CA 1
ATOM 1421 C C . ASN A 1 182 ? -4.212 3.459 35.487 1.00 79.31 182 ASN A C 1
ATOM 1423 O O . ASN A 1 182 ? -4.340 4.684 35.423 1.00 79.31 182 ASN A O 1
ATOM 1427 N N . SER A 1 183 ? -4.961 2.635 34.755 1.00 85.50 183 SER A N 1
ATOM 1428 C CA . SER A 1 183 ? -6.004 3.109 33.851 1.00 85.50 183 SER A CA 1
ATOM 1429 C C . SER A 1 183 ? -7.397 2.949 34.456 1.00 85.50 183 SER A C 1
ATOM 1431 O O . SER A 1 183 ? -7.638 2.040 35.246 1.00 85.50 183 SER A O 1
ATOM 1433 N N . GLU A 1 184 ? -8.321 3.835 34.098 1.00 86.06 184 GLU A N 1
ATOM 1434 C CA . GLU A 1 184 ? -9.667 3.895 34.669 1.00 86.06 184 GLU A CA 1
ATOM 1435 C C . GLU A 1 184 ? -10.733 3.784 33.579 1.00 86.06 184 GLU A C 1
ATOM 1437 O O . GLU A 1 184 ? -10.695 4.499 32.579 1.00 86.06 184 GLU A O 1
ATOM 1442 N N . ILE A 1 185 ? -11.717 2.914 33.788 1.00 91.62 185 ILE A N 1
ATOM 1443 C CA . ILE A 1 185 ? -12.893 2.781 32.933 1.00 91.62 185 ILE A CA 1
ATOM 1444 C C . ILE A 1 185 ? -14.138 2.886 33.792 1.00 91.62 185 ILE A C 1
ATOM 1446 O O . ILE A 1 185 ? -14.230 2.241 34.835 1.00 91.62 185 ILE A O 1
ATOM 1450 N N . LYS A 1 186 ? -15.124 3.643 33.315 1.00 88.56 186 LYS A N 1
ATOM 1451 C CA . LYS A 1 186 ? -16.426 3.753 33.959 1.00 88.56 186 LYS A CA 1
ATOM 1452 C C . LYS A 1 186 ? -17.572 3.646 32.969 1.00 88.56 186 LYS A C 1
ATOM 1454 O O . LYS A 1 186 ? -17.670 4.471 32.064 1.00 88.56 186 LYS A O 1
ATOM 1459 N N . PHE A 1 187 ? -18.471 2.701 33.202 1.00 89.94 187 PHE A N 1
ATOM 1460 C CA . PHE A 1 187 ? -19.788 2.626 32.587 1.00 89.94 187 PHE A CA 1
ATOM 1461 C C . PHE A 1 187 ? -20.822 3.180 33.558 1.00 89.94 187 PHE A C 1
ATOM 1463 O O . PHE A 1 187 ? -20.955 2.686 34.674 1.00 89.94 187 PHE A O 1
ATOM 1470 N N . TRP A 1 188 ? -21.528 4.231 33.147 1.00 87.44 188 TRP A N 1
ATOM 1471 C CA . TRP A 1 188 ? -22.548 4.878 33.974 1.00 87.44 188 TRP A CA 1
ATOM 1472 C C . TRP A 1 188 ? -23.913 4.190 33.892 1.00 87.44 188 TRP A C 1
ATOM 1474 O O . TRP A 1 188 ? -24.714 4.338 34.812 1.00 87.44 188 TRP A O 1
ATOM 1484 N N . ASN A 1 189 ? -24.172 3.479 32.795 1.00 85.94 189 ASN A N 1
ATOM 1485 C CA . ASN A 1 189 ? -25.348 2.641 32.601 1.00 85.94 189 ASN A CA 1
ATOM 1486 C C . ASN A 1 189 ? -25.004 1.522 31.606 1.00 85.94 189 ASN A C 1
ATOM 1488 O O . ASN A 1 189 ? -24.851 1.798 30.418 1.00 85.94 189 ASN A O 1
ATOM 1492 N N . ILE A 1 190 ? -24.831 0.291 32.082 1.00 87.12 190 ILE A N 1
ATOM 1493 C CA . ILE A 1 190 ? -24.562 -0.891 31.252 1.00 87.12 190 ILE A CA 1
ATOM 1494 C C . ILE A 1 190 ? -25.724 -1.887 31.332 1.00 87.12 190 ILE A C 1
ATOM 1496 O O . ILE A 1 190 ? -26.306 -2.083 32.394 1.00 87.12 190 ILE A O 1
ATOM 1500 N N . ASP A 1 191 ? -26.057 -2.505 30.209 1.00 82.12 191 ASP A N 1
ATOM 1501 C CA . ASP A 1 191 ? -26.988 -3.629 30.121 1.00 82.12 191 ASP A CA 1
ATOM 1502 C C . ASP A 1 191 ? -26.386 -4.649 29.154 1.00 82.12 191 ASP A C 1
ATOM 1504 O O . ASP A 1 191 ? -26.161 -4.320 27.989 1.00 82.12 191 ASP A O 1
ATOM 1508 N N . GLY A 1 192 ? -26.023 -5.850 29.598 1.00 80.00 192 GLY A N 1
ATOM 1509 C CA . GLY A 1 192 ? -25.360 -6.779 28.685 1.00 80.00 192 GLY A CA 1
ATOM 1510 C C . GLY A 1 192 ? -25.362 -8.249 29.060 1.00 80.00 192 GLY A C 1
ATOM 1511 O O . GLY A 1 192 ? -25.499 -8.607 30.221 1.00 80.00 192 GLY A O 1
ATOM 1512 N N . ASP A 1 193 ? -25.146 -9.117 28.071 1.00 72.62 193 ASP A N 1
ATOM 1513 C CA . ASP A 1 193 ? -25.263 -10.567 28.279 1.00 72.62 193 ASP A CA 1
ATOM 1514 C C . ASP A 1 193 ? -23.978 -11.154 28.895 1.00 72.62 193 ASP A C 1
ATOM 1516 O O . ASP A 1 193 ? -23.998 -12.062 29.725 1.00 72.62 193 ASP A O 1
ATOM 1520 N N . TYR A 1 194 ? -22.808 -10.682 28.456 1.00 69.88 194 TYR A N 1
ATOM 1521 C CA . TYR A 1 194 ? -21.530 -11.244 28.891 1.00 69.88 194 TYR A CA 1
ATOM 1522 C C . TYR A 1 194 ? -20.397 -10.221 28.863 1.00 69.88 194 TYR A C 1
ATOM 1524 O O . TYR A 1 194 ? -20.154 -9.578 27.840 1.00 69.88 194 TYR A O 1
ATOM 1532 N N . ALA A 1 195 ? -19.609 -10.156 29.936 1.00 71.88 195 ALA A N 1
ATOM 1533 C CA . ALA A 1 195 ? -18.373 -9.387 29.979 1.00 71.88 195 ALA A CA 1
ATOM 1534 C C . ALA A 1 195 ? -17.191 -10.228 30.477 1.00 71.88 195 ALA A C 1
ATOM 1536 O O . ALA A 1 195 ? -17.260 -10.895 31.500 1.00 71.88 195 ALA A O 1
ATOM 1537 N N . LYS A 1 196 ? -16.059 -10.147 29.781 1.00 69.25 196 LYS A N 1
ATOM 1538 C CA . LYS A 1 196 ? -14.762 -10.627 30.252 1.00 69.25 196 LYS A CA 1
ATOM 1539 C C . LYS A 1 196 ? -13.884 -9.432 30.580 1.00 69.25 196 LYS A C 1
ATOM 1541 O O . LYS A 1 196 ? -13.608 -8.630 29.692 1.00 69.25 196 LYS A O 1
ATOM 1546 N N . VAL A 1 197 ? -13.405 -9.340 31.815 1.00 72.25 197 VAL A N 1
ATOM 1547 C CA . VAL A 1 197 ? -12.648 -8.191 32.321 1.00 72.25 197 VAL A CA 1
ATOM 1548 C C . VAL A 1 197 ? -11.287 -8.634 32.843 1.00 72.25 197 VAL A C 1
ATOM 1550 O O . VAL A 1 197 ? -11.185 -9.530 33.680 1.00 72.25 197 VAL A O 1
ATOM 1553 N N . VAL A 1 198 ? -10.229 -7.986 32.363 1.00 67.00 198 VAL A N 1
ATOM 1554 C CA . VAL A 1 198 ? -8.868 -8.127 32.885 1.00 67.00 198 VAL A CA 1
ATOM 1555 C C . VAL A 1 198 ? -8.405 -6.769 33.390 1.00 67.00 198 VAL A C 1
ATOM 1557 O O . VAL A 1 198 ? -8.302 -5.837 32.602 1.00 67.00 198 VAL A O 1
ATOM 1560 N N . ALA A 1 199 ? -8.133 -6.665 34.687 1.00 66.19 199 ALA A N 1
ATOM 1561 C CA . ALA A 1 199 ? -7.703 -5.439 35.350 1.00 66.19 199 ALA A CA 1
ATOM 1562 C C . ALA A 1 199 ? -6.277 -5.614 35.897 1.00 66.19 199 ALA A C 1
ATOM 1564 O O . ALA A 1 199 ? -6.029 -6.474 36.744 1.00 66.19 199 ALA A O 1
ATOM 1565 N N . ASP A 1 200 ? -5.332 -4.829 35.383 1.00 61.81 200 ASP A N 1
ATOM 1566 C CA . ASP A 1 200 ? -3.920 -4.852 35.762 1.00 61.81 200 ASP A CA 1
ATOM 1567 C C . ASP A 1 200 ? -3.617 -3.856 36.895 1.00 61.81 200 ASP A C 1
ATOM 1569 O O . ASP A 1 200 ? -4.507 -3.169 37.404 1.00 61.81 200 ASP A O 1
ATOM 1573 N N . LYS A 1 201 ? -2.360 -3.775 37.326 1.00 63.31 201 LYS A N 1
ATOM 1574 C CA . LYS A 1 201 ? -1.966 -3.066 38.539 1.00 63.31 201 LYS A CA 1
ATOM 1575 C C . LYS A 1 201 ? -2.430 -1.606 38.594 1.00 63.31 201 LYS A C 1
ATOM 1577 O O . LYS A 1 201 ? -2.141 -0.815 37.702 1.00 63.31 201 LYS A O 1
ATOM 1582 N N . GLY A 1 202 ? -3.107 -1.221 39.677 1.00 59.94 202 GLY A N 1
ATOM 1583 C CA . GLY A 1 202 ? -3.560 0.163 39.882 1.00 59.94 202 GLY A CA 1
ATOM 1584 C C . GLY A 1 202 ? -4.743 0.591 39.005 1.00 59.94 202 GLY A C 1
ATOM 1585 O O . GLY A 1 202 ? -5.133 1.756 39.051 1.00 59.94 202 GLY A O 1
ATOM 1586 N N . SER A 1 203 ? -5.300 -0.312 38.190 1.00 69.75 203 SER A N 1
ATOM 1587 C CA . SER A 1 203 ? -6.440 -0.003 37.324 1.00 69.75 203 SER A CA 1
ATOM 1588 C C . SER A 1 203 ? -7.766 0.059 38.085 1.00 69.75 203 SER A C 1
ATOM 1590 O O . SER A 1 203 ? -7.916 -0.515 39.167 1.00 69.75 203 SER A O 1
ATOM 1592 N N . VAL A 1 204 ? -8.745 0.758 37.513 1.00 75.06 204 VAL A N 1
ATOM 1593 C CA . VAL A 1 204 ? -10.099 0.886 38.056 1.00 75.06 204 VAL A CA 1
ATOM 1594 C C . VAL A 1 204 ? -11.117 0.572 36.966 1.00 75.06 204 VAL A C 1
ATOM 1596 O O . VAL A 1 204 ? -11.088 1.184 35.903 1.00 75.06 204 VAL A O 1
ATOM 1599 N N . VAL A 1 205 ? -12.041 -0.350 37.232 1.00 76.50 205 VAL A N 1
ATOM 1600 C CA . VAL A 1 205 ? -13.180 -0.648 36.350 1.00 76.50 205 VAL A CA 1
ATOM 1601 C C . VAL A 1 205 ? -14.469 -0.455 37.132 1.00 76.50 205 VAL A C 1
ATOM 1603 O O . VAL A 1 205 ? -14.675 -1.104 38.149 1.00 76.50 205 VAL A O 1
ATOM 1606 N N . ASP A 1 206 ? -15.325 0.454 36.694 1.00 76.94 206 ASP A N 1
ATOM 1607 C CA . ASP A 1 206 ? -16.563 0.815 37.381 1.00 76.94 206 ASP A CA 1
ATOM 1608 C C . ASP A 1 206 ? -17.754 0.511 36.469 1.00 76.94 206 ASP A C 1
ATOM 1610 O O . ASP A 1 206 ? -17.892 1.120 35.407 1.00 76.94 206 ASP A O 1
ATOM 1614 N N . PHE A 1 207 ? -18.584 -0.456 36.856 1.00 77.88 207 PHE A N 1
ATOM 1615 C CA . PHE A 1 207 ? -19.813 -0.803 36.149 1.00 77.88 207 PHE A CA 1
ATOM 1616 C C . PHE A 1 207 ? -21.021 -0.377 36.973 1.00 77.88 207 PHE A C 1
ATOM 1618 O O . PHE A 1 207 ? -21.279 -0.899 38.057 1.00 77.88 207 PHE A O 1
ATOM 1625 N N . ILE A 1 208 ? -21.805 0.539 36.420 1.00 75.56 208 ILE A N 1
ATOM 1626 C CA . ILE A 1 208 ? -23.120 0.887 36.938 1.00 75.56 208 ILE A CA 1
ATOM 1627 C C . ILE A 1 208 ? -24.124 0.334 35.935 1.00 75.56 208 ILE A C 1
ATOM 1629 O O . ILE A 1 208 ? -24.294 0.896 34.860 1.00 75.56 208 ILE A O 1
ATOM 1633 N N . GLY A 1 209 ? -24.732 -0.805 36.247 1.00 68.81 209 GLY A N 1
ATOM 1634 C CA . GLY A 1 209 ? -25.760 -1.429 35.417 1.00 68.81 209 GLY A CA 1
ATOM 1635 C C . GLY A 1 209 ? -25.851 -2.940 35.619 1.00 68.81 209 GLY A C 1
ATOM 1636 O O . GLY A 1 209 ? -25.299 -3.476 36.580 1.00 68.81 209 GLY A O 1
ATOM 1637 N N . ASN A 1 210 ? -26.531 -3.619 34.700 1.00 72.69 210 ASN A N 1
ATOM 1638 C CA . ASN A 1 210 ? -26.708 -5.065 34.718 1.00 72.69 210 ASN A CA 1
ATOM 1639 C C . ASN A 1 210 ? -25.813 -5.730 33.672 1.00 72.69 210 ASN A C 1
ATOM 1641 O O . ASN A 1 210 ? -25.721 -5.280 32.534 1.00 72.69 210 ASN A O 1
ATOM 1645 N N . ILE A 1 211 ? -25.161 -6.824 34.057 1.00 70.38 211 ILE A N 1
ATOM 1646 C CA . ILE A 1 211 ? -24.509 -7.730 33.115 1.00 70.38 211 ILE A CA 1
ATOM 1647 C C . ILE A 1 211 ? -24.845 -9.155 33.554 1.00 70.38 211 ILE A C 1
ATOM 1649 O O . ILE A 1 211 ? -24.562 -9.508 34.700 1.00 70.38 211 ILE A O 1
ATOM 1653 N N . ASP A 1 212 ? -25.429 -9.968 32.673 1.00 67.31 212 ASP A N 1
ATOM 1654 C CA . ASP A 1 212 ? -25.930 -11.303 33.027 1.00 67.31 212 ASP A CA 1
ATOM 1655 C C . ASP A 1 212 ? -24.805 -12.240 33.481 1.00 67.31 212 ASP A C 1
ATOM 1657 O O . ASP A 1 212 ? -24.970 -13.020 34.418 1.00 67.31 212 ASP A O 1
ATOM 1661 N N . THR A 1 213 ? -23.649 -12.192 32.812 1.00 58.66 213 THR A N 1
ATOM 1662 C CA . THR A 1 213 ? -22.472 -13.001 33.156 1.00 58.66 213 THR A CA 1
ATOM 1663 C C . THR A 1 213 ? -21.200 -12.169 33.097 1.00 58.66 213 THR A C 1
ATOM 1665 O O . THR A 1 213 ? -20.922 -11.516 32.091 1.00 58.66 213 THR A O 1
ATOM 1668 N N . VAL A 1 214 ? -20.370 -12.239 34.142 1.00 60.38 214 VAL A N 1
ATOM 1669 C CA . VAL A 1 214 ? -19.065 -11.568 34.147 1.00 60.38 214 VAL A CA 1
ATOM 1670 C C . VAL A 1 214 ? -17.936 -12.505 34.569 1.00 60.38 214 VAL A C 1
ATOM 1672 O O . VAL A 1 214 ? -17.951 -13.048 35.671 1.00 60.38 214 VAL A O 1
ATOM 1675 N N . ASP A 1 215 ? -16.927 -12.623 33.705 1.00 53.34 215 ASP A N 1
ATOM 1676 C CA . ASP A 1 215 ? -15.665 -13.323 33.947 1.00 53.34 215 ASP A CA 1
ATOM 1677 C C . ASP A 1 215 ? -14.564 -12.301 34.250 1.00 53.34 215 ASP A C 1
ATOM 1679 O O . ASP A 1 215 ? -14.221 -11.480 33.398 1.00 53.34 215 ASP A O 1
ATOM 1683 N N . MET A 1 216 ? -13.958 -12.359 35.437 1.00 59.78 216 MET A N 1
ATOM 1684 C CA . MET A 1 216 ? -12.969 -11.358 35.863 1.00 59.78 216 MET A CA 1
ATOM 1685 C C . MET A 1 216 ? -11.607 -11.965 36.217 1.00 59.78 216 MET A C 1
ATOM 1687 O O . MET A 1 216 ? -11.526 -13.014 36.858 1.00 59.78 216 MET A O 1
ATOM 1691 N N . LYS A 1 217 ? -10.530 -11.253 35.856 1.00 50.72 217 LYS A N 1
ATOM 1692 C CA . LYS A 1 217 ? -9.158 -11.472 36.339 1.00 50.72 217 LYS A CA 1
ATOM 1693 C C . LYS A 1 217 ? -8.548 -10.143 36.786 1.00 50.72 217 LYS A C 1
ATOM 1695 O O . LYS A 1 217 ? -8.473 -9.206 35.999 1.00 50.72 217 LYS A O 1
ATOM 1700 N N . THR A 1 218 ? -8.065 -10.080 38.021 1.00 48.34 218 THR A N 1
ATOM 1701 C CA . THR A 1 218 ? -7.477 -8.870 38.617 1.00 48.34 218 THR A CA 1
ATOM 1702 C C . THR A 1 218 ? -6.035 -9.096 39.060 1.00 48.34 218 THR A C 1
ATOM 1704 O O . THR A 1 218 ? -5.676 -10.205 39.463 1.00 48.34 218 THR A O 1
ATOM 1707 N N . HIS A 1 219 ? -5.222 -8.043 39.020 1.00 47.75 219 HIS A N 1
ATOM 1708 C CA . HIS A 1 219 ? -3.843 -8.019 39.513 1.00 47.75 219 HIS A CA 1
ATOM 1709 C C . HIS A 1 219 ? -3.701 -7.072 40.725 1.00 47.75 219 HIS A C 1
ATOM 1711 O O . HIS A 1 219 ? -4.674 -6.503 41.219 1.00 47.75 219 HIS A O 1
ATOM 1717 N N . LYS A 1 220 ? -2.486 -6.952 41.273 1.00 42.00 220 LYS A N 1
ATOM 1718 C CA . LYS A 1 220 ? -2.211 -6.211 42.518 1.00 42.00 220 LYS A CA 1
ATOM 1719 C C . LYS A 1 220 ? -2.724 -4.759 42.449 1.00 42.00 220 LYS A C 1
ATOM 1721 O O . LYS A 1 220 ? -2.476 -4.086 41.466 1.00 42.00 220 LYS A O 1
ATOM 1726 N N . ASP A 1 221 ? -3.373 -4.248 43.494 1.00 45.72 221 ASP A N 1
ATOM 1727 C CA . ASP A 1 221 ? -3.832 -2.846 43.596 1.00 45.72 221 ASP A CA 1
ATOM 1728 C C . ASP A 1 221 ? -4.869 -2.402 42.531 1.00 45.72 221 ASP A C 1
ATOM 1730 O O . ASP A 1 221 ? -5.071 -1.204 42.346 1.00 45.72 221 ASP A O 1
ATOM 1734 N N . SER A 1 222 ? -5.521 -3.332 41.819 1.00 36.31 222 SER A N 1
ATOM 1735 C CA . SER A 1 222 ? -6.634 -3.024 40.901 1.00 36.31 222 SER A CA 1
ATOM 1736 C C . SER A 1 222 ? -7.991 -3.051 41.613 1.00 36.31 222 SER A C 1
ATOM 1738 O O . SER A 1 222 ? -8.190 -3.880 42.502 1.00 36.31 222 SER A O 1
ATOM 1740 N N . TYR A 1 223 ? -8.939 -2.212 41.190 1.00 47.59 223 TYR A N 1
ATOM 1741 C CA . TYR A 1 223 ? -10.274 -2.113 41.783 1.00 47.59 223 TYR A CA 1
ATOM 1742 C C . TYR A 1 223 ? -11.366 -2.316 40.736 1.00 47.59 223 TYR A C 1
ATOM 1744 O O . TYR A 1 223 ? -11.357 -1.687 39.682 1.00 47.59 223 TYR A O 1
ATOM 1752 N N . ILE A 1 224 ? -12.361 -3.130 41.072 1.00 55.44 224 ILE A N 1
ATOM 1753 C CA . ILE A 1 224 ? -13.613 -3.237 40.321 1.00 55.44 224 ILE A CA 1
ATOM 1754 C C . ILE A 1 224 ? -14.744 -2.753 41.225 1.00 55.44 224 ILE A C 1
ATOM 1756 O O . ILE A 1 224 ? -14.913 -3.263 42.332 1.00 55.44 224 ILE A O 1
ATOM 1760 N N . LYS A 1 225 ? -15.476 -1.734 40.775 1.00 52.44 225 LYS A N 1
ATOM 1761 C CA . LYS A 1 225 ? -16.644 -1.167 41.455 1.00 52.44 225 LYS A CA 1
ATOM 1762 C C . LYS A 1 225 ? -17.900 -1.610 40.710 1.00 52.44 225 LYS A C 1
ATOM 1764 O O . LYS A 1 225 ? -17.916 -1.607 39.481 1.00 52.44 225 LYS A O 1
ATOM 1769 N N . HIS A 1 226 ? -18.920 -2.020 41.453 1.00 51.34 226 HIS A N 1
ATOM 1770 C CA . HIS A 1 226 ? -20.195 -2.466 40.901 1.00 51.34 226 HIS A CA 1
ATOM 1771 C C . HIS A 1 226 ? -21.331 -2.123 41.866 1.00 51.34 226 HIS A C 1
ATOM 1773 O O . HIS A 1 226 ? -21.133 -2.203 43.077 1.00 51.34 226 HIS A O 1
ATOM 1779 N N . ASP A 1 227 ? -22.511 -1.781 41.342 1.00 38.50 227 ASP A N 1
ATOM 1780 C CA . ASP A 1 227 ? -23.625 -1.249 42.141 1.00 38.50 227 ASP A CA 1
ATOM 1781 C C . ASP A 1 227 ? -24.983 -1.947 41.830 1.00 38.50 227 ASP A C 1
ATOM 1783 O O . ASP A 1 227 ? -25.918 -1.256 41.461 1.00 38.50 227 ASP A O 1
ATOM 1787 N N . TYR A 1 228 ? -25.145 -3.292 41.952 1.00 48.78 228 TYR A N 1
ATOM 1788 C CA . TYR A 1 228 ? -26.469 -3.972 41.777 1.00 48.78 228 TYR A CA 1
ATOM 1789 C C . TYR A 1 228 ? -26.713 -5.282 42.569 1.00 48.78 228 TYR A C 1
ATOM 1791 O O . TYR A 1 228 ? -25.792 -5.939 43.051 1.00 48.78 228 TYR A O 1
ATOM 1799 N N . THR A 1 229 ? -28.008 -5.633 42.683 1.00 36.62 229 THR A N 1
ATOM 1800 C CA . THR A 1 229 ? -28.624 -6.852 43.251 1.00 36.62 229 THR A CA 1
ATOM 1801 C C . THR A 1 229 ? -28.647 -8.022 42.254 1.00 36.62 229 THR A C 1
ATOM 1803 O O . THR A 1 229 ? -29.268 -7.912 41.202 1.00 36.62 229 THR A O 1
ATOM 1806 N N . TRP A 1 230 ? -28.010 -9.140 42.612 1.00 36.56 230 TRP A N 1
ATOM 1807 C CA . TRP A 1 230 ? -27.786 -10.334 41.782 1.00 36.56 230 TRP A CA 1
ATOM 1808 C C . TRP A 1 230 ? -29.054 -11.139 41.467 1.00 36.56 230 TRP A C 1
ATOM 1810 O O . TRP A 1 230 ? -29.837 -11.414 42.378 1.00 36.56 230 TRP A O 1
ATOM 1820 N N . THR A 1 231 ? -29.205 -11.590 40.217 1.00 36.66 231 THR A N 1
ATOM 1821 C CA . THR A 1 231 ? -30.252 -12.549 39.834 1.00 36.66 231 THR A CA 1
ATOM 1822 C C . THR A 1 231 ? -29.746 -13.976 39.655 1.00 36.66 231 THR A C 1
ATOM 1824 O O . THR A 1 231 ? -30.349 -14.821 40.304 1.00 36.66 231 THR A O 1
ATOM 1827 N N . GLU A 1 232 ? -28.684 -14.308 38.892 1.00 34.12 232 GLU A N 1
ATOM 1828 C CA . GLU A 1 232 ? -28.411 -15.750 38.648 1.00 34.12 232 GLU A CA 1
ATOM 1829 C C . GLU A 1 232 ? -26.961 -16.281 38.789 1.00 34.12 232 GLU A C 1
ATOM 1831 O O . GLU A 1 232 ? -26.815 -17.217 39.570 1.00 34.12 232 GLU A O 1
ATOM 1836 N N . HIS A 1 233 ? -25.867 -15.768 38.192 1.00 33.19 233 HIS A N 1
ATOM 1837 C CA . HIS A 1 233 ? -24.544 -16.429 38.367 1.00 33.19 233 HIS A CA 1
ATOM 1838 C C . HIS A 1 233 ? -23.306 -15.514 38.248 1.00 33.19 233 HIS A C 1
ATOM 1840 O O . HIS A 1 233 ? -23.184 -14.731 37.315 1.00 33.19 233 HIS A O 1
ATOM 1846 N N . LEU A 1 234 ? -22.335 -15.678 39.160 1.00 32.81 234 LEU A N 1
ATOM 1847 C CA . LEU A 1 234 ? -21.046 -14.968 39.171 1.00 32.81 234 LEU A CA 1
ATOM 1848 C C . LEU A 1 234 ? -19.893 -15.970 39.343 1.00 32.81 234 LEU A C 1
ATOM 1850 O O . LEU A 1 234 ? -19.874 -16.729 40.315 1.00 32.81 234 LEU A O 1
ATOM 1854 N N . TYR A 1 235 ? -18.930 -15.980 38.415 1.00 28.72 235 TYR A N 1
ATOM 1855 C CA . TYR A 1 235 ? -17.781 -16.893 38.434 1.00 28.72 235 TYR A CA 1
ATOM 1856 C C . TYR A 1 235 ? -16.469 -16.111 38.587 1.00 28.72 235 TYR A C 1
ATOM 1858 O O . TYR A 1 235 ? -16.024 -15.410 37.683 1.00 28.72 235 TYR A O 1
ATOM 1866 N N . PHE A 1 236 ? -15.804 -16.264 39.735 1.00 30.41 236 PHE A N 1
ATOM 1867 C CA . PHE A 1 236 ? -14.486 -15.675 39.982 1.00 30.41 236 PHE A CA 1
ATOM 1868 C C . PHE A 1 236 ? -13.371 -16.712 39.822 1.00 30.41 236 PHE A C 1
ATOM 1870 O O . PHE A 1 236 ? -13.438 -17.798 40.402 1.00 30.41 236 PHE A O 1
ATOM 1877 N N . ARG A 1 237 ? -12.288 -16.361 39.115 1.00 27.95 237 ARG A N 1
ATOM 1878 C CA . ARG A 1 237 ? -11.018 -17.106 39.157 1.00 27.95 237 ARG A CA 1
ATOM 1879 C C . ARG A 1 237 ? -9.898 -16.160 39.593 1.00 27.95 237 ARG A C 1
ATOM 1881 O O . ARG A 1 237 ? -9.527 -15.251 38.860 1.00 27.95 237 ARG A O 1
ATOM 1888 N N . ILE A 1 238 ? -9.399 -16.366 40.811 1.00 32.22 238 ILE A N 1
ATOM 1889 C CA . ILE A 1 238 ? -8.561 -15.417 41.560 1.00 32.22 238 ILE A CA 1
ATOM 1890 C C . ILE A 1 238 ? -7.168 -16.026 41.780 1.00 32.22 238 ILE A C 1
ATOM 1892 O O . ILE A 1 238 ? -7.084 -17.112 42.342 1.00 32.22 238 ILE A O 1
ATOM 1896 N N . ASP A 1 239 ? -6.095 -15.314 41.407 1.00 29.34 239 ASP A N 1
ATOM 1897 C CA . ASP A 1 239 ? -4.704 -15.678 41.767 1.00 29.34 239 ASP A CA 1
ATOM 1898 C C . ASP A 1 239 ? -4.120 -14.810 42.911 1.00 29.34 239 ASP A C 1
ATOM 1900 O O . ASP A 1 239 ? -3.125 -15.191 43.519 1.00 29.34 239 ASP A O 1
ATOM 1904 N N . SER A 1 240 ? -4.750 -13.683 43.276 1.00 25.98 240 SER A N 1
ATOM 1905 C CA . SER A 1 240 ? -4.477 -12.933 44.520 1.00 25.98 240 SER A CA 1
ATOM 1906 C C . SER A 1 240 ? -5.501 -11.798 44.679 1.00 25.98 240 SER A C 1
ATOM 1908 O O . SER A 1 240 ? -5.456 -10.837 43.912 1.00 25.98 240 SER A O 1
ATOM 1910 N N . ALA A 1 241 ? -6.440 -11.892 45.623 1.00 27.36 241 ALA A N 1
ATOM 1911 C CA . ALA A 1 241 ? -7.459 -10.857 45.834 1.00 27.36 241 ALA A CA 1
ATOM 1912 C C . ALA A 1 241 ? -7.085 -9.877 46.955 1.00 27.36 241 ALA A C 1
ATOM 1914 O O . ALA A 1 241 ? -6.669 -10.293 48.032 1.00 27.36 241 ALA A O 1
ATOM 1915 N N . TYR A 1 242 ? -7.381 -8.598 46.717 1.00 29.25 242 TYR A N 1
ATOM 1916 C CA . TYR A 1 242 ? -7.975 -7.708 47.712 1.00 29.25 242 TYR A CA 1
ATOM 1917 C C . TYR A 1 242 ? -9.310 -7.231 47.129 1.00 29.25 242 TYR A C 1
ATOM 1919 O O . TYR A 1 242 ? -9.320 -6.457 46.180 1.00 29.25 242 TYR A O 1
ATOM 1927 N N . PHE A 1 243 ? -10.429 -7.702 47.676 1.00 28.78 243 PHE A N 1
ATOM 1928 C CA . PHE A 1 243 ? -11.744 -7.094 47.473 1.00 28.78 243 PHE A CA 1
ATOM 1929 C C . PHE A 1 243 ? -12.497 -7.099 48.801 1.00 28.78 243 PHE A C 1
ATOM 1931 O O . PHE A 1 243 ? -12.432 -8.072 49.552 1.00 28.78 243 PHE A O 1
ATOM 1938 N N . ALA A 1 244 ? -13.227 -6.019 49.063 1.00 23.84 244 ALA A N 1
ATOM 1939 C CA . ALA A 1 244 ? -14.336 -6.011 50.000 1.00 23.84 244 ALA A CA 1
ATOM 1940 C C . ALA A 1 244 ? -15.623 -5.901 49.175 1.00 23.84 244 ALA A C 1
ATOM 1942 O O . ALA A 1 244 ? -15.789 -4.940 48.425 1.00 23.84 244 ALA A O 1
ATOM 1943 N N . ASP A 1 245 ? -16.510 -6.884 49.314 1.00 31.03 245 ASP A N 1
ATOM 1944 C CA . ASP A 1 245 ? -17.940 -6.684 49.079 1.00 31.03 245 ASP A CA 1
ATOM 1945 C C . ASP A 1 245 ? -18.492 -5.781 50.205 1.00 31.03 245 ASP A C 1
ATOM 1947 O O . ASP A 1 245 ? -17.856 -5.641 51.256 1.00 31.03 245 ASP A O 1
ATOM 1951 N N . VAL A 1 246 ? -19.666 -5.183 49.999 1.00 30.50 246 VAL A N 1
ATOM 1952 C CA . VAL A 1 246 ? -20.820 -5.262 50.916 1.00 30.50 246 VAL A CA 1
ATOM 1953 C C . VAL A 1 246 ? -21.744 -4.059 50.705 1.00 30.50 246 VAL A C 1
ATOM 1955 O O . VAL A 1 246 ? -21.436 -2.908 51.034 1.00 30.50 246 VAL A O 1
ATOM 1958 N N . SER A 1 247 ? -22.968 -4.360 50.273 1.00 32.78 247 SER A N 1
ATOM 1959 C CA . SER A 1 247 ? -24.138 -3.529 50.528 1.00 32.78 247 SER A CA 1
ATOM 1960 C C . SER A 1 247 ? -24.214 -3.147 52.019 1.00 32.78 247 SER A C 1
ATOM 1962 O O . SER A 1 247 ? -24.485 -3.989 52.871 1.00 32.78 247 SER A O 1
ATOM 1964 N N . LYS A 1 248 ? -24.033 -1.851 52.305 1.00 32.84 248 LYS A N 1
ATOM 1965 C CA . LYS A 1 248 ? -24.148 -1.151 53.606 1.00 32.84 248 LYS A CA 1
ATOM 1966 C C . LYS A 1 248 ? -23.056 -1.458 54.661 1.00 32.84 248 LYS A C 1
ATOM 1968 O O . LYS A 1 248 ? -23.158 -2.394 55.441 1.00 32.84 248 LYS A O 1
ATOM 1973 N N . LYS A 1 249 ? -22.163 -0.462 54.808 1.00 27.66 249 LYS A N 1
ATOM 1974 C CA . LYS A 1 249 ? -21.106 -0.207 55.823 1.00 27.66 249 LYS A CA 1
ATOM 1975 C C . LYS A 1 249 ? -19.717 -0.789 55.511 1.00 27.66 249 LYS A C 1
ATOM 1977 O O . LYS A 1 249 ? -19.456 -1.973 55.657 1.00 27.66 249 LYS A O 1
ATOM 1982 N N . PHE A 1 250 ? -18.815 0.134 55.175 1.00 26.42 250 PHE A N 1
ATOM 1983 C CA . PHE A 1 250 ? -17.396 -0.069 54.880 1.00 26.42 250 PHE A CA 1
ATOM 1984 C C . PHE A 1 250 ? -16.603 -0.730 56.022 1.00 26.42 250 PHE A C 1
ATOM 1986 O O . PHE A 1 250 ? -16.789 -0.382 57.192 1.00 26.42 250 PHE A O 1
ATOM 1993 N N . LYS A 1 251 ? -15.624 -1.575 55.666 1.00 29.98 251 LYS A N 1
ATOM 1994 C CA . LYS A 1 251 ? -14.492 -1.962 56.528 1.00 29.98 251 LYS A CA 1
ATOM 1995 C C . LYS A 1 251 ? -13.167 -1.874 55.765 1.00 29.98 251 LYS A C 1
ATOM 1997 O O . LYS A 1 251 ? -13.108 -2.181 54.580 1.00 29.98 251 LYS A O 1
ATOM 2002 N N . ARG A 1 252 ? -12.116 -1.447 56.471 1.00 33.69 252 ARG A N 1
ATOM 2003 C CA . ARG A 1 252 ? -10.721 -1.379 56.010 1.00 33.69 252 ARG A CA 1
ATOM 2004 C C . ARG A 1 252 ? -10.006 -2.691 56.367 1.00 33.69 252 ARG A C 1
ATOM 2006 O O . ARG A 1 252 ? -10.198 -3.182 57.476 1.00 33.69 252 ARG A O 1
ATOM 2013 N N . ILE A 1 253 ? -9.215 -3.230 55.439 1.00 34.38 253 ILE A N 1
ATOM 2014 C CA . ILE A 1 253 ? -8.325 -4.388 55.637 1.00 34.38 253 ILE A CA 1
ATOM 2015 C C . ILE A 1 253 ? -6.889 -3.853 55.574 1.00 34.38 253 ILE A C 1
ATOM 2017 O O . ILE A 1 253 ? -6.559 -3.147 54.621 1.00 34.38 253 ILE A O 1
ATOM 2021 N N . ASP A 1 254 ? -6.076 -4.122 56.598 1.00 33.84 254 ASP A N 1
ATOM 2022 C CA . ASP A 1 254 ? -4.670 -3.695 56.660 1.00 33.84 254 ASP A CA 1
ATOM 2023 C C . ASP A 1 254 ? -3.724 -4.768 56.066 1.00 33.84 254 ASP A C 1
ATOM 2025 O O . ASP A 1 254 ? -4.133 -5.897 55.788 1.00 33.84 254 ASP A O 1
ATOM 2029 N N . GLU A 1 255 ? -2.459 -4.390 55.836 1.00 33.47 255 GLU A N 1
ATOM 2030 C CA . GLU A 1 255 ? -1.442 -5.091 55.018 1.00 33.47 255 GLU A CA 1
ATOM 2031 C C . GLU A 1 255 ? -1.125 -6.551 55.413 1.00 33.47 255 GLU A C 1
ATOM 2033 O O . GLU A 1 255 ? -0.473 -7.259 54.644 1.00 33.47 255 GLU A O 1
ATOM 2038 N N . ASP A 1 256 ? -1.576 -7.018 56.580 1.00 32.28 256 ASP A N 1
ATOM 2039 C CA . ASP A 1 256 ? -1.335 -8.371 57.098 1.00 32.28 256 ASP A CA 1
ATOM 2040 C C . ASP A 1 256 ? -2.536 -9.330 56.969 1.00 32.28 256 ASP A C 1
ATOM 2042 O O . ASP A 1 256 ? -2.438 -10.502 57.337 1.00 32.28 256 ASP A O 1
ATOM 2046 N N . GLY A 1 257 ? -3.660 -8.863 56.415 1.00 32.31 257 GLY A N 1
ATOM 2047 C CA . GLY A 1 257 ? -4.833 -9.697 56.149 1.00 32.31 257 GLY A CA 1
ATOM 2048 C C . GLY A 1 257 ? -5.722 -9.982 57.365 1.00 32.31 257 GLY A C 1
ATOM 2049 O O . GLY A 1 257 ? -6.564 -10.881 57.300 1.00 32.31 257 GLY A O 1
ATOM 2050 N N . THR A 1 258 ? -5.596 -9.238 58.468 1.00 28.67 258 THR A N 1
ATOM 2051 C CA . THR A 1 258 ? -6.526 -9.377 59.600 1.00 28.67 258 THR A CA 1
ATOM 2052 C C . THR A 1 258 ? -7.884 -8.693 59.352 1.00 28.67 258 THR A C 1
ATOM 2054 O O . THR A 1 258 ? -7.975 -7.510 59.025 1.00 28.67 258 THR A O 1
ATOM 2057 N N . ILE A 1 259 ? -8.981 -9.446 59.538 1.00 32.78 259 ILE A N 1
ATOM 2058 C CA . ILE A 1 259 ? -10.370 -8.952 59.467 1.00 32.78 259 ILE A CA 1
ATOM 2059 C C . ILE A 1 259 ? -10.898 -8.722 60.889 1.00 32.78 259 ILE A C 1
ATOM 2061 O O . ILE A 1 259 ? -11.156 -9.675 61.624 1.00 32.78 259 ILE A O 1
ATOM 2065 N N . ASN A 1 260 ? -11.143 -7.467 61.277 1.00 31.03 260 ASN A N 1
ATOM 2066 C CA . ASN A 1 260 ? -11.792 -7.163 62.557 1.00 31.03 260 ASN A CA 1
ATOM 2067 C C . ASN A 1 260 ? -13.323 -7.362 62.471 1.00 31.03 260 ASN A C 1
ATOM 2069 O O . ASN A 1 260 ? -14.057 -6.611 61.811 1.00 31.03 260 ASN A O 1
ATOM 2073 N N . GLN A 1 261 ? -13.822 -8.402 63.151 1.00 28.89 261 GLN A N 1
ATOM 2074 C CA . GLN A 1 261 ? -15.251 -8.705 63.272 1.00 28.89 261 GLN A CA 1
ATOM 2075 C C . GLN A 1 261 ? -16.000 -7.628 64.073 1.00 28.89 261 GLN A C 1
ATOM 2077 O O . GLN A 1 261 ? -15.562 -7.171 65.123 1.00 28.89 261 GLN A O 1
ATOM 2082 N N . SER A 1 262 ? -17.198 -7.288 63.600 1.00 26.08 262 SER A N 1
ATOM 2083 C CA . SER A 1 262 ? -18.272 -6.720 64.418 1.00 26.08 262 SER A CA 1
ATOM 2084 C C . SER A 1 262 ? -19.472 -7.637 64.187 1.00 26.08 262 SER A C 1
ATOM 2086 O O . SER A 1 262 ? -19.777 -7.911 63.031 1.00 26.08 262 SER A O 1
ATOM 2088 N N . LYS A 1 263 ? -20.019 -8.159 65.289 1.00 27.22 263 LYS A N 1
ATOM 2089 C CA . LYS A 1 263 ? -20.940 -9.302 65.449 1.00 27.22 263 LYS A CA 1
ATOM 2090 C C . LYS A 1 263 ? -22.111 -9.418 64.447 1.00 27.22 263 LYS A C 1
ATOM 2092 O O . LYS A 1 263 ? -22.681 -8.391 64.098 1.00 27.22 263 LYS A O 1
ATOM 2097 N N . GLU A 1 264 ? -22.475 -10.690 64.184 1.00 25.69 264 GLU A N 1
ATOM 2098 C CA . GLU A 1 264 ? -23.702 -11.248 63.542 1.00 25.69 264 GLU A CA 1
ATOM 2099 C C . GLU A 1 264 ? -23.737 -11.106 61.994 1.00 25.69 264 GLU A C 1
ATOM 2101 O O . GLU A 1 264 ? -23.589 -10.000 61.494 1.00 25.69 264 GLU A O 1
ATOM 2106 N N . ASP A 1 265 ? -23.854 -12.119 61.111 1.00 23.30 265 ASP A N 1
ATOM 2107 C CA . ASP A 1 265 ? -24.231 -13.548 61.168 1.00 23.30 265 ASP A CA 1
ATOM 2108 C C . ASP A 1 265 ? -23.643 -14.367 59.969 1.00 23.30 265 ASP A C 1
ATOM 2110 O O . ASP A 1 265 ? -22.978 -13.831 59.086 1.00 23.30 265 ASP A O 1
ATOM 2114 N N . SER A 1 266 ? -23.858 -15.690 59.989 1.00 24.77 266 SER A N 1
ATOM 2115 C CA . SER A 1 266 ? -23.121 -16.837 59.399 1.00 24.77 266 SER A CA 1
ATOM 2116 C C . SER A 1 266 ? -23.274 -17.216 57.898 1.00 24.77 266 SER A C 1
ATOM 2118 O O . SER A 1 266 ? -24.283 -16.939 57.260 1.00 24.77 266 SER A O 1
ATOM 2120 N N . ILE A 1 267 ? -22.273 -17.971 57.396 1.00 22.30 267 ILE A N 1
ATOM 2121 C CA . ILE A 1 267 ? -22.052 -18.530 56.034 1.00 22.30 267 ILE A CA 1
ATOM 2122 C C . ILE A 1 267 ? -22.671 -19.938 55.855 1.00 22.30 267 ILE A C 1
ATOM 2124 O O . ILE A 1 267 ? -22.580 -20.754 56.770 1.00 22.30 267 ILE A O 1
ATOM 2128 N N . TYR A 1 268 ? -23.150 -20.273 54.644 1.00 21.34 268 TYR A N 1
ATOM 2129 C CA . TYR A 1 268 ? -23.288 -21.661 54.161 1.00 21.34 268 TYR A CA 1
ATOM 2130 C C . TYR A 1 268 ? -22.577 -21.864 52.808 1.00 21.34 268 TYR A C 1
ATOM 2132 O O . TYR A 1 268 ? -22.756 -21.082 51.879 1.00 21.34 268 TYR A O 1
ATOM 2140 N N . LEU A 1 269 ? -21.781 -22.935 52.716 1.00 26.06 269 LEU A N 1
ATOM 2141 C CA . LEU A 1 269 ? -21.121 -23.457 51.511 1.00 26.06 269 LEU A CA 1
ATOM 2142 C C . LEU A 1 269 ? -21.905 -24.677 50.992 1.00 26.06 269 LEU A C 1
ATOM 2144 O O . LEU A 1 269 ? -22.249 -25.547 51.793 1.00 26.06 269 LEU A O 1
ATOM 2148 N N . SER A 1 270 ? -22.118 -24.801 49.675 1.00 22.72 270 SER A N 1
ATOM 2149 C CA . SER A 1 270 ? -22.505 -26.079 49.049 1.00 22.72 270 SER A CA 1
ATOM 2150 C C . SER A 1 270 ? -21.480 -26.515 48.000 1.00 22.72 270 SER A C 1
ATOM 2152 O O . SER A 1 270 ? -21.156 -25.758 47.087 1.00 22.72 270 SER A O 1
ATOM 2154 N N . ASN A 1 271 ? -20.994 -27.746 48.167 1.00 24.48 271 ASN A N 1
ATOM 2155 C CA . ASN A 1 271 ? -19.957 -28.414 47.383 1.00 24.48 271 ASN A CA 1
ATOM 2156 C C . ASN A 1 271 ? -20.420 -28.908 45.997 1.00 24.48 271 ASN A C 1
ATOM 2158 O O . ASN A 1 271 ? -21.514 -29.442 45.849 1.00 24.48 271 ASN A O 1
ATOM 2162 N N . GLU A 1 272 ? -19.466 -28.808 45.063 1.00 27.84 272 GLU A N 1
ATOM 2163 C CA . GLU A 1 272 ? -19.083 -29.739 43.985 1.00 27.84 272 GLU A CA 1
ATOM 2164 C C . GLU A 1 272 ? -20.078 -30.160 42.885 1.00 27.84 272 GLU A C 1
ATOM 2166 O O . GLU A 1 272 ? -20.931 -31.018 43.081 1.00 27.84 272 GLU A O 1
ATOM 2171 N N . TYR A 1 273 ? -19.760 -29.745 41.647 1.00 24.55 273 TYR A N 1
ATOM 2172 C CA . TYR A 1 273 ? -19.594 -30.678 40.523 1.00 24.55 273 TYR A CA 1
ATOM 2173 C C . TYR A 1 273 ? -18.318 -30.351 39.728 1.00 24.55 273 TYR A C 1
ATOM 2175 O O . TYR A 1 273 ? -18.039 -29.204 39.385 1.00 24.55 273 TYR A O 1
ATOM 2183 N N . ASN A 1 274 ? -17.537 -31.398 39.461 1.00 26.84 274 ASN A N 1
ATOM 2184 C CA . ASN A 1 274 ? -16.272 -31.396 38.730 1.00 26.84 274 ASN A CA 1
ATOM 2185 C C . ASN A 1 274 ? -16.425 -30.992 37.254 1.00 26.84 274 ASN A C 1
ATOM 2187 O O . ASN A 1 274 ? -17.060 -31.710 36.484 1.00 26.84 274 ASN A O 1
ATOM 2191 N N . THR A 1 275 ? -15.672 -29.980 36.817 1.00 22.41 275 THR A N 1
ATOM 2192 C CA . THR A 1 275 ? -15.161 -29.902 35.438 1.00 22.41 275 THR A CA 1
ATOM 2193 C C . THR A 1 275 ? -13.699 -29.470 35.450 1.00 22.41 275 THR A C 1
ATOM 2195 O O . THR A 1 275 ? -13.359 -28.366 35.872 1.00 22.41 275 THR A O 1
ATOM 2198 N N . HIS A 1 276 ? -12.822 -30.359 34.981 1.00 20.72 276 HIS A N 1
ATOM 2199 C CA . HIS A 1 276 ? -11.402 -30.095 34.779 1.00 20.72 276 HIS A CA 1
ATOM 2200 C C . HIS A 1 276 ? -11.187 -28.923 33.808 1.00 20.72 276 HIS A C 1
ATOM 2202 O O . HIS A 1 276 ? -11.379 -29.074 32.605 1.00 20.72 276 HIS A O 1
ATOM 2208 N N . PHE A 1 277 ? -10.678 -27.794 34.306 1.00 23.95 277 PHE A N 1
ATOM 2209 C CA . PHE A 1 277 ? -10.030 -26.783 33.471 1.00 23.95 277 PHE A CA 1
ATOM 2210 C C . PHE A 1 277 ? -8.574 -26.606 33.888 1.00 23.95 277 PHE A C 1
ATOM 2212 O O . PHE A 1 277 ? -8.262 -26.041 34.939 1.00 23.95 277 PHE A O 1
ATOM 2219 N N . LYS A 1 278 ? -7.685 -27.07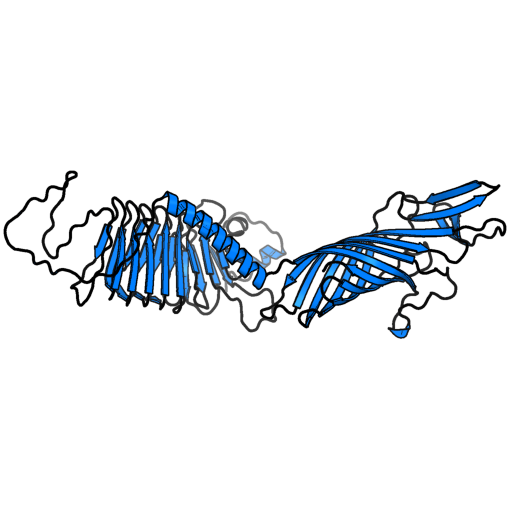2 33.005 1.00 20.97 278 LYS A N 1
ATOM 2220 C CA . LYS A 1 278 ? -6.239 -26.842 33.025 1.00 20.97 278 LYS A CA 1
ATOM 2221 C C . LYS A 1 278 ? -5.989 -25.340 33.206 1.00 20.97 278 LYS A C 1
ATOM 2223 O O . LYS A 1 278 ? -6.293 -24.546 32.319 1.00 20.97 278 LYS A O 1
ATOM 2228 N N . ALA A 1 279 ? -5.508 -24.953 34.383 1.00 23.59 279 ALA A N 1
ATOM 2229 C CA . ALA A 1 279 ? -5.076 -23.593 34.658 1.00 23.59 279 ALA A CA 1
ATOM 2230 C C . ALA A 1 279 ? -3.883 -23.282 33.746 1.00 23.59 279 ALA A C 1
ATOM 2232 O O . ALA A 1 279 ? -2.811 -23.860 33.910 1.00 23.59 279 ALA A O 1
ATOM 2233 N N . ILE A 1 280 ? -4.072 -22.418 32.751 1.00 24.44 280 ILE A N 1
ATOM 2234 C CA . ILE A 1 280 ? -2.947 -21.791 32.059 1.00 24.44 280 ILE A CA 1
ATOM 2235 C C . ILE A 1 280 ? -2.728 -20.474 32.796 1.00 24.44 280 ILE A C 1
ATOM 2237 O O . ILE A 1 280 ? -3.401 -19.480 32.534 1.00 24.44 280 ILE A O 1
ATOM 2241 N N . GLY A 1 281 ? -1.863 -20.519 33.810 1.00 22.62 281 GLY A N 1
ATOM 2242 C CA . GLY A 1 281 ? -1.407 -19.330 34.517 1.00 22.62 281 GLY A CA 1
ATOM 2243 C C . GLY A 1 281 ? -0.649 -18.433 33.543 1.00 22.62 281 GLY A C 1
ATOM 2244 O O . GLY A 1 281 ? 0.390 -18.820 33.014 1.00 22.62 281 GLY A O 1
ATOM 2245 N N . PHE A 1 282 ? -1.189 -17.247 33.275 1.00 27.14 282 PHE A N 1
ATOM 2246 C CA . PHE A 1 282 ? -0.524 -16.237 32.454 1.00 27.14 282 PHE A CA 1
ATOM 2247 C C . PHE A 1 282 ? 0.359 -15.374 33.364 1.00 27.14 282 PHE A C 1
ATOM 2249 O O . PHE A 1 282 ? -0.149 -14.469 34.028 1.00 27.14 282 PHE A O 1
ATOM 2256 N N . SER A 1 283 ? 1.657 -15.695 33.421 1.00 31.77 283 SER A N 1
ATOM 2257 C CA . SER A 1 283 ? 2.716 -14.835 33.973 1.00 31.77 283 SER A CA 1
ATOM 2258 C C . SER A 1 283 ? 3.097 -13.726 32.976 1.00 31.77 283 SER A C 1
ATOM 2260 O O . SER A 1 283 ? 2.806 -13.833 31.788 1.00 31.77 283 SER A O 1
ATOM 2262 N N . HIS A 1 284 ? 3.782 -12.669 33.426 1.00 31.56 284 HIS A N 1
ATOM 2263 C CA . HIS A 1 284 ? 4.312 -11.594 32.564 1.00 31.56 284 HIS A CA 1
ATOM 2264 C C . HIS A 1 284 ? 5.247 -12.128 31.450 1.00 31.56 284 HIS A C 1
ATOM 2266 O O . HIS A 1 284 ? 5.249 -11.621 30.334 1.00 31.56 284 HIS A O 1
ATOM 2272 N N . GLU A 1 285 ? 5.939 -13.243 31.702 1.00 31.33 285 GLU A N 1
ATOM 2273 C CA . GLU A 1 285 ? 6.693 -14.012 30.698 1.00 31.33 285 GLU A CA 1
ATOM 2274 C C . GLU A 1 285 ? 5.788 -14.642 29.621 1.00 31.33 285 GLU A C 1
ATOM 2276 O O . GLU A 1 285 ? 6.153 -14.683 28.450 1.00 31.33 285 GLU A O 1
ATOM 2281 N N . HIS A 1 286 ? 4.581 -15.093 29.990 1.00 32.53 286 HIS A N 1
ATOM 2282 C CA . HIS A 1 286 ? 3.555 -15.517 29.033 1.00 32.53 286 HIS A CA 1
ATOM 2283 C C . HIS A 1 286 ? 2.942 -14.334 28.283 1.00 32.53 286 HIS A C 1
ATOM 2285 O O . HIS A 1 286 ? 2.535 -14.534 27.152 1.00 32.53 286 HIS A O 1
ATOM 2291 N N . TYR A 1 287 ? 2.874 -13.129 28.860 1.00 34.69 287 TYR A N 1
ATOM 2292 C CA . TYR A 1 287 ? 2.385 -11.932 28.165 1.00 34.69 287 TYR A CA 1
ATOM 2293 C C . TYR A 1 287 ? 3.383 -11.422 27.128 1.00 34.69 287 TYR A C 1
ATOM 2295 O O . TYR A 1 287 ? 2.956 -11.142 26.021 1.00 34.69 287 TYR A O 1
ATOM 2303 N N . GLU A 1 288 ? 4.687 -11.384 27.413 1.00 35.34 288 GLU A N 1
ATOM 2304 C CA . GLU A 1 288 ? 5.706 -11.060 26.400 1.00 35.34 288 GLU A CA 1
ATOM 2305 C C . GLU A 1 288 ? 5.773 -12.140 25.315 1.00 35.34 288 GLU A C 1
ATOM 2307 O O . GLU A 1 288 ? 5.803 -11.821 24.133 1.00 35.34 288 GLU A O 1
ATOM 2312 N N . LYS A 1 289 ? 5.649 -13.422 25.683 1.00 32.72 289 LYS A N 1
ATOM 2313 C CA . LYS A 1 289 ? 5.573 -14.524 24.716 1.00 32.72 289 LYS A CA 1
ATOM 2314 C C . LYS A 1 289 ? 4.271 -14.528 23.913 1.00 32.72 289 LYS A C 1
ATOM 2316 O O . LYS A 1 289 ? 4.300 -14.879 22.745 1.00 32.72 289 LYS A O 1
ATOM 2321 N N . TYR A 1 290 ? 3.148 -14.098 24.491 1.00 36.25 290 TYR A N 1
ATOM 2322 C CA . TYR A 1 290 ? 1.875 -13.909 23.788 1.00 36.25 290 TYR A CA 1
ATOM 2323 C C . TYR A 1 290 ? 1.899 -12.628 22.953 1.00 36.25 290 TYR A C 1
ATOM 2325 O O . TYR A 1 290 ? 1.391 -12.648 21.851 1.00 36.25 290 TYR A O 1
ATOM 2333 N N . LYS A 1 291 ? 2.569 -11.550 23.375 1.00 34.62 291 LYS A N 1
ATOM 2334 C CA . LYS A 1 291 ? 2.861 -10.369 22.547 1.00 34.62 291 LYS A CA 1
ATOM 2335 C C . LYS A 1 291 ? 3.775 -10.726 21.391 1.00 34.62 291 LYS A C 1
ATOM 2337 O O . LYS A 1 291 ? 3.590 -10.184 20.318 1.00 34.62 291 LYS A O 1
ATOM 2342 N N . GLU A 1 292 ? 4.732 -11.625 21.577 1.00 35.78 292 GLU A N 1
ATOM 2343 C CA . GLU A 1 292 ? 5.651 -12.080 20.538 1.00 35.78 292 GLU A CA 1
ATOM 2344 C C . GLU A 1 292 ? 4.980 -13.122 19.627 1.00 35.78 292 GLU A C 1
ATOM 2346 O O . GLU A 1 292 ? 5.149 -13.064 18.417 1.00 35.78 292 GLU A O 1
ATOM 2351 N N . GLU A 1 293 ? 4.143 -14.025 20.147 1.00 36.06 293 GLU A N 1
ATOM 2352 C CA . GLU A 1 293 ? 3.335 -14.989 19.381 1.00 36.06 293 GLU A CA 1
ATOM 2353 C C . GLU A 1 293 ? 2.138 -14.332 18.687 1.00 36.06 293 GLU A C 1
ATOM 2355 O O . GLU A 1 293 ? 1.773 -14.755 17.596 1.00 36.06 293 GLU A O 1
ATOM 2360 N N . GLU A 1 294 ? 1.547 -13.287 19.263 1.00 38.53 294 GLU A N 1
ATOM 2361 C CA . GLU A 1 294 ? 0.455 -12.487 18.712 1.00 38.53 294 GLU A CA 1
ATOM 2362 C C . GLU A 1 294 ? 0.993 -11.363 17.834 1.00 38.53 294 GLU A C 1
ATOM 2364 O O . GLU A 1 294 ? 0.411 -11.139 16.791 1.00 38.53 294 GLU A O 1
ATOM 2369 N N . ALA A 1 295 ? 2.163 -10.774 18.093 1.00 37.53 295 ALA A N 1
ATOM 2370 C CA . ALA A 1 295 ? 2.889 -10.002 17.084 1.00 37.53 295 ALA A CA 1
ATOM 2371 C C . ALA A 1 295 ? 3.317 -10.911 15.937 1.00 37.53 295 ALA A C 1
ATOM 2373 O O . ALA A 1 295 ? 3.118 -10.527 14.801 1.00 37.53 295 ALA A O 1
ATOM 2374 N N . ASN A 1 296 ? 3.770 -12.147 16.172 1.00 35.19 296 ASN A N 1
ATOM 2375 C CA . ASN A 1 296 ? 4.056 -13.105 15.099 1.00 35.19 296 ASN A CA 1
ATOM 2376 C C . ASN A 1 296 ? 2.786 -13.659 14.430 1.00 35.19 296 ASN A C 1
ATOM 2378 O O . ASN A 1 296 ? 2.850 -14.037 13.262 1.00 35.19 296 ASN A O 1
ATOM 2382 N N . SER A 1 297 ? 1.632 -13.721 15.111 1.00 38.53 297 SER A N 1
ATOM 2383 C CA . SER A 1 297 ? 0.354 -14.204 14.558 1.00 38.53 297 SER A CA 1
ATOM 2384 C C . SER A 1 297 ? -0.451 -13.098 13.889 1.00 38.53 297 SER A C 1
ATOM 2386 O O . SER A 1 297 ? -1.132 -13.389 12.919 1.00 38.53 297 SER A O 1
ATOM 2388 N N . VAL A 1 298 ? -0.327 -11.850 14.338 1.00 38.41 298 VAL A N 1
ATOM 2389 C CA . VAL A 1 298 ? -0.803 -10.602 13.727 1.00 38.41 298 VAL A CA 1
ATOM 2390 C C . VAL A 1 298 ? 0.164 -10.160 12.648 1.00 38.41 298 VAL A C 1
ATOM 2392 O O . VAL A 1 298 ? -0.291 -9.592 11.679 1.00 38.41 298 VAL A O 1
ATOM 2395 N N . GLU A 1 299 ? 1.452 -10.484 12.706 1.00 37.22 299 GLU A N 1
ATOM 2396 C CA . GLU A 1 299 ? 2.380 -10.355 11.583 1.00 37.22 299 GLU A CA 1
ATOM 2397 C C . GLU A 1 299 ? 2.193 -11.510 10.601 1.00 37.22 299 GLU A C 1
ATOM 2399 O O . GLU A 1 299 ? 2.277 -11.268 9.408 1.00 37.22 299 GLU A O 1
ATOM 2404 N N . LYS A 1 300 ? 1.829 -12.732 11.029 1.00 34.38 300 LYS A N 1
ATOM 2405 C CA . LYS A 1 300 ? 1.352 -13.801 10.126 1.00 34.38 300 LYS A CA 1
ATOM 2406 C C . LYS A 1 300 ? -0.028 -13.506 9.556 1.00 34.38 300 LYS A C 1
ATOM 2408 O O . LYS A 1 300 ? -0.229 -13.827 8.399 1.00 34.38 300 LYS A O 1
ATOM 2413 N N . LYS A 1 301 ? -0.961 -12.919 10.314 1.00 36.34 301 LYS A N 1
ATOM 2414 C CA . LYS A 1 301 ? -2.318 -12.541 9.878 1.00 36.34 301 LYS A CA 1
ATOM 2415 C C . LYS A 1 301 ? -2.314 -11.229 9.108 1.00 36.34 301 LYS A C 1
ATOM 2417 O O . LYS A 1 301 ? -3.079 -11.128 8.169 1.00 36.34 301 LYS A O 1
ATOM 2422 N N . ARG A 1 302 ? -1.420 -10.278 9.403 1.00 35.94 302 ARG A N 1
ATOM 2423 C CA . ARG A 1 302 ? -1.072 -9.148 8.525 1.00 35.94 302 ARG A CA 1
ATOM 2424 C C . ARG A 1 302 ? -0.387 -9.692 7.294 1.00 35.94 302 ARG A C 1
ATOM 2426 O O . ARG A 1 302 ? -0.891 -9.425 6.233 1.00 35.94 302 ARG A O 1
ATOM 2433 N N . LYS A 1 303 ? 0.657 -10.522 7.372 1.00 31.61 303 LYS A N 1
ATOM 2434 C CA . LYS A 1 303 ? 1.246 -11.171 6.183 1.00 31.61 303 LYS A CA 1
ATOM 2435 C C . LYS A 1 303 ? 0.215 -11.985 5.406 1.00 31.61 303 LYS A C 1
ATOM 2437 O O . LYS A 1 303 ? 0.318 -12.008 4.196 1.00 31.61 303 LYS A O 1
ATOM 2442 N N . TRP A 1 304 ? -0.774 -12.612 6.045 1.00 32.62 304 TRP A N 1
ATOM 2443 C CA . TRP A 1 304 ? -1.852 -13.374 5.401 1.00 32.62 304 TRP A CA 1
ATOM 2444 C C . TRP A 1 304 ? -2.903 -12.453 4.766 1.00 32.62 304 TRP A C 1
ATOM 2446 O O . TRP A 1 304 ? -3.142 -12.581 3.579 1.00 32.62 304 TRP A O 1
ATOM 2456 N N . TYR A 1 305 ? -3.428 -11.454 5.482 1.00 34.41 305 TYR A N 1
ATOM 2457 C CA . TYR A 1 305 ? -4.409 -10.470 4.998 1.00 34.41 305 TYR A CA 1
ATOM 2458 C C . TYR A 1 305 ? -3.811 -9.513 3.953 1.00 34.41 305 TYR A C 1
ATOM 2460 O O . TYR A 1 305 ? -4.448 -9.213 2.946 1.00 34.41 305 TYR A O 1
ATOM 2468 N N . TYR A 1 306 ? -2.553 -9.111 4.136 1.00 31.50 306 TYR A N 1
ATOM 2469 C CA . TYR A 1 306 ? -1.718 -8.395 3.170 1.00 31.50 306 TYR A CA 1
ATOM 2470 C C . TYR A 1 306 ? -1.411 -9.316 1.974 1.00 31.50 306 TYR A C 1
ATOM 2472 O O . TYR A 1 306 ? -1.701 -8.927 0.857 1.00 31.50 306 TYR A O 1
ATOM 2480 N N . ASN A 1 307 ? -1.042 -10.596 2.149 1.00 34.59 307 ASN A N 1
ATOM 2481 C CA . ASN A 1 307 ? -0.966 -11.568 1.033 1.00 34.59 307 ASN A CA 1
ATOM 2482 C C . ASN A 1 307 ? -2.317 -11.883 0.362 1.00 34.59 307 ASN A C 1
ATOM 2484 O O . ASN A 1 307 ? -2.342 -12.468 -0.722 1.00 34.59 307 ASN A O 1
ATOM 2488 N N . GLU A 1 308 ? -3.457 -11.547 0.956 1.00 37.25 308 GLU A N 1
ATOM 2489 C CA . GLU A 1 308 ? -4.767 -11.839 0.370 1.00 37.25 308 GLU A CA 1
ATOM 2490 C C . GLU A 1 308 ? -5.311 -10.617 -0.389 1.00 37.25 308 GLU A C 1
ATOM 2492 O O . GLU A 1 308 ? -5.751 -10.771 -1.536 1.00 37.25 308 GLU A O 1
ATOM 2497 N N . HIS A 1 309 ? -5.103 -9.403 0.146 1.00 38.75 309 HIS A N 1
ATOM 2498 C CA . HIS A 1 309 ? -5.660 -8.141 -0.368 1.00 38.75 309 HIS A CA 1
ATOM 2499 C C . HIS A 1 309 ? -4.635 -7.164 -0.989 1.00 38.75 309 HIS A C 1
ATOM 2501 O O . HIS A 1 309 ? -5.024 -6.328 -1.800 1.00 38.75 309 HIS A O 1
ATOM 2507 N N . VAL A 1 310 ? -3.331 -7.325 -0.734 1.00 41.25 310 VAL A N 1
ATOM 2508 C CA . VAL A 1 310 ? -2.209 -6.639 -1.410 1.00 41.25 310 VAL A CA 1
ATOM 2509 C C . VAL A 1 310 ? -1.078 -7.658 -1.628 1.00 41.25 310 VAL A C 1
ATOM 2511 O O . VAL A 1 310 ? -0.066 -7.644 -0.934 1.00 41.25 310 VAL A O 1
ATOM 2514 N N . THR A 1 311 ? -1.225 -8.600 -2.573 1.00 40.66 311 THR A N 1
ATOM 2515 C CA . THR A 1 311 ? -0.037 -9.385 -2.968 1.00 40.66 311 THR A CA 1
ATOM 2516 C C . THR A 1 311 ? 0.894 -8.459 -3.703 1.00 40.66 311 THR A C 1
ATOM 2518 O O . THR A 1 311 ? 0.708 -8.183 -4.891 1.00 40.66 311 THR A O 1
ATOM 2521 N N . GLU A 1 312 ? 1.879 -8.002 -2.962 1.00 52.62 312 GLU A N 1
ATOM 2522 C CA . GLU A 1 312 ? 3.130 -7.512 -3.481 1.00 52.62 312 GLU A CA 1
ATOM 2523 C C . GLU A 1 312 ? 3.859 -8.703 -4.103 1.00 52.62 312 GLU A C 1
ATOM 2525 O O . GLU A 1 312 ? 4.624 -9.413 -3.451 1.00 52.62 312 GLU A O 1
ATOM 2530 N N . ASP A 1 313 ? 3.569 -8.974 -5.374 1.00 63.59 313 ASP A N 1
ATOM 2531 C CA . ASP A 1 313 ? 4.337 -9.954 -6.134 1.00 63.59 313 ASP A CA 1
ATOM 2532 C C . ASP A 1 313 ? 5.661 -9.282 -6.508 1.00 63.59 313 ASP A C 1
ATOM 2534 O O . ASP A 1 313 ? 5.748 -8.561 -7.508 1.00 63.59 313 ASP A O 1
ATOM 2538 N N . PHE A 1 314 ? 6.679 -9.462 -5.662 1.00 71.69 314 PHE A N 1
ATOM 2539 C CA . PHE A 1 314 ? 8.055 -9.156 -6.027 1.00 71.69 314 PHE A CA 1
ATOM 2540 C C . PHE A 1 314 ? 8.629 -10.328 -6.820 1.00 71.69 314 PHE A C 1
ATOM 2542 O O . PHE A 1 314 ? 8.859 -11.413 -6.286 1.00 71.69 314 PHE A O 1
ATOM 2549 N N . GLY A 1 315 ? 8.869 -10.102 -8.105 1.00 75.31 315 GLY A N 1
ATOM 2550 C CA . GLY A 1 315 ? 9.359 -11.119 -9.023 1.00 75.31 315 GLY A CA 1
ATOM 2551 C C . GLY A 1 315 ? 10.673 -10.698 -9.659 1.00 75.31 315 GLY A C 1
ATOM 2552 O O . GLY A 1 315 ? 10.790 -9.593 -10.191 1.00 75.31 315 GLY A O 1
ATOM 2553 N N . PHE A 1 316 ? 11.657 -11.595 -9.666 1.00 83.38 316 PHE A N 1
ATOM 2554 C CA . PHE A 1 316 ? 12.760 -11.490 -10.616 1.00 83.38 316 PHE A CA 1
ATOM 2555 C C . PHE A 1 316 ? 12.324 -12.111 -11.940 1.00 83.38 316 PHE A C 1
ATOM 2557 O O . PHE A 1 316 ? 11.901 -13.264 -11.984 1.00 83.38 316 PHE A O 1
ATOM 2564 N N . GLN A 1 317 ? 12.453 -11.351 -13.019 1.00 86.44 317 GLN A N 1
ATOM 2565 C CA . GLN A 1 317 ? 12.182 -11.814 -14.366 1.00 86.44 317 GLN A CA 1
ATOM 2566 C C . GLN A 1 317 ? 13.474 -11.906 -15.167 1.00 86.44 317 GLN A C 1
ATOM 2568 O O . GLN A 1 317 ? 14.278 -10.975 -15.171 1.00 86.44 317 GLN A O 1
ATOM 2573 N N . PHE A 1 318 ? 13.605 -12.981 -15.939 1.00 90.75 318 PHE A N 1
ATOM 2574 C CA . PHE A 1 318 ? 14.611 -13.125 -16.982 1.00 90.75 318 PHE A CA 1
ATOM 2575 C C . PHE A 1 318 ? 13.948 -13.487 -18.307 1.00 90.75 318 PHE A C 1
ATOM 2577 O O . PHE A 1 318 ? 13.193 -14.450 -18.380 1.00 90.75 318 PHE A O 1
ATOM 2584 N N . GLY A 1 319 ? 14.224 -12.735 -19.367 1.00 92.56 319 GLY A N 1
ATOM 2585 C CA . GLY A 1 319 ? 13.646 -12.944 -20.686 1.00 92.56 319 GLY A CA 1
ATOM 2586 C C . GLY A 1 319 ? 14.683 -13.093 -21.784 1.00 92.56 319 GLY A C 1
ATOM 2587 O O . GLY A 1 319 ? 15.720 -12.429 -21.804 1.00 92.56 319 GLY A O 1
ATOM 2588 N N . TYR A 1 320 ? 14.350 -13.952 -22.741 1.00 96.00 320 TYR A N 1
ATOM 2589 C CA . TYR A 1 320 ? 15.068 -14.128 -23.988 1.00 96.00 320 TYR A CA 1
ATOM 2590 C C . TYR A 1 320 ? 14.091 -14.036 -25.158 1.00 96.00 320 TYR A C 1
ATOM 2592 O O . TYR A 1 320 ? 13.065 -14.713 -25.190 1.00 96.00 320 TYR A O 1
ATOM 2600 N N . GLY A 1 321 ? 14.419 -13.205 -26.140 1.00 95.88 321 GLY A N 1
ATOM 2601 C CA . GLY A 1 321 ? 13.601 -13.018 -27.329 1.00 95.88 321 GLY A CA 1
ATOM 2602 C C . GLY A 1 321 ? 14.417 -12.975 -28.607 1.00 95.88 321 GLY A C 1
ATOM 2603 O O . GLY A 1 321 ? 15.600 -12.618 -28.618 1.00 95.88 321 GLY A O 1
ATOM 2604 N N . ARG A 1 322 ? 13.755 -13.307 -29.713 1.00 96.12 322 ARG A N 1
ATOM 2605 C CA . ARG A 1 322 ? 14.230 -12.993 -31.058 1.00 96.12 322 ARG A CA 1
ATOM 2606 C C . ARG A 1 322 ? 13.772 -11.592 -31.401 1.00 96.12 322 ARG A C 1
ATOM 2608 O O . ARG A 1 322 ? 12.606 -11.259 -31.211 1.00 96.12 322 ARG A O 1
ATOM 2615 N N . LEU A 1 323 ? 14.702 -10.778 -31.881 1.00 94.94 323 LEU A N 1
ATOM 2616 C CA . LEU A 1 323 ? 14.418 -9.397 -32.248 1.00 94.94 323 LEU A CA 1
ATOM 2617 C C . LEU A 1 323 ? 14.749 -9.129 -33.706 1.00 94.94 323 LEU A C 1
ATOM 2619 O O . LEU A 1 323 ? 15.618 -9.785 -34.288 1.00 94.94 323 LEU A O 1
ATOM 2623 N N . ASN A 1 324 ? 14.073 -8.139 -34.261 1.00 92.88 324 ASN A N 1
ATOM 2624 C CA . ASN A 1 324 ? 14.397 -7.519 -35.534 1.00 92.88 324 ASN A CA 1
ATOM 2625 C C . ASN A 1 324 ? 13.933 -6.049 -35.480 1.00 92.88 324 ASN A C 1
ATOM 2627 O O . ASN A 1 324 ? 13.619 -5.535 -34.403 1.00 92.88 324 ASN A O 1
ATOM 2631 N N . TRP A 1 325 ? 13.915 -5.357 -36.608 1.00 91.31 325 TRP A N 1
ATOM 2632 C CA . TRP A 1 325 ? 13.323 -4.031 -36.735 1.00 91.31 325 TRP A CA 1
ATOM 2633 C C . TRP A 1 325 ? 12.399 -3.957 -37.947 1.00 91.31 325 TRP A C 1
ATOM 2635 O O . TRP A 1 325 ? 12.472 -4.800 -38.840 1.00 91.31 325 TRP A O 1
ATOM 2645 N N . SER A 1 326 ? 11.528 -2.957 -37.966 1.00 89.31 326 SER A N 1
ATOM 2646 C CA . SER A 1 326 ? 10.622 -2.650 -39.070 1.00 89.31 326 SER A CA 1
ATOM 2647 C C . SER A 1 326 ? 10.633 -1.155 -39.385 1.00 89.31 326 SER A C 1
ATOM 2649 O O . SER A 1 326 ? 11.184 -0.343 -38.636 1.00 89.31 326 SER A O 1
ATOM 2651 N N . ASN A 1 327 ? 9.984 -0.787 -40.489 1.00 86.81 327 ASN A N 1
ATOM 2652 C CA . ASN A 1 327 ? 9.546 0.589 -40.698 1.00 86.81 327 ASN A CA 1
ATOM 2653 C C . ASN A 1 327 ? 8.456 0.954 -39.678 1.00 86.81 327 ASN A C 1
ATOM 2655 O O . ASN A 1 327 ? 7.872 0.074 -39.034 1.00 86.81 327 ASN A O 1
ATOM 2659 N N . LYS A 1 328 ? 8.154 2.252 -39.559 1.00 86.25 328 LYS A N 1
ATOM 2660 C CA . LYS A 1 328 ? 6.993 2.713 -38.796 1.00 86.25 328 LYS A CA 1
ATOM 2661 C C . LYS A 1 328 ? 5.728 2.095 -39.381 1.00 86.25 328 LYS A C 1
ATOM 2663 O O . LYS A 1 328 ? 5.398 2.339 -40.540 1.00 86.25 328 LYS A O 1
ATOM 2668 N N . VAL A 1 329 ? 5.015 1.323 -38.573 1.00 82.75 329 VAL A N 1
ATOM 2669 C CA . VAL A 1 329 ? 3.734 0.741 -38.967 1.00 82.75 329 VAL A CA 1
ATOM 2670 C C . VAL A 1 329 ? 2.558 1.566 -38.478 1.00 82.75 329 VAL A C 1
ATOM 2672 O O . VAL A 1 329 ? 2.534 2.018 -37.335 1.00 82.75 329 VAL A O 1
ATOM 2675 N N . SER A 1 330 ? 1.569 1.730 -39.354 1.00 77.75 330 SER A N 1
ATOM 2676 C CA . SER A 1 330 ? 0.255 2.302 -39.047 1.00 77.75 330 SER A CA 1
ATOM 2677 C C . SER A 1 330 ? -0.822 1.239 -38.813 1.00 77.75 330 SER A C 1
ATOM 2679 O O . SER A 1 330 ? -1.810 1.533 -38.151 1.00 77.75 330 SER A O 1
ATOM 2681 N N . ASN A 1 331 ? -0.618 0.016 -39.317 1.00 77.19 331 ASN A N 1
ATOM 2682 C CA . ASN A 1 331 ? -1.583 -1.083 -39.277 1.00 77.19 331 ASN A CA 1
ATOM 2683 C C . ASN A 1 331 ? -0.933 -2.380 -38.781 1.00 77.19 331 ASN A C 1
ATOM 2685 O O . ASN A 1 331 ? 0.280 -2.571 -38.900 1.00 77.19 331 ASN A O 1
ATOM 2689 N N . VAL A 1 332 ? -1.768 -3.290 -38.274 1.00 72.31 332 VAL A N 1
ATOM 2690 C CA . VAL A 1 332 ? -1.340 -4.565 -37.677 1.00 72.31 332 VAL A CA 1
ATOM 2691 C C . VAL A 1 332 ? -0.681 -5.491 -38.707 1.00 72.31 332 VAL A C 1
ATOM 2693 O O . VAL A 1 332 ? 0.291 -6.157 -38.374 1.00 72.31 332 VAL A O 1
ATOM 2696 N N . ASP A 1 333 ? -1.122 -5.471 -39.968 1.00 75.25 333 ASP A N 1
ATOM 2697 C CA . ASP A 1 333 ? -0.597 -6.353 -41.027 1.00 75.25 333 ASP A CA 1
ATOM 2698 C C . ASP A 1 333 ? 0.876 -6.096 -41.375 1.00 75.25 333 ASP A C 1
ATOM 2700 O O . ASP A 1 333 ? 1.563 -6.970 -41.897 1.00 75.25 333 ASP A O 1
ATOM 2704 N N . GLY A 1 334 ? 1.380 -4.894 -41.086 1.00 73.56 334 GLY A N 1
ATOM 2705 C CA . GLY A 1 334 ? 2.789 -4.565 -41.282 1.00 73.56 334 GLY A CA 1
ATOM 2706 C C . GLY A 1 334 ? 3.662 -4.858 -40.061 1.00 73.56 334 GLY A C 1
ATOM 2707 O O . GLY A 1 334 ? 4.879 -4.655 -40.131 1.00 73.56 334 GLY A O 1
ATOM 2708 N N . LEU A 1 335 ? 3.071 -5.243 -38.918 1.00 69.62 335 LEU A N 1
ATOM 2709 C CA . LEU A 1 335 ? 3.847 -5.587 -37.730 1.00 69.62 335 LEU A CA 1
ATOM 2710 C C . LEU A 1 335 ? 4.769 -6.739 -38.118 1.00 69.62 335 LEU A C 1
ATOM 2712 O O . LEU A 1 335 ? 4.334 -7.748 -38.663 1.00 69.62 335 LEU A O 1
ATOM 2716 N N . PHE A 1 336 ? 6.058 -6.570 -37.837 1.00 74.25 336 PHE A N 1
ATOM 2717 C CA . PHE A 1 336 ? 7.114 -7.549 -38.109 1.00 74.25 336 PHE A CA 1
ATOM 2718 C C . PHE A 1 336 ? 7.638 -7.627 -39.553 1.00 74.25 336 PHE A C 1
ATOM 2720 O O . PHE A 1 336 ? 8.542 -8.425 -39.818 1.00 74.25 336 PHE A O 1
ATOM 2727 N N . ALA A 1 337 ? 7.167 -6.776 -40.471 1.00 75.69 337 ALA A N 1
ATOM 2728 C CA . ALA A 1 337 ? 7.738 -6.689 -41.813 1.00 75.69 337 ALA A CA 1
ATOM 2729 C C . ALA A 1 337 ? 9.142 -6.058 -41.780 1.00 75.69 337 ALA A C 1
ATOM 2731 O O . ALA A 1 337 ? 9.352 -4.996 -41.186 1.00 75.69 337 ALA A O 1
ATOM 2732 N N . SER A 1 338 ? 10.117 -6.696 -42.438 1.00 73.75 338 SER A N 1
ATOM 2733 C CA . SER A 1 338 ? 11.445 -6.099 -42.596 1.00 73.75 338 SER A CA 1
ATOM 2734 C C . SER A 1 338 ? 11.370 -4.824 -43.447 1.00 73.75 338 SER A C 1
ATOM 2736 O O . SER A 1 338 ? 10.615 -4.786 -44.422 1.00 73.75 338 SER A O 1
ATOM 2738 N N . PRO A 1 339 ? 12.150 -3.782 -43.114 1.00 75.94 339 PRO A N 1
ATOM 2739 C CA . PRO A 1 339 ? 12.197 -2.568 -43.909 1.00 75.94 339 PRO A CA 1
ATOM 2740 C C . PRO A 1 339 ? 12.652 -2.851 -45.343 1.00 75.94 339 PRO A C 1
ATOM 2742 O O . PRO A 1 339 ? 13.630 -3.566 -45.563 1.00 75.94 339 PRO A O 1
ATOM 2745 N N . GLN A 1 340 ? 11.968 -2.260 -46.321 1.00 68.19 340 GLN A N 1
ATOM 2746 C CA . GLN A 1 340 ? 12.391 -2.303 -47.722 1.00 68.19 340 GLN A CA 1
ATOM 2747 C C . GLN A 1 340 ? 13.509 -1.274 -47.970 1.00 68.19 340 GLN A C 1
ATOM 2749 O O . GLN A 1 340 ? 13.464 -0.172 -47.427 1.00 68.19 340 GLN A O 1
ATOM 2754 N N . ASN A 1 341 ? 14.496 -1.626 -48.806 1.00 66.88 341 ASN A N 1
ATOM 2755 C CA . ASN A 1 341 ? 15.612 -0.760 -49.235 1.00 66.88 341 ASN A CA 1
ATOM 2756 C C . ASN A 1 341 ? 16.531 -0.238 -48.108 1.00 66.88 341 ASN A C 1
ATOM 2758 O O . ASN A 1 341 ? 17.079 0.859 -48.200 1.00 66.88 341 ASN A O 1
ATOM 2762 N N . GLN A 1 342 ? 16.715 -1.020 -47.045 1.00 74.50 342 GLN A N 1
ATOM 2763 C CA . GLN A 1 342 ? 17.581 -0.693 -45.905 1.00 74.50 342 GLN A CA 1
ATOM 2764 C C . GLN A 1 342 ? 18.502 -1.873 -45.556 1.00 74.50 342 GLN A C 1
ATOM 2766 O O . GLN A 1 342 ? 18.492 -2.899 -46.238 1.00 74.50 342 GLN A O 1
ATOM 2771 N N . TYR A 1 343 ? 19.296 -1.747 -44.486 1.00 82.69 343 TYR A N 1
ATOM 2772 C CA . TYR A 1 343 ? 20.059 -2.878 -43.959 1.00 82.69 343 TYR A CA 1
ATOM 2773 C C . TYR A 1 343 ? 19.113 -3.987 -43.487 1.00 82.69 343 TYR A C 1
ATOM 2775 O O . TYR A 1 343 ? 18.283 -3.785 -42.593 1.00 82.69 343 TYR A O 1
ATOM 2783 N N . SER A 1 344 ? 19.276 -5.175 -44.056 1.00 84.25 344 SER A N 1
ATOM 2784 C CA . SER A 1 344 ? 18.645 -6.385 -43.568 1.00 84.25 344 SER A CA 1
ATOM 2785 C C . SER A 1 344 ? 19.374 -6.889 -42.326 1.00 84.25 344 SER A C 1
ATOM 2787 O O . SER A 1 344 ? 20.608 -6.892 -42.210 1.00 84.25 344 SER A O 1
ATOM 2789 N N . LEU A 1 345 ? 18.578 -7.332 -41.361 1.00 88.12 345 LEU A N 1
ATOM 2790 C CA . LEU A 1 345 ? 19.077 -8.035 -40.196 1.00 88.12 345 LEU A CA 1
ATOM 2791 C C . LEU A 1 345 ? 18.720 -9.502 -40.290 1.00 88.12 345 LEU A C 1
ATOM 2793 O O . LEU A 1 345 ? 17.578 -9.869 -40.574 1.00 88.12 345 LEU A O 1
ATOM 2797 N N . ARG A 1 346 ? 19.667 -10.333 -39.872 1.00 89.81 346 ARG A N 1
ATOM 2798 C CA . ARG A 1 346 ? 19.318 -11.644 -39.351 1.00 89.81 346 ARG A CA 1
ATOM 2799 C C . ARG A 1 346 ? 18.756 -11.465 -37.945 1.00 89.81 346 ARG A C 1
ATOM 2801 O O . ARG A 1 346 ? 19.242 -10.626 -37.182 1.00 89.81 346 ARG A O 1
ATOM 2808 N N . TYR A 1 347 ? 17.793 -12.310 -37.574 1.00 88.19 347 TYR A N 1
ATOM 2809 C CA . TYR A 1 347 ? 17.190 -12.287 -36.242 1.00 88.19 347 TYR A CA 1
ATOM 2810 C C . TYR A 1 347 ? 18.238 -12.185 -35.128 1.00 88.19 347 TYR A C 1
ATOM 2812 O O . TYR A 1 347 ? 19.115 -13.041 -34.947 1.00 88.19 347 TYR A O 1
ATOM 2820 N N . GLY A 1 348 ? 18.125 -11.088 -34.390 1.00 92.81 348 GLY A N 1
ATOM 2821 C CA . GLY A 1 348 ? 18.950 -10.751 -33.252 1.00 92.81 348 GLY A CA 1
ATOM 2822 C C . GLY A 1 348 ? 18.484 -11.439 -31.974 1.00 92.81 348 GLY A C 1
ATOM 2823 O O . GLY A 1 348 ? 17.591 -12.291 -31.976 1.00 92.81 348 GLY A O 1
ATOM 2824 N N . ASN A 1 349 ? 19.092 -11.029 -30.863 1.00 95.75 349 ASN A N 1
ATOM 2825 C CA . ASN A 1 349 ? 18.733 -11.517 -29.534 1.00 95.75 349 ASN A CA 1
ATOM 2826 C C . ASN A 1 349 ? 18.376 -10.328 -28.641 1.00 95.75 349 ASN A C 1
ATOM 2828 O O . ASN A 1 349 ? 19.161 -9.381 -28.561 1.00 95.75 349 ASN A O 1
ATOM 2832 N N . SER A 1 350 ? 17.247 -10.410 -27.943 1.00 95.81 350 SER A N 1
ATOM 2833 C CA . SER A 1 350 ? 16.892 -9.520 -26.837 1.00 95.81 350 SER A CA 1
ATOM 2834 C C . SER A 1 350 ? 17.057 -10.290 -25.538 1.00 95.81 350 SER A C 1
ATOM 2836 O O . SER A 1 350 ? 16.512 -11.384 -25.400 1.00 95.81 350 SER A O 1
ATOM 2838 N N . TRP A 1 351 ? 17.828 -9.735 -24.613 1.00 95.62 351 TRP A N 1
ATOM 2839 C CA . TRP A 1 351 ? 17.917 -10.230 -23.246 1.00 95.62 351 TRP A CA 1
ATOM 2840 C C . TRP A 1 351 ? 17.298 -9.199 -22.325 1.00 95.62 351 TRP A C 1
ATOM 2842 O O . TRP A 1 351 ? 17.689 -8.031 -22.376 1.00 95.62 351 TRP A O 1
ATOM 2852 N N . THR A 1 352 ? 16.376 -9.627 -21.477 1.00 93.56 352 THR A N 1
ATOM 2853 C CA . THR A 1 352 ? 15.786 -8.791 -20.438 1.00 93.56 352 THR A CA 1
ATOM 2854 C C . THR A 1 352 ? 16.033 -9.428 -19.082 1.00 93.56 352 THR A C 1
ATOM 2856 O O . THR A 1 352 ? 16.009 -10.645 -18.933 1.00 93.56 352 THR A O 1
ATOM 2859 N N . MET A 1 353 ? 16.303 -8.609 -18.082 1.00 92.25 353 MET A N 1
ATOM 2860 C CA . MET A 1 353 ? 16.315 -9.031 -16.687 1.00 92.25 353 MET A CA 1
ATOM 2861 C C . MET A 1 353 ? 15.739 -7.903 -15.852 1.00 92.25 353 MET A C 1
ATOM 2863 O O . MET A 1 353 ? 15.932 -6.745 -16.203 1.00 92.25 353 MET A O 1
ATOM 2867 N N . GLY A 1 354 ? 15.042 -8.182 -14.767 1.00 90.31 354 GLY A N 1
ATOM 2868 C CA . GLY A 1 354 ? 14.515 -7.097 -13.955 1.00 90.31 354 GLY A CA 1
ATOM 2869 C C . GLY A 1 354 ? 13.748 -7.563 -12.747 1.00 90.31 354 GLY A C 1
ATOM 2870 O O . GLY A 1 354 ? 13.315 -8.707 -12.674 1.00 90.31 354 GLY A O 1
ATOM 2871 N N . PHE A 1 355 ? 13.572 -6.637 -11.822 1.00 89.75 355 PHE A N 1
ATOM 2872 C CA . PHE A 1 355 ? 12.716 -6.813 -10.669 1.00 89.75 355 PHE A CA 1
ATOM 2873 C C . PHE A 1 355 ? 11.383 -6.141 -10.959 1.00 89.75 355 PHE A C 1
ATOM 2875 O O . PHE A 1 355 ? 11.338 -4.983 -11.382 1.00 89.75 355 PHE A O 1
ATOM 2882 N N . ARG A 1 356 ? 10.302 -6.885 -10.766 1.00 87.31 356 ARG A N 1
ATOM 2883 C CA . ARG A 1 356 ? 8.933 -6.414 -10.923 1.00 87.31 356 ARG A CA 1
ATOM 2884 C C . ARG A 1 356 ? 8.238 -6.446 -9.582 1.00 87.31 356 ARG A C 1
ATOM 2886 O O . ARG A 1 356 ? 8.518 -7.301 -8.754 1.00 87.31 356 ARG A O 1
ATOM 2893 N N . TYR A 1 357 ? 7.321 -5.517 -9.422 1.00 85.38 357 TYR A N 1
ATOM 2894 C CA . TYR A 1 357 ? 6.488 -5.379 -8.255 1.00 85.38 357 TYR A CA 1
ATOM 2895 C C . TYR A 1 357 ? 5.039 -5.235 -8.711 1.00 85.38 357 TYR A C 1
ATOM 2897 O O . TYR A 1 357 ? 4.706 -4.324 -9.479 1.00 85.38 357 TYR A O 1
ATOM 2905 N N . GLY A 1 358 ? 4.210 -6.200 -8.326 1.00 85.06 358 GLY A N 1
ATOM 2906 C CA . GLY A 1 358 ? 2.793 -6.271 -8.660 1.00 85.06 358 GLY A CA 1
ATOM 2907 C C . GLY A 1 358 ? 1.898 -5.775 -7.529 1.00 85.06 358 GLY A C 1
ATOM 2908 O O . GLY A 1 358 ? 2.137 -6.078 -6.372 1.00 85.06 358 GLY A O 1
ATOM 2909 N N . PHE A 1 359 ? 0.831 -5.076 -7.892 1.00 82.94 359 PHE A N 1
ATOM 2910 C CA . PHE A 1 359 ? -0.274 -4.648 -7.046 1.00 82.94 359 PHE A CA 1
ATOM 2911 C C . PHE A 1 359 ? -1.551 -5.313 -7.562 1.00 82.94 359 PHE A C 1
ATOM 2913 O O . PHE A 1 359 ? -1.871 -5.204 -8.749 1.00 82.94 359 PHE A O 1
ATOM 2920 N N . LYS A 1 360 ? -2.311 -5.990 -6.702 1.00 81.44 360 LYS A N 1
ATOM 2921 C CA . LYS A 1 360 ? -3.667 -6.455 -7.044 1.00 81.44 360 LYS A CA 1
ATOM 2922 C C . LYS A 1 360 ? -4.636 -5.269 -7.105 1.00 81.44 360 LYS A C 1
ATOM 2924 O O . LYS A 1 360 ? -4.536 -4.360 -6.291 1.00 81.44 360 LYS A O 1
ATOM 2929 N N . LEU A 1 361 ? -5.597 -5.301 -8.031 1.00 73.56 361 LEU A N 1
ATOM 2930 C CA . LEU A 1 361 ? -6.735 -4.377 -8.052 1.00 73.56 361 LEU A CA 1
ATOM 2931 C C . LEU A 1 361 ? -8.052 -5.119 -7.799 1.00 73.56 361 LEU A C 1
ATOM 2933 O O . LEU A 1 361 ? -8.408 -6.046 -8.533 1.00 73.56 361 LEU A O 1
ATOM 2937 N N . GLY A 1 362 ? -8.802 -4.632 -6.806 1.00 58.22 362 GLY A N 1
ATOM 2938 C CA . GLY A 1 362 ? -10.185 -5.014 -6.511 1.00 58.22 362 GLY A CA 1
ATOM 2939 C C . GLY A 1 362 ? -10.367 -6.336 -5.751 1.00 58.22 362 GLY A C 1
ATOM 2940 O O . GLY A 1 362 ? -9.455 -7.155 -5.646 1.00 58.22 362 GLY A O 1
ATOM 2941 N N . TRP A 1 363 ? -11.594 -6.561 -5.264 1.00 49.69 363 TRP A N 1
ATOM 2942 C CA . TRP A 1 363 ? -11.975 -7.708 -4.419 1.00 49.69 363 TRP A CA 1
ATOM 2943 C C . TRP A 1 363 ? -11.808 -9.088 -5.071 1.00 49.69 363 TRP A C 1
ATOM 2945 O O . TRP A 1 363 ? -11.604 -10.076 -4.375 1.00 49.69 363 TRP A O 1
ATOM 2955 N N . ASN A 1 364 ? -11.833 -9.180 -6.404 1.00 62.88 364 ASN A N 1
ATOM 2956 C CA . ASN A 1 364 ? -11.763 -10.475 -7.095 1.00 62.88 364 ASN A CA 1
ATOM 2957 C C . ASN A 1 364 ? -10.321 -10.940 -7.381 1.00 62.88 364 ASN A C 1
ATOM 2959 O O . ASN A 1 364 ? -10.132 -12.046 -7.887 1.00 62.88 364 ASN A O 1
ATOM 2963 N N . GLY A 1 365 ? -9.304 -10.094 -7.155 1.00 69.06 365 GLY A N 1
ATOM 2964 C CA . GLY A 1 365 ? -7.882 -10.434 -7.327 1.00 69.06 365 GLY A CA 1
ATOM 2965 C C . GLY A 1 365 ? -7.446 -10.865 -8.740 1.00 69.06 365 GLY A C 1
ATOM 2966 O O . GLY A 1 365 ? -6.339 -11.383 -8.906 1.00 69.06 365 GLY A O 1
ATOM 2967 N N . ARG A 1 366 ? -8.304 -10.696 -9.761 1.00 83.75 366 ARG A N 1
ATOM 2968 C CA . ARG A 1 366 ? -8.023 -11.088 -11.158 1.00 83.75 366 ARG A CA 1
ATOM 2969 C C . ARG A 1 366 ? -7.229 -10.038 -11.919 1.00 83.75 366 ARG A C 1
ATOM 2971 O O . ARG A 1 366 ? -6.507 -10.399 -12.840 1.00 83.75 366 ARG A O 1
ATOM 2978 N N . TRP A 1 367 ? -7.367 -8.768 -11.558 1.00 87.94 367 TRP A N 1
ATOM 2979 C CA . TRP A 1 367 ? -6.618 -7.676 -12.167 1.00 87.94 367 TRP A CA 1
ATOM 2980 C C . TRP A 1 367 ? -5.415 -7.331 -11.302 1.00 87.94 367 TRP A C 1
ATOM 2982 O O . TRP A 1 367 ? -5.516 -7.278 -10.076 1.00 87.94 367 TRP A O 1
ATOM 2992 N N . LYS A 1 368 ? -4.275 -7.093 -11.944 1.00 89.12 368 LYS A N 1
ATOM 2993 C CA . LYS A 1 368 ? -3.058 -6.613 -11.294 1.00 89.12 368 LYS A CA 1
ATOM 2994 C C . LYS A 1 368 ? -2.436 -5.501 -12.125 1.00 89.12 368 LYS A C 1
ATOM 2996 O O . LYS A 1 368 ? -2.450 -5.567 -13.350 1.00 89.12 368 LYS A O 1
ATOM 3001 N N . ILE A 1 369 ? -1.848 -4.510 -11.477 1.00 90.44 369 ILE A N 1
ATOM 3002 C CA . ILE A 1 369 ? -0.915 -3.577 -12.110 1.00 90.44 369 ILE A CA 1
ATOM 3003 C C . ILE A 1 369 ? 0.478 -3.950 -11.635 1.00 90.44 369 ILE A C 1
ATOM 3005 O O . ILE A 1 369 ? 0.658 -4.268 -10.472 1.00 90.44 369 ILE A O 1
ATOM 3009 N N . SER A 1 370 ? 1.481 -3.928 -12.502 1.00 90.56 370 SER A N 1
ATOM 3010 C CA . SER A 1 370 ? 2.862 -4.137 -12.073 1.00 90.56 370 SER A CA 1
ATOM 3011 C C . SER A 1 370 ? 3.791 -3.106 -12.669 1.00 90.56 370 SER A C 1
ATOM 3013 O O . SER A 1 370 ? 3.698 -2.822 -13.864 1.00 90.56 370 SER A O 1
ATOM 3015 N N . THR A 1 371 ? 4.728 -2.637 -11.861 1.00 94.31 371 THR A N 1
ATOM 3016 C CA . THR A 1 371 ? 5.839 -1.784 -12.282 1.00 94.31 371 THR A CA 1
ATOM 3017 C C . THR A 1 371 ? 7.169 -2.428 -11.896 1.00 94.31 371 THR A C 1
ATOM 3019 O O . THR A 1 371 ? 7.183 -3.532 -11.354 1.00 94.31 371 THR A O 1
ATOM 3022 N N . GLY A 1 372 ? 8.302 -1.805 -12.195 1.00 92.75 372 GLY A N 1
ATOM 3023 C CA . GLY A 1 372 ? 9.592 -2.329 -11.762 1.00 92.75 372 GLY A CA 1
ATOM 3024 C C . GLY A 1 372 ? 10.780 -1.615 -12.371 1.00 92.75 372 GLY A C 1
ATOM 3025 O O . GLY A 1 372 ? 10.635 -0.584 -13.015 1.00 92.75 372 GLY A O 1
ATOM 3026 N N . ILE A 1 373 ? 11.958 -2.206 -12.205 1.00 95.06 373 ILE A N 1
ATOM 3027 C CA . ILE A 1 373 ? 13.187 -1.766 -12.860 1.00 95.06 373 ILE A CA 1
ATOM 3028 C C . ILE A 1 373 ? 13.838 -2.953 -13.556 1.00 95.06 373 ILE A C 1
ATOM 3030 O O . ILE A 1 373 ? 13.947 -4.048 -13.002 1.00 95.06 373 ILE A O 1
ATOM 3034 N N . GLY A 1 374 ? 14.272 -2.745 -14.791 1.00 94.69 374 GLY A N 1
ATOM 3035 C CA . GLY A 1 374 ? 14.883 -3.790 -15.592 1.00 94.69 374 GLY A CA 1
ATOM 3036 C C . GLY A 1 374 ? 16.087 -3.315 -16.376 1.00 94.69 374 GLY A C 1
ATOM 3037 O O . GLY A 1 374 ? 16.309 -2.128 -16.591 1.00 94.69 374 GLY A O 1
ATOM 3038 N N . TYR A 1 375 ? 16.836 -4.280 -16.862 1.00 95.81 375 TYR A N 1
ATOM 3039 C CA . TYR A 1 375 ? 17.908 -4.147 -17.814 1.00 95.81 375 TYR A CA 1
ATOM 3040 C C . TYR A 1 375 ? 17.511 -4.859 -19.102 1.00 95.81 375 TYR A C 1
ATOM 3042 O O . TYR A 1 375 ? 17.041 -5.998 -19.088 1.00 95.81 375 TYR A O 1
ATOM 3050 N N . GLU A 1 376 ? 17.765 -4.210 -20.229 1.00 96.12 376 GLU A N 1
ATOM 3051 C CA . GLU A 1 376 ? 17.555 -4.781 -21.550 1.00 96.12 376 GLU A CA 1
ATOM 3052 C C . GLU A 1 376 ? 18.827 -4.671 -22.388 1.00 96.12 376 GLU A C 1
ATOM 3054 O O . GLU A 1 376 ? 19.452 -3.614 -22.453 1.00 96.12 376 GLU A O 1
ATOM 3059 N N . SER A 1 377 ? 19.198 -5.758 -23.067 1.00 96.00 377 SER A N 1
ATOM 3060 C CA . SER A 1 377 ? 20.307 -5.813 -24.016 1.00 96.00 377 SER A CA 1
ATOM 3061 C C . SER A 1 377 ? 19.840 -6.396 -25.341 1.00 96.00 377 SER A C 1
ATOM 3063 O O . SER A 1 377 ? 19.694 -7.610 -25.489 1.00 96.00 377 SER A O 1
ATOM 3065 N N . ASN A 1 378 ? 19.710 -5.524 -26.331 1.00 96.38 378 ASN A N 1
ATOM 3066 C CA . ASN A 1 378 ? 19.349 -5.871 -27.695 1.00 96.38 378 ASN A CA 1
ATOM 3067 C C . ASN A 1 378 ? 20.600 -5.993 -28.557 1.00 96.38 378 ASN A C 1
ATOM 3069 O O . ASN A 1 378 ? 21.434 -5.089 -28.602 1.00 96.38 378 ASN A O 1
ATOM 3073 N N . ILE A 1 379 ? 20.732 -7.122 -29.243 1.00 95.88 379 ILE A N 1
ATOM 3074 C CA . ILE A 1 379 ? 21.833 -7.414 -30.157 1.00 95.88 379 ILE A CA 1
ATOM 3075 C C . ILE A 1 379 ? 21.248 -7.610 -31.551 1.00 95.88 379 ILE A C 1
ATOM 3077 O O . ILE A 1 379 ? 20.770 -8.697 -31.879 1.00 95.88 379 ILE A O 1
ATOM 3081 N N . PHE A 1 380 ? 21.333 -6.569 -32.368 1.00 94.69 380 PHE A N 1
ATOM 3082 C CA . PHE A 1 380 ? 20.972 -6.583 -33.781 1.00 94.69 380 PHE A CA 1
ATOM 3083 C C . PHE A 1 380 ? 22.160 -7.120 -34.581 1.00 94.69 380 PHE A C 1
ATOM 3085 O O . PHE A 1 380 ? 23.299 -6.696 -34.362 1.00 94.69 380 PHE A O 1
ATOM 3092 N N . ARG A 1 381 ? 21.928 -8.088 -35.471 1.00 94.69 381 ARG A N 1
ATOM 3093 C CA . ARG A 1 381 ? 22.979 -8.687 -36.304 1.00 94.69 381 ARG A CA 1
ATOM 3094 C C . ARG A 1 381 ? 22.689 -8.390 -37.758 1.00 94.69 381 ARG A C 1
ATOM 3096 O O . ARG A 1 381 ? 21.661 -8.822 -38.269 1.00 94.69 381 ARG A O 1
ATOM 3103 N N . PHE A 1 382 ? 23.603 -7.676 -38.393 1.00 92.56 382 PHE A N 1
ATOM 3104 C CA . PHE A 1 382 ? 23.475 -7.365 -39.805 1.00 92.56 382 PHE A CA 1
ATOM 3105 C C . PHE A 1 382 ? 23.662 -8.636 -40.619 1.00 92.56 382 PHE A C 1
ATOM 3107 O O . PHE A 1 382 ? 24.541 -9.446 -40.314 1.00 92.56 382 PHE A O 1
ATOM 3114 N N . ASP A 1 383 ? 22.778 -8.822 -41.592 1.00 91.12 383 ASP A N 1
ATOM 3115 C CA . ASP A 1 383 ? 22.947 -9.839 -42.625 1.00 91.12 383 ASP A CA 1
ATOM 3116 C C . ASP A 1 383 ? 23.839 -9.292 -43.743 1.00 91.12 383 ASP A C 1
ATOM 3118 O O . ASP A 1 383 ? 24.704 -9.987 -44.268 1.00 91.12 383 ASP A O 1
ATOM 3122 N N . ASN A 1 384 ? 23.711 -7.993 -44.029 1.00 90.31 384 ASN A N 1
ATOM 3123 C CA . ASN A 1 384 ? 24.638 -7.298 -44.907 1.00 90.31 384 ASN A CA 1
ATOM 3124 C C . ASN A 1 384 ? 26.019 -7.123 -44.262 1.00 90.31 384 ASN A C 1
ATOM 3126 O O . ASN A 1 384 ? 26.156 -6.870 -43.060 1.00 90.31 384 ASN A O 1
ATOM 3130 N N . ASN A 1 385 ? 27.042 -7.125 -45.110 1.00 90.88 385 ASN A N 1
ATOM 3131 C CA . ASN A 1 385 ? 28.391 -6.739 -44.732 1.00 90.88 385 ASN A CA 1
ATOM 3132 C C . ASN A 1 385 ? 28.481 -5.210 -44.589 1.00 90.88 385 ASN A C 1
ATOM 3134 O O . ASN A 1 385 ? 28.484 -4.471 -45.577 1.00 90.88 385 ASN A O 1
ATOM 3138 N N . VAL A 1 386 ? 28.503 -4.731 -43.344 1.00 92.00 386 VAL A N 1
ATOM 3139 C CA . VAL A 1 386 ? 28.473 -3.297 -43.015 1.00 92.00 386 VAL A CA 1
ATOM 3140 C C . VAL A 1 386 ? 29.658 -2.876 -42.154 1.00 92.00 386 VAL A C 1
ATOM 3142 O O . VAL A 1 386 ? 30.189 -3.665 -41.365 1.00 92.00 386 VAL A O 1
ATOM 3145 N N . LYS A 1 387 ? 30.027 -1.599 -42.252 1.00 91.69 387 LYS A N 1
ATOM 3146 C CA . LYS A 1 387 ? 31.056 -0.921 -41.455 1.00 91.69 387 LYS A CA 1
ATOM 3147 C C . LYS A 1 387 ? 30.561 0.431 -40.950 1.00 91.69 387 LYS A C 1
ATOM 3149 O O . LYS A 1 387 ? 29.542 0.935 -41.415 1.00 91.69 387 LYS A O 1
ATOM 3154 N N . LEU A 1 388 ? 31.305 1.030 -40.021 1.00 89.19 388 LEU A N 1
ATOM 3155 C CA . LEU A 1 388 ? 31.135 2.449 -39.722 1.00 89.19 388 LEU A CA 1
ATOM 3156 C C . LEU A 1 388 ? 31.945 3.290 -40.705 1.00 89.19 388 LEU A C 1
ATOM 3158 O O . LEU A 1 388 ? 33.140 3.061 -40.884 1.00 89.19 388 LEU A O 1
ATOM 3162 N N . ILE A 1 389 ? 31.284 4.271 -41.303 1.00 87.94 389 ILE A N 1
ATOM 3163 C CA . ILE A 1 389 ? 31.870 5.295 -42.161 1.00 87.94 389 ILE A CA 1
ATOM 3164 C C . ILE A 1 389 ? 31.965 6.582 -41.345 1.00 87.94 389 ILE A C 1
ATOM 3166 O O . ILE A 1 389 ? 31.033 6.939 -40.619 1.00 87.94 389 ILE A O 1
ATOM 3170 N N . ASP A 1 390 ? 33.108 7.252 -41.436 1.00 82.75 390 ASP A N 1
ATOM 3171 C CA . ASP A 1 390 ? 33.316 8.555 -40.817 1.00 82.75 390 ASP A CA 1
ATOM 3172 C C . ASP A 1 390 ? 32.847 9.663 -41.770 1.00 82.75 390 ASP A C 1
ATOM 3174 O O . ASP A 1 390 ? 33.272 9.712 -42.922 1.00 82.75 390 ASP A O 1
ATOM 3178 N N . MET A 1 391 ? 31.948 10.519 -41.289 1.00 79.75 391 MET A N 1
ATOM 3179 C CA . MET A 1 391 ? 31.383 11.669 -42.000 1.00 79.75 391 MET A CA 1
ATOM 3180 C C . MET A 1 391 ? 31.819 12.979 -41.315 1.00 79.75 391 MET A C 1
ATOM 3182 O O . MET A 1 391 ? 31.062 13.947 -41.260 1.00 79.75 391 MET A O 1
ATOM 3186 N N . GLY A 1 392 ? 33.021 13.007 -40.727 1.00 76.88 392 GLY A N 1
ATOM 3187 C CA . GLY A 1 392 ? 33.585 14.172 -40.043 1.00 76.88 392 GLY A CA 1
ATOM 3188 C C . GLY A 1 392 ? 33.270 14.168 -38.548 1.00 76.88 392 GLY A C 1
ATOM 3189 O O . GLY A 1 392 ? 33.982 13.558 -37.756 1.00 76.88 392 GLY A O 1
ATOM 3190 N N . THR A 1 393 ? 32.216 14.874 -38.131 1.00 70.50 393 THR A N 1
ATOM 3191 C CA . THR A 1 393 ? 31.776 14.898 -36.719 1.00 70.50 393 THR A CA 1
ATOM 3192 C C . THR A 1 393 ? 30.801 13.767 -36.378 1.00 70.50 393 THR A C 1
ATOM 3194 O O . THR A 1 393 ? 30.482 13.549 -35.208 1.00 70.50 393 THR A O 1
ATOM 3197 N N . GLU A 1 394 ? 30.335 13.023 -37.383 1.00 74.06 394 GLU A N 1
ATOM 3198 C CA . GLU A 1 394 ? 29.365 11.938 -37.247 1.00 74.06 394 GLU A CA 1
ATOM 3199 C C . GLU A 1 394 ? 29.922 10.631 -37.806 1.00 74.06 394 GLU A C 1
ATOM 3201 O O . GLU A 1 394 ? 30.635 10.615 -38.803 1.00 74.06 394 GLU A O 1
ATOM 3206 N N . LYS A 1 395 ? 29.544 9.509 -37.198 1.00 83.00 395 LYS A N 1
ATOM 3207 C CA . LYS A 1 395 ? 29.792 8.175 -37.754 1.00 83.00 395 LYS A CA 1
ATOM 3208 C C . LYS A 1 395 ? 28.464 7.601 -38.205 1.00 83.00 395 LYS A C 1
ATOM 3210 O O . LYS A 1 395 ? 27.490 7.776 -37.486 1.00 83.00 395 LYS A O 1
ATOM 3215 N N . ARG A 1 396 ? 28.413 6.910 -39.341 1.00 87.12 396 ARG A N 1
ATOM 3216 C CA . ARG A 1 396 ? 27.195 6.250 -39.846 1.00 87.12 396 ARG A CA 1
ATOM 3217 C C . ARG A 1 396 ? 27.466 4.811 -40.226 1.00 87.12 396 ARG A C 1
ATOM 3219 O O . ARG A 1 396 ? 28.607 4.459 -40.523 1.00 87.12 396 ARG A O 1
ATOM 3226 N N . ILE A 1 397 ? 26.438 3.977 -40.212 1.00 89.19 397 ILE A N 1
ATOM 3227 C CA . ILE A 1 397 ? 26.531 2.631 -40.770 1.00 89.19 397 ILE A CA 1
ATOM 3228 C C . ILE A 1 397 ? 26.537 2.748 -42.301 1.00 89.19 397 ILE A C 1
ATOM 3230 O O . ILE A 1 397 ? 25.875 3.603 -42.879 1.00 89.19 397 ILE A O 1
ATOM 3234 N N . GLY A 1 398 ? 27.331 1.919 -42.973 1.00 88.75 398 GLY A N 1
ATOM 3235 C CA . GLY A 1 398 ? 27.387 1.854 -44.429 1.00 88.75 398 GLY A CA 1
ATOM 3236 C C . GLY A 1 398 ? 27.869 0.494 -44.915 1.00 88.75 398 GLY A C 1
ATOM 3237 O O . GLY A 1 398 ? 28.384 -0.304 -44.132 1.00 88.75 398 GLY A O 1
ATOM 3238 N N . PHE A 1 399 ? 27.687 0.209 -46.201 1.00 89.94 399 PHE A N 1
ATOM 3239 C CA . PHE A 1 399 ? 28.098 -1.067 -46.786 1.00 89.94 399 PHE A CA 1
ATOM 3240 C C . PHE A 1 399 ? 29.624 -1.159 -46.909 1.00 89.94 399 PHE A C 1
ATOM 3242 O O . PHE A 1 399 ? 30.299 -0.180 -47.239 1.00 89.94 399 PHE A O 1
ATOM 3249 N N . GLU A 1 400 ? 30.179 -2.338 -46.627 1.00 89.69 400 GLU A N 1
ATOM 3250 C CA . GLU A 1 400 ? 31.564 -2.635 -46.981 1.00 89.69 400 GLU A CA 1
ATOM 3251 C C . GLU A 1 400 ? 31.644 -2.918 -48.482 1.00 89.69 400 GLU A C 1
ATOM 3253 O O . GLU A 1 400 ? 30.979 -3.815 -48.992 1.00 89.69 400 GLU A O 1
ATOM 3258 N N . THR A 1 401 ? 32.455 -2.133 -49.186 1.00 87.12 401 THR A N 1
ATOM 3259 C CA . THR A 1 401 ? 32.633 -2.234 -50.638 1.00 87.12 401 THR A CA 1
ATOM 3260 C C . THR A 1 401 ? 33.853 -3.063 -51.020 1.00 87.12 401 THR A C 1
ATOM 3262 O O . THR A 1 401 ? 33.997 -3.419 -52.186 1.00 87.12 401 THR A O 1
ATOM 3265 N N . ASN A 1 402 ? 34.735 -3.381 -50.065 1.00 86.88 402 ASN A N 1
ATOM 3266 C CA . ASN A 1 402 ? 35.879 -4.249 -50.312 1.00 86.88 402 ASN A CA 1
ATOM 3267 C C . ASN A 1 402 ? 35.458 -5.734 -50.269 1.00 86.88 402 ASN A C 1
ATOM 3269 O O . ASN A 1 402 ? 35.167 -6.237 -49.180 1.00 86.88 402 ASN A O 1
ATOM 3273 N N . PRO A 1 403 ? 35.481 -6.464 -51.403 1.00 81.88 403 PRO A N 1
ATOM 3274 C CA . PRO A 1 403 ? 35.053 -7.863 -51.454 1.00 81.88 403 PRO A CA 1
ATOM 3275 C C . PRO A 1 403 ? 35.984 -8.816 -50.689 1.00 81.88 403 PRO A C 1
ATOM 3277 O O . PRO A 1 403 ? 35.582 -9.932 -50.381 1.00 81.88 403 PRO A O 1
ATOM 3280 N N . ALA A 1 404 ? 37.212 -8.395 -50.360 1.00 84.19 404 ALA A N 1
ATOM 3281 C CA . ALA A 1 404 ? 38.163 -9.204 -49.598 1.00 84.19 404 ALA A CA 1
ATOM 3282 C C . ALA A 1 404 ? 37.880 -9.229 -48.084 1.00 84.19 404 ALA A C 1
ATOM 3284 O O . ALA A 1 404 ? 38.506 -10.001 -47.362 1.00 84.19 404 ALA A O 1
ATOM 3285 N N . ILE A 1 405 ? 36.978 -8.376 -47.587 1.00 85.56 405 ILE A N 1
ATOM 3286 C CA . ILE A 1 405 ? 36.668 -8.264 -46.159 1.00 85.56 405 ILE A CA 1
ATOM 3287 C C . ILE A 1 405 ? 35.262 -8.796 -45.921 1.00 85.56 405 ILE A C 1
ATOM 3289 O O . ILE A 1 405 ? 34.297 -8.065 -46.113 1.00 85.56 405 ILE A O 1
ATOM 3293 N N . ASP A 1 406 ? 35.138 -10.032 -45.441 1.00 87.69 406 ASP A N 1
ATOM 3294 C CA . ASP A 1 406 ? 33.871 -10.556 -44.922 1.00 87.69 406 ASP A CA 1
ATOM 3295 C C . ASP A 1 406 ? 33.762 -10.269 -43.418 1.00 87.69 406 ASP A C 1
ATOM 3297 O O . ASP A 1 406 ? 34.515 -10.813 -42.603 1.00 87.69 406 ASP A O 1
ATOM 3301 N N . ALA A 1 407 ? 32.854 -9.365 -43.039 1.00 89.00 407 ALA A N 1
ATOM 3302 C CA . ALA A 1 407 ? 32.741 -8.898 -41.666 1.00 89.00 407 ALA A CA 1
ATOM 3303 C C . ALA A 1 407 ? 31.414 -9.266 -41.006 1.00 89.00 407 ALA A C 1
ATOM 3305 O O . ALA A 1 407 ? 30.322 -8.968 -41.487 1.00 89.00 407 ALA A O 1
ATOM 3306 N N . LYS A 1 408 ? 31.514 -9.804 -39.789 1.00 92.06 408 LYS A N 1
ATOM 3307 C CA . LYS A 1 408 ? 30.372 -10.065 -38.913 1.00 92.06 408 LYS A CA 1
ATOM 3308 C C . LYS A 1 408 ? 30.119 -8.847 -38.038 1.00 92.06 408 LYS A C 1
ATOM 3310 O O . LYS A 1 408 ? 30.766 -8.656 -37.001 1.00 92.06 408 LYS A O 1
ATOM 3315 N N . SER A 1 409 ? 29.145 -8.047 -38.451 1.00 93.81 409 SER A N 1
ATOM 3316 C CA . SER A 1 409 ? 28.770 -6.803 -37.783 1.00 93.81 409 SER A CA 1
ATOM 3317 C C . SER A 1 409 ? 27.535 -6.967 -36.899 1.00 93.81 409 SER A C 1
ATOM 3319 O O . SER A 1 409 ? 26.562 -7.647 -37.236 1.00 93.81 409 SER A O 1
ATOM 3321 N N . LYS A 1 410 ? 27.561 -6.327 -35.730 1.00 94.38 410 LYS A N 1
ATOM 3322 C CA . LYS A 1 410 ? 26.429 -6.273 -34.802 1.00 94.38 410 LYS A CA 1
ATOM 3323 C C . LYS A 1 410 ? 26.310 -4.907 -34.148 1.00 94.38 410 LYS A C 1
ATOM 3325 O O . LYS A 1 410 ? 27.311 -4.276 -33.812 1.00 94.38 410 LYS A O 1
ATOM 3330 N N . LEU A 1 411 ? 25.075 -4.504 -33.890 1.00 93.94 411 LEU A N 1
ATOM 3331 C CA . LEU A 1 411 ? 24.748 -3.317 -33.117 1.00 93.94 411 LEU A CA 1
ATOM 3332 C C . LEU A 1 411 ? 24.156 -3.744 -31.776 1.00 93.94 411 LEU A C 1
ATOM 3334 O O . LEU A 1 411 ? 23.231 -4.552 -31.719 1.00 93.94 411 LEU A O 1
ATOM 3338 N N . VAL A 1 412 ? 24.731 -3.239 -30.686 1.00 94.94 412 VAL A N 1
ATOM 3339 C CA . VAL A 1 412 ? 24.313 -3.583 -29.324 1.00 94.94 412 VAL A CA 1
ATOM 3340 C C . VAL A 1 412 ? 23.711 -2.355 -28.659 1.00 94.94 412 VAL A C 1
ATOM 3342 O O . VAL A 1 412 ? 24.424 -1.385 -28.419 1.00 94.94 412 VAL A O 1
ATOM 3345 N N . ALA A 1 413 ? 22.427 -2.405 -28.322 1.00 94.56 413 ALA A N 1
ATOM 3346 C CA . ALA A 1 413 ? 21.740 -1.345 -27.593 1.00 94.56 413 ALA A CA 1
ATOM 3347 C C . ALA A 1 413 ? 21.359 -1.847 -26.199 1.00 94.56 413 ALA A C 1
ATOM 3349 O O . ALA A 1 413 ? 20.815 -2.944 -26.063 1.00 94.56 413 ALA A O 1
ATOM 3350 N N . ARG A 1 414 ? 21.683 -1.071 -25.162 1.00 95.06 414 ARG A N 1
ATOM 3351 C CA . ARG A 1 414 ? 21.449 -1.456 -23.770 1.00 95.06 414 ARG A CA 1
ATOM 3352 C C . ARG A 1 414 ? 20.692 -0.367 -23.032 1.00 95.06 414 ARG A C 1
ATOM 3354 O O . ARG A 1 414 ? 21.033 0.806 -23.164 1.00 95.06 414 ARG A O 1
ATOM 3361 N N . TYR A 1 415 ? 19.692 -0.769 -22.261 1.00 95.81 415 TYR A N 1
ATOM 3362 C CA . TYR A 1 415 ? 18.774 0.142 -21.593 1.00 95.81 415 TYR A CA 1
ATOM 3363 C C . TYR A 1 415 ? 18.574 -0.262 -20.140 1.00 95.81 415 TYR A C 1
ATOM 3365 O O . TYR A 1 415 ? 18.463 -1.449 -19.836 1.00 95.81 415 TYR A O 1
ATOM 3373 N N . VAL A 1 416 ? 18.473 0.736 -19.269 1.00 97.38 416 VAL A N 1
ATOM 3374 C CA . VAL A 1 416 ? 17.734 0.596 -18.012 1.00 97.38 416 VAL A CA 1
ATOM 3375 C C . VAL A 1 416 ? 16.277 0.903 -18.332 1.00 97.38 416 VAL A C 1
ATOM 3377 O O . VAL A 1 416 ? 15.995 1.831 -19.087 1.00 97.38 416 VAL A O 1
ATOM 3380 N N . THR A 1 417 ? 15.356 0.099 -17.825 1.00 97.00 417 THR A N 1
ATOM 3381 C CA . THR A 1 417 ? 13.949 0.091 -18.225 1.00 97.00 417 THR A CA 1
ATOM 3382 C C . THR A 1 417 ? 13.033 0.211 -17.019 1.00 97.00 417 THR A C 1
ATOM 3384 O O . THR A 1 417 ? 13.337 -0.319 -15.953 1.00 97.00 417 THR A O 1
ATOM 3387 N N . LEU A 1 418 ? 11.912 0.895 -17.220 1.00 97.69 418 LEU A N 1
ATOM 3388 C CA . LEU A 1 418 ? 10.823 1.063 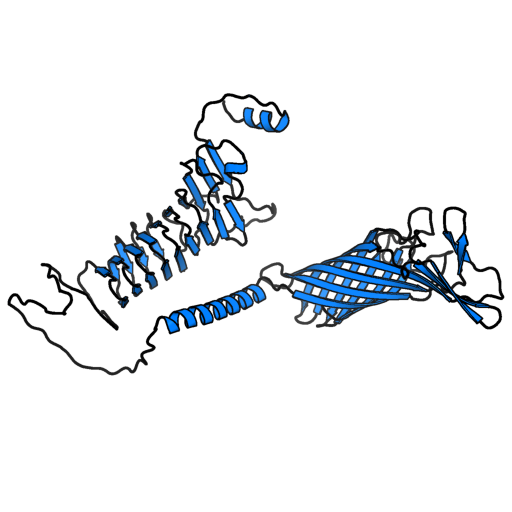-16.270 1.00 97.69 418 LEU A CA 1
ATOM 3389 C C . LEU A 1 418 ? 9.540 0.522 -16.933 1.00 97.69 418 LEU A C 1
ATOM 3391 O O . LEU A 1 418 ? 8.901 1.240 -17.708 1.00 97.69 418 LEU A O 1
ATOM 3395 N N . PRO A 1 419 ? 9.210 -0.767 -16.740 1.00 95.88 419 PRO A N 1
ATOM 3396 C CA . PRO A 1 419 ? 7.967 -1.348 -17.235 1.00 95.88 419 PRO A CA 1
ATOM 3397 C C . PRO A 1 419 ? 6.753 -0.908 -16.411 1.00 95.88 419 PRO A C 1
ATOM 3399 O O . PRO A 1 419 ? 6.842 -0.824 -15.193 1.00 95.88 419 PRO A O 1
ATOM 3402 N N . LEU A 1 420 ? 5.603 -0.744 -17.063 1.00 96.19 420 LEU A N 1
ATOM 3403 C CA . LEU A 1 420 ? 4.287 -0.605 -16.442 1.00 96.19 420 LEU A CA 1
ATOM 3404 C C . LEU A 1 420 ? 3.287 -1.491 -17.192 1.00 96.19 420 LEU A C 1
ATOM 3406 O O . LEU A 1 420 ? 3.023 -1.277 -18.374 1.00 96.19 420 LEU A O 1
ATOM 3410 N N . PHE A 1 421 ? 2.725 -2.480 -16.503 1.00 94.06 421 PHE A N 1
ATOM 3411 C CA . PHE A 1 421 ? 1.819 -3.475 -17.075 1.00 94.06 421 PHE A CA 1
ATOM 3412 C C . PHE A 1 421 ? 0.504 -3.548 -16.319 1.00 94.06 421 PHE A C 1
ATOM 3414 O O . PHE A 1 421 ? 0.490 -3.509 -15.093 1.00 94.06 421 PHE A O 1
ATOM 3421 N N . VAL A 1 422 ? -0.576 -3.771 -17.059 1.00 93.62 422 VAL A N 1
ATOM 3422 C CA . VAL A 1 422 ? -1.832 -4.309 -16.542 1.00 93.62 422 VAL A CA 1
ATOM 3423 C C . VAL A 1 422 ? -1.856 -5.801 -16.859 1.00 93.62 422 VAL A C 1
ATOM 3425 O O . VAL A 1 422 ? -1.550 -6.213 -17.981 1.00 93.62 422 VAL A O 1
ATOM 3428 N N . ARG A 1 423 ? -2.202 -6.617 -15.868 1.00 90.69 423 ARG A N 1
ATOM 3429 C CA . ARG A 1 423 ? -2.286 -8.072 -15.969 1.00 90.69 423 ARG A CA 1
ATOM 3430 C C . ARG A 1 423 ? -3.676 -8.546 -15.568 1.00 90.69 423 ARG A C 1
ATOM 3432 O O . ARG A 1 423 ? -4.279 -8.012 -14.638 1.00 90.69 423 ARG A O 1
ATOM 3439 N N . PHE A 1 424 ? -4.170 -9.554 -16.268 1.00 91.38 424 PHE A N 1
ATOM 3440 C CA . PHE A 1 424 ? -5.480 -10.146 -16.062 1.00 91.38 424 PHE A CA 1
ATOM 3441 C C . PHE A 1 424 ? -5.371 -11.665 -15.961 1.00 91.38 424 PHE A C 1
ATOM 3443 O O . PHE A 1 424 ? -4.971 -12.347 -16.904 1.00 91.38 424 PHE A O 1
ATOM 3450 N N . ARG A 1 425 ? -5.780 -12.213 -14.820 1.00 89.00 425 ARG A N 1
ATOM 3451 C CA . ARG A 1 425 ? -5.856 -13.650 -14.574 1.00 89.00 425 ARG A CA 1
ATOM 3452 C C . ARG A 1 425 ? -7.144 -14.218 -15.170 1.00 89.00 425 ARG A C 1
ATOM 3454 O O . ARG A 1 425 ? -8.218 -14.154 -14.558 1.00 89.00 425 ARG A O 1
ATOM 3461 N N . ALA A 1 426 ? -7.017 -14.807 -16.358 1.00 84.75 426 ALA A N 1
ATOM 3462 C CA . ALA A 1 426 ? -8.120 -15.449 -17.065 1.00 84.75 426 ALA A CA 1
ATOM 3463 C C . ALA A 1 426 ? -8.570 -16.728 -16.338 1.00 84.75 426 ALA A C 1
ATOM 3465 O O . ALA A 1 426 ? -9.743 -16.856 -15.983 1.00 84.75 426 ALA A O 1
ATOM 3466 N N . VAL A 1 427 ? -7.627 -17.622 -16.020 1.00 83.62 427 VAL A N 1
ATOM 3467 C CA . VAL A 1 427 ? -7.830 -18.826 -15.189 1.00 83.62 427 VAL A CA 1
ATOM 3468 C C . VAL A 1 427 ? -6.675 -18.978 -14.194 1.00 83.62 427 VAL A C 1
ATOM 3470 O O . VAL A 1 427 ? -5.703 -18.236 -14.272 1.00 83.62 427 VAL A O 1
ATOM 3473 N N . LYS A 1 428 ? -6.764 -19.918 -13.239 1.00 74.69 428 LYS A N 1
ATOM 3474 C CA . LYS A 1 428 ? -5.815 -20.036 -12.108 1.00 74.69 428 LYS A CA 1
ATOM 3475 C C . LYS A 1 428 ? -4.334 -20.040 -12.530 1.00 74.69 428 LYS A C 1
ATOM 3477 O O . LYS A 1 428 ? -3.519 -19.486 -11.802 1.00 74.69 428 LYS A O 1
ATOM 3482 N N . SER A 1 429 ? -4.021 -20.602 -13.698 1.00 80.06 429 SER A N 1
ATOM 3483 C CA . SER A 1 429 ? -2.651 -20.739 -14.213 1.00 80.06 429 SER A CA 1
ATOM 3484 C C . SER A 1 429 ? -2.325 -19.850 -15.417 1.00 80.06 429 SER A C 1
ATOM 3486 O O . SER A 1 429 ? -1.160 -19.791 -15.783 1.00 80.06 429 SER A O 1
ATOM 3488 N N . LEU A 1 430 ? -3.314 -19.180 -16.029 1.00 87.75 430 LEU A N 1
ATOM 3489 C CA . LEU A 1 430 ? -3.134 -18.366 -17.240 1.00 87.75 430 LEU A CA 1
ATOM 3490 C C . LEU A 1 430 ? -3.363 -16.886 -16.931 1.00 87.75 430 LEU A C 1
ATOM 3492 O O . LEU A 1 430 ? -4.455 -16.483 -16.515 1.00 87.75 430 LEU A O 1
ATOM 3496 N N . GLU A 1 431 ? -2.353 -16.077 -17.219 1.00 89.31 431 GLU A N 1
ATOM 3497 C CA . GLU A 1 431 ? -2.370 -14.630 -17.042 1.00 89.31 431 GLU A CA 1
ATOM 3498 C C . GLU A 1 431 ? -2.104 -13.927 -18.375 1.00 89.31 431 GLU A C 1
ATOM 3500 O O . GLU A 1 431 ? -1.151 -14.242 -19.076 1.00 89.31 431 GLU A O 1
ATOM 3505 N N . LEU A 1 432 ? -2.944 -12.965 -18.740 1.00 93.94 432 LEU A N 1
ATOM 3506 C CA . LEU A 1 432 ? -2.733 -12.076 -19.880 1.00 93.94 432 LEU A CA 1
ATOM 3507 C C . LEU A 1 432 ? -2.100 -10.781 -19.380 1.00 93.94 432 LEU A C 1
ATOM 3509 O O . LEU A 1 432 ? -2.437 -10.321 -18.292 1.00 93.94 432 LEU A O 1
ATOM 3513 N N . HIS A 1 433 ? -1.218 -10.160 -20.157 1.00 92.75 433 HIS A N 1
ATOM 3514 C CA . HIS A 1 433 ? -0.646 -8.869 -19.787 1.00 92.75 433 HIS A CA 1
ATOM 3515 C C . HIS A 1 433 ? -0.468 -7.948 -20.990 1.00 92.75 433 HIS A C 1
ATOM 3517 O O . HIS A 1 433 ? -0.164 -8.385 -22.099 1.00 92.75 433 HIS A O 1
ATOM 3523 N N . VAL A 1 434 ? -0.628 -6.651 -20.745 1.00 96.75 434 VAL A N 1
ATOM 3524 C CA . VAL A 1 434 ? -0.395 -5.581 -21.717 1.00 96.75 434 VAL A CA 1
ATOM 3525 C C . VAL A 1 434 ? 0.146 -4.352 -21.000 1.00 96.75 434 VAL A C 1
ATOM 3527 O O . VAL A 1 434 ? -0.220 -4.074 -19.859 1.00 96.75 434 VAL A O 1
ATOM 3530 N N . GLY A 1 435 ? 1.064 -3.630 -21.629 1.00 96.38 435 GLY A N 1
ATOM 3531 C CA . GLY A 1 435 ? 1.667 -2.466 -21.002 1.00 96.38 435 GLY A CA 1
ATOM 3532 C C . GLY A 1 435 ? 2.744 -1.802 -21.830 1.00 96.38 435 GLY A C 1
ATOM 3533 O O . GLY A 1 435 ? 3.024 -2.197 -22.962 1.00 96.38 435 GLY A O 1
ATOM 3534 N N . ALA A 1 436 ? 3.349 -0.785 -21.233 1.00 97.81 436 ALA A N 1
ATOM 3535 C CA . ALA A 1 436 ? 4.398 0.008 -21.843 1.00 97.81 436 ALA A CA 1
ATOM 3536 C C . ALA A 1 436 ? 5.711 -0.132 -21.067 1.00 97.81 436 ALA A C 1
ATOM 3538 O O . ALA A 1 436 ? 5.722 -0.374 -19.861 1.00 97.81 436 ALA A O 1
ATOM 3539 N N . ILE A 1 437 ? 6.832 0.031 -21.761 1.00 97.81 437 ILE A N 1
ATOM 3540 C CA . ILE A 1 437 ? 8.170 0.005 -21.176 1.00 97.81 437 ILE A CA 1
ATOM 3541 C C . ILE A 1 437 ? 8.900 1.269 -21.603 1.00 97.81 437 ILE A C 1
ATOM 3543 O O . ILE A 1 437 ? 9.237 1.431 -22.776 1.00 97.81 437 ILE A O 1
ATOM 3547 N N . ALA A 1 438 ? 9.177 2.152 -20.649 1.00 98.12 438 ALA A N 1
ATOM 3548 C CA . ALA A 1 438 ? 10.099 3.258 -20.869 1.00 98.12 438 ALA A CA 1
ATOM 3549 C C . ALA A 1 438 ? 11.537 2.771 -20.664 1.00 98.12 438 ALA A C 1
ATOM 3551 O O . ALA A 1 438 ? 11.789 1.882 -19.848 1.00 98.12 438 ALA A O 1
ATOM 3552 N N . GLY A 1 439 ? 12.504 3.341 -21.379 1.00 97.25 439 GLY A N 1
ATOM 3553 C CA . GLY A 1 439 ? 13.905 2.990 -21.172 1.00 97.25 439 GLY A CA 1
ATOM 3554 C C . GLY A 1 439 ? 14.877 4.114 -21.475 1.00 97.25 439 GLY A C 1
ATOM 3555 O O . GLY A 1 439 ? 14.675 4.889 -22.406 1.00 97.25 439 GLY A O 1
ATOM 3556 N N . VAL A 1 440 ? 15.963 4.153 -20.708 1.00 96.69 440 VAL A N 1
ATOM 3557 C CA . VAL A 1 440 ? 17.093 5.064 -20.896 1.00 96.69 440 VAL A CA 1
ATOM 3558 C C . VAL A 1 440 ? 18.288 4.259 -21.387 1.00 96.69 440 VAL A C 1
ATOM 3560 O O . VAL A 1 440 ? 18.707 3.292 -20.746 1.00 96.69 440 VAL A O 1
ATOM 3563 N N . ASN A 1 441 ? 18.829 4.635 -22.544 1.00 93.12 441 ASN A N 1
ATOM 3564 C CA . ASN A 1 441 ? 20.027 4.026 -23.100 1.00 93.12 441 ASN A CA 1
ATOM 3565 C C . ASN A 1 441 ? 21.225 4.410 -22.235 1.00 93.12 441 ASN A C 1
ATOM 3567 O O . ASN A 1 441 ? 21.531 5.595 -22.090 1.00 93.12 441 ASN A O 1
ATOM 3571 N N . PHE A 1 442 ? 21.925 3.419 -21.688 1.00 85.44 442 PHE A N 1
ATOM 3572 C CA . PHE A 1 442 ? 23.153 3.685 -20.954 1.00 85.44 442 PHE A CA 1
ATOM 3573 C C . PHE A 1 442 ? 24.363 3.318 -21.823 1.00 85.44 442 PHE A C 1
ATOM 3575 O O . PHE A 1 442 ? 24.511 2.206 -22.352 1.00 85.44 442 PHE A O 1
ATOM 3582 N N . LYS A 1 443 ? 25.250 4.298 -21.986 1.00 79.94 443 LYS A N 1
ATOM 3583 C CA . LYS A 1 443 ? 26.453 4.162 -22.802 1.00 79.94 443 LYS A CA 1
ATOM 3584 C C . LYS A 1 443 ? 27.504 3.381 -22.022 1.00 79.94 443 LYS A C 1
ATOM 3586 O O . LYS A 1 443 ? 27.873 3.739 -20.908 1.00 79.94 443 LYS A O 1
ATOM 3591 N N . SER A 1 444 ? 27.971 2.290 -22.614 1.00 77.12 444 SER A N 1
ATOM 3592 C CA . SER A 1 444 ? 29.060 1.466 -22.094 1.00 77.12 444 SER A CA 1
ATOM 3593 C C . SER A 1 444 ? 29.965 1.040 -23.250 1.00 77.12 444 SER A C 1
ATOM 3595 O O . SER A 1 444 ? 29.554 1.049 -24.410 1.00 77.12 444 SER A O 1
ATOM 3597 N N . SER A 1 445 ? 31.207 0.637 -22.964 1.00 74.69 445 SER A N 1
ATOM 3598 C CA . SER A 1 445 ? 32.166 0.155 -23.974 1.00 74.69 445 SER A CA 1
ATOM 3599 C C . SER A 1 445 ? 31.621 -1.023 -24.796 1.00 74.69 445 SER A C 1
ATOM 3601 O O . SER A 1 445 ? 32.132 -1.349 -25.868 1.00 74.69 445 SER A O 1
ATOM 3603 N N . SER A 1 446 ? 30.557 -1.660 -24.301 1.00 76.94 446 SER A N 1
ATOM 3604 C CA . SER A 1 446 ? 29.834 -2.728 -24.972 1.00 76.94 446 SER A CA 1
ATOM 3605 C C . SER A 1 446 ? 28.525 -2.334 -25.660 1.00 76.94 446 SER A C 1
ATOM 3607 O O . SER A 1 446 ? 27.973 -3.203 -26.339 1.00 76.94 446 SER A O 1
ATOM 3609 N N . THR A 1 447 ? 28.071 -1.090 -25.513 1.00 82.62 447 THR A N 1
ATOM 3610 C CA . THR A 1 447 ? 26.900 -0.498 -26.178 1.00 82.62 447 THR A CA 1
ATOM 3611 C C . THR A 1 447 ? 27.379 0.245 -27.421 1.00 82.62 447 THR A C 1
ATOM 3613 O O . THR A 1 447 ? 28.216 1.121 -27.287 1.00 82.62 447 THR A O 1
ATOM 3616 N N . GLY A 1 448 ? 26.895 -0.106 -28.611 1.00 89.12 448 GLY A N 1
ATOM 3617 C CA . GLY A 1 448 ? 27.326 0.485 -29.881 1.00 89.12 448 GLY A CA 1
ATOM 3618 C C . GLY A 1 448 ? 27.637 -0.555 -30.956 1.00 89.12 448 GLY A C 1
ATOM 3619 O O . GLY A 1 448 ? 27.270 -1.731 -30.840 1.00 89.12 448 GLY A O 1
ATOM 3620 N N . PHE A 1 449 ? 28.302 -0.114 -32.021 1.00 91.81 449 PHE A N 1
ATOM 3621 C CA . PHE A 1 449 ? 28.641 -0.954 -33.168 1.00 91.81 449 PHE A CA 1
ATOM 3622 C C . PHE A 1 449 ? 29.892 -1.800 -32.894 1.00 91.81 449 PHE A C 1
ATOM 3624 O O . PHE A 1 449 ? 30.880 -1.334 -32.313 1.00 91.81 449 PHE A O 1
ATOM 3631 N N . LYS A 1 450 ? 29.848 -3.069 -33.300 1.00 91.94 450 LYS A N 1
ATOM 3632 C CA . LYS A 1 450 ? 30.950 -4.026 -33.168 1.00 91.94 450 LYS A CA 1
ATOM 3633 C C . LYS A 1 450 ? 31.095 -4.805 -34.465 1.00 91.94 450 LYS A C 1
ATOM 3635 O O . LYS A 1 450 ? 30.099 -5.310 -34.981 1.00 91.94 450 LYS A O 1
ATOM 3640 N N . ARG A 1 451 ? 32.328 -4.955 -34.933 1.00 92.94 451 ARG A N 1
ATOM 3641 C CA . ARG A 1 451 ? 32.652 -5.616 -36.196 1.00 92.94 451 ARG A CA 1
ATOM 3642 C C . ARG A 1 451 ? 33.848 -6.532 -36.009 1.00 92.94 451 ARG A C 1
ATOM 3644 O O . ARG A 1 451 ? 34.845 -6.121 -35.423 1.00 92.94 451 ARG A O 1
ATOM 3651 N N . ASN A 1 452 ? 33.732 -7.761 -36.500 1.00 91.69 452 ASN A N 1
ATOM 3652 C CA . ASN A 1 452 ? 34.829 -8.722 -36.522 1.00 91.69 452 ASN A CA 1
ATOM 3653 C C . ASN A 1 452 ? 35.045 -9.195 -37.960 1.00 91.69 452 ASN A C 1
ATOM 3655 O O . ASN A 1 452 ? 34.070 -9.555 -38.618 1.00 91.69 452 ASN A O 1
ATOM 3659 N N . TYR A 1 453 ? 36.291 -9.222 -38.418 1.00 91.56 453 TYR A N 1
ATOM 3660 C CA . TYR A 1 453 ? 36.684 -9.722 -39.738 1.00 91.56 453 TYR A CA 1
ATOM 3661 C C . TYR A 1 453 ? 38.103 -10.279 -39.680 1.00 91.56 453 TYR A C 1
ATOM 3663 O O . TYR A 1 453 ? 38.835 -10.040 -38.718 1.00 91.56 453 TYR A O 1
ATOM 3671 N N . GLU A 1 454 ? 38.487 -11.025 -40.705 1.00 88.62 454 GLU A N 1
ATOM 3672 C CA . GLU A 1 454 ? 39.855 -11.493 -40.879 1.00 88.62 454 GLU A CA 1
ATOM 3673 C C . GLU A 1 454 ? 40.593 -10.583 -41.861 1.00 88.62 454 GLU A C 1
ATOM 3675 O O . GLU A 1 454 ? 40.068 -10.236 -42.918 1.00 88.62 454 GLU A O 1
ATOM 3680 N N . ALA A 1 455 ? 41.809 -10.177 -41.507 1.00 83.69 455 ALA A N 1
ATOM 3681 C CA . ALA A 1 455 ? 42.698 -9.443 -42.394 1.00 83.69 455 ALA A CA 1
ATOM 3682 C C . ALA A 1 455 ? 44.105 -10.028 -42.291 1.00 83.69 455 ALA A C 1
ATOM 3684 O O . ALA A 1 455 ? 44.667 -10.118 -41.198 1.00 83.69 455 ALA A O 1
ATOM 3685 N N . LEU A 1 456 ? 44.680 -10.419 -43.433 1.00 83.75 456 LEU A N 1
ATOM 3686 C CA . LEU A 1 456 ? 46.042 -10.965 -43.519 1.00 83.75 456 LEU A CA 1
ATOM 3687 C C . LEU A 1 456 ? 46.280 -12.149 -42.553 1.00 83.75 456 LEU A C 1
ATOM 3689 O O . LEU A 1 456 ? 47.299 -12.194 -41.861 1.00 83.75 456 LEU A O 1
ATOM 3693 N N . GLY A 1 457 ? 45.316 -13.073 -42.452 1.00 81.12 457 GLY A N 1
ATOM 3694 C CA . GLY A 1 457 ? 45.399 -14.253 -41.580 1.00 81.12 457 GLY A CA 1
ATOM 3695 C C . GLY A 1 457 ? 45.222 -13.973 -40.081 1.00 81.12 457 GLY A C 1
ATOM 3696 O O . GLY A 1 457 ? 45.512 -14.839 -39.257 1.00 81.12 457 GLY A O 1
ATOM 3697 N N . ARG A 1 458 ? 44.805 -12.756 -39.693 1.00 86.00 458 ARG A N 1
ATOM 3698 C CA . ARG A 1 458 ? 44.578 -12.364 -38.292 1.00 86.00 458 ARG A CA 1
ATOM 3699 C C . ARG A 1 458 ? 43.155 -11.861 -38.065 1.00 86.00 458 ARG A C 1
ATOM 3701 O O . ARG A 1 458 ? 42.621 -11.086 -38.855 1.00 86.00 458 ARG A O 1
ATOM 3708 N N . GLU A 1 459 ? 42.562 -12.265 -36.941 1.00 88.19 459 GLU A N 1
ATOM 3709 C CA . GLU A 1 459 ? 41.244 -11.786 -36.511 1.00 88.19 459 GLU A CA 1
ATOM 3710 C C . GLU A 1 459 ? 41.350 -10.342 -35.994 1.00 88.19 459 GLU A C 1
ATOM 3712 O O . GLU A 1 459 ? 42.035 -10.062 -35.007 1.00 88.19 459 GLU A O 1
ATOM 3717 N N . VAL A 1 460 ? 40.631 -9.423 -36.637 1.00 90.00 460 VAL A N 1
ATOM 3718 C CA . VAL A 1 460 ? 40.519 -8.020 -36.234 1.00 90.00 460 VAL A CA 1
ATOM 3719 C C . VAL A 1 460 ? 39.158 -7.790 -35.577 1.00 90.00 460 VAL A C 1
ATOM 3721 O O . VAL A 1 460 ? 38.115 -8.185 -36.101 1.00 90.00 460 VAL A O 1
ATOM 3724 N N . LYS A 1 461 ? 39.160 -7.148 -34.401 1.00 89.00 461 LYS A N 1
ATOM 3725 C CA . LYS A 1 461 ? 37.953 -6.828 -33.619 1.00 89.00 461 LYS A CA 1
ATOM 3726 C C . LYS A 1 461 ? 37.835 -5.326 -33.415 1.00 89.00 461 LYS A C 1
ATOM 3728 O O . LYS A 1 461 ? 38.533 -4.748 -32.586 1.00 89.00 461 LYS A O 1
ATOM 3733 N N . GLU A 1 462 ? 36.882 -4.712 -34.097 1.00 88.81 462 GLU A N 1
ATOM 3734 C CA . GLU A 1 462 ? 36.588 -3.291 -33.969 1.00 88.81 462 GLU A CA 1
ATOM 3735 C C . GLU A 1 462 ? 35.382 -3.079 -33.044 1.00 88.81 462 GLU A C 1
ATOM 3737 O O . GLU A 1 462 ? 34.335 -3.731 -33.153 1.00 88.81 462 GLU A O 1
ATOM 3742 N N . ARG A 1 463 ? 35.535 -2.168 -32.077 1.00 86.00 463 ARG A N 1
ATOM 3743 C CA . ARG A 1 463 ? 34.493 -1.833 -31.100 1.00 86.00 463 ARG A CA 1
ATOM 3744 C C . ARG A 1 463 ? 34.368 -0.329 -30.970 1.00 86.00 463 ARG A C 1
ATOM 3746 O O . ARG A 1 463 ? 35.234 0.335 -30.408 1.00 86.00 463 ARG A O 1
ATOM 3753 N N . TRP A 1 464 ? 33.224 0.184 -31.384 1.00 81.25 464 TRP A N 1
ATOM 3754 C CA . TRP A 1 464 ? 32.854 1.576 -31.197 1.00 81.25 464 TRP A CA 1
ATOM 3755 C C . TRP A 1 464 ? 31.751 1.618 -30.150 1.00 81.25 464 TRP A C 1
ATOM 3757 O O . TRP A 1 464 ? 30.593 1.830 -30.474 1.00 81.25 464 TRP A O 1
ATOM 3767 N N . GLY A 1 465 ? 32.132 1.311 -28.904 1.00 77.44 465 GLY A N 1
ATOM 3768 C CA . GLY A 1 465 ? 31.241 1.278 -27.742 1.00 77.44 465 GLY A CA 1
ATOM 3769 C C . GLY A 1 465 ? 30.692 2.667 -27.393 1.00 77.44 465 GLY A C 1
ATOM 3770 O O . GLY A 1 465 ? 29.949 3.262 -28.163 1.00 77.44 465 GLY A O 1
ATOM 3771 N N . ASN A 1 466 ? 31.169 3.258 -26.290 1.00 69.75 466 ASN A N 1
ATOM 3772 C CA . ASN A 1 466 ? 30.826 4.627 -25.845 1.00 69.75 466 ASN A CA 1
ATOM 3773 C C . ASN A 1 466 ? 30.899 5.718 -26.929 1.00 69.75 466 ASN A C 1
ATOM 3775 O O . ASN A 1 466 ? 30.319 6.785 -26.759 1.00 69.75 466 ASN A O 1
ATOM 3779 N N . LYS A 1 467 ? 31.648 5.471 -28.010 1.00 75.06 467 LYS A N 1
ATOM 3780 C CA . LYS A 1 467 ? 31.852 6.398 -29.127 1.00 75.06 467 LYS A CA 1
ATOM 3781 C C . LYS A 1 467 ? 30.720 6.371 -30.166 1.00 75.06 467 LYS A C 1
ATOM 3783 O O . LYS A 1 467 ? 30.700 7.242 -31.027 1.00 75.06 467 LYS A O 1
ATOM 3788 N N . TYR A 1 468 ? 29.814 5.390 -30.132 1.00 83.25 468 TYR A N 1
ATOM 3789 C CA . TYR A 1 468 ? 28.666 5.334 -31.040 1.00 83.25 468 TYR A CA 1
ATOM 3790 C C . TYR A 1 468 ? 27.459 6.048 -30.419 1.00 83.25 468 TYR A C 1
ATOM 3792 O O . TYR A 1 468 ? 26.782 5.508 -29.546 1.00 83.25 468 TYR A O 1
ATOM 3800 N N . ASP A 1 469 ? 27.202 7.279 -30.867 1.00 84.44 469 ASP A N 1
ATOM 3801 C CA . ASP A 1 469 ? 26.187 8.183 -30.301 1.00 84.44 469 ASP A CA 1
ATOM 3802 C C . ASP A 1 469 ? 24.905 8.305 -31.152 1.00 84.44 469 ASP A C 1
ATOM 3804 O O . ASP A 1 469 ? 24.089 9.206 -30.952 1.00 84.44 469 ASP A O 1
ATOM 3808 N N . ASN A 1 470 ? 24.695 7.396 -32.105 1.00 89.94 470 ASN A N 1
ATOM 3809 C CA . ASN A 1 470 ? 23.518 7.459 -32.977 1.00 89.94 470 ASN A CA 1
ATOM 3810 C C . ASN A 1 470 ? 22.274 6.827 -32.348 1.00 89.94 470 ASN A C 1
ATOM 3812 O O . ASN A 1 470 ? 21.177 7.057 -32.841 1.00 89.94 470 ASN A O 1
ATOM 3816 N N . LEU A 1 471 ? 22.409 6.039 -31.275 1.00 91.31 471 LEU A N 1
ATOM 3817 C CA . LEU A 1 471 ? 21.259 5.461 -30.575 1.00 91.31 471 LEU A CA 1
ATOM 3818 C C . LEU A 1 471 ? 20.463 6.553 -29.852 1.00 91.31 471 LEU A C 1
ATOM 3820 O O . LEU A 1 471 ? 21.040 7.437 -29.210 1.00 91.31 471 LEU A O 1
ATOM 3824 N N . LYS A 1 472 ? 19.133 6.467 -29.915 1.00 92.25 472 LYS A N 1
ATOM 3825 C CA . LYS A 1 472 ? 18.252 7.381 -29.189 1.00 92.25 472 LYS A CA 1
ATOM 3826 C C . LYS A 1 472 ? 18.416 7.159 -27.674 1.00 92.25 472 LYS A C 1
ATOM 3828 O O . LYS A 1 472 ? 18.453 6.006 -27.228 1.00 92.25 472 LYS A O 1
ATOM 3833 N N . PRO A 1 473 ? 18.552 8.234 -26.871 1.00 91.75 473 PRO A N 1
ATOM 3834 C CA . PRO A 1 473 ? 18.807 8.112 -25.436 1.00 91.75 473 PRO A CA 1
ATOM 3835 C C . PRO A 1 473 ? 17.591 7.595 -24.668 1.00 91.75 473 PRO A C 1
ATOM 3837 O O . PRO A 1 473 ? 17.757 6.961 -23.634 1.00 91.75 473 PRO A O 1
ATOM 3840 N N . LEU A 1 474 ? 16.386 7.841 -25.179 1.00 95.31 474 LEU A N 1
ATOM 3841 C CA . LEU A 1 474 ? 15.132 7.383 -24.601 1.00 95.31 474 LEU A CA 1
ATOM 3842 C C . LEU A 1 474 ? 14.417 6.477 -25.594 1.00 95.31 474 LEU A C 1
ATOM 3844 O O . LEU A 1 474 ? 14.450 6.732 -26.799 1.00 95.31 474 LEU A O 1
ATOM 3848 N N . LYS A 1 475 ? 13.753 5.450 -25.071 1.00 95.75 475 LYS A N 1
ATOM 3849 C CA . LYS A 1 475 ? 12.836 4.604 -25.828 1.00 95.75 475 LYS A CA 1
ATOM 3850 C C . LYS A 1 475 ? 11.514 4.431 -25.093 1.00 95.75 475 LYS A C 1
ATOM 3852 O O . LYS A 1 475 ? 11.470 4.506 -23.862 1.00 95.75 475 LYS A O 1
ATOM 3857 N N . LEU A 1 476 ? 10.472 4.143 -25.859 1.00 97.81 476 LEU A N 1
ATOM 3858 C CA . LEU A 1 476 ? 9.178 3.703 -25.360 1.00 97.81 476 LEU A CA 1
ATOM 3859 C C . LEU A 1 476 ? 8.728 2.500 -26.181 1.00 97.81 476 LEU A C 1
ATOM 3861 O O . LEU A 1 476 ? 8.628 2.598 -27.401 1.00 97.81 476 LEU A O 1
ATOM 3865 N N . ASP A 1 477 ? 8.431 1.391 -25.516 1.00 97.12 477 ASP A N 1
ATOM 3866 C CA . ASP A 1 477 ? 7.948 0.171 -26.156 1.00 97.12 477 ASP A CA 1
ATOM 3867 C C . ASP A 1 477 ? 6.548 -0.180 -25.655 1.00 97.12 477 ASP A C 1
ATOM 3869 O O . ASP A 1 477 ? 6.225 0.040 -24.490 1.00 97.12 477 ASP A O 1
ATOM 3873 N N . LEU A 1 478 ? 5.738 -0.777 -26.524 1.00 96.50 478 LEU A N 1
ATOM 3874 C CA . LEU A 1 478 ? 4.500 -1.457 -26.168 1.00 96.50 478 LEU A CA 1
ATOM 3875 C C . LEU A 1 478 ? 4.771 -2.961 -26.106 1.00 96.50 478 LEU A C 1
ATOM 3877 O O . LEU A 1 478 ? 5.429 -3.511 -26.990 1.00 96.50 478 LEU A O 1
ATOM 3881 N N . GLN A 1 479 ? 4.260 -3.637 -25.083 1.00 95.62 479 GLN A N 1
ATOM 3882 C CA . GLN A 1 479 ? 4.385 -5.081 -24.938 1.00 95.62 479 GLN A CA 1
ATOM 3883 C C . GLN A 1 479 ? 3.050 -5.702 -24.532 1.00 95.62 479 GLN A C 1
ATOM 3885 O O . GLN A 1 479 ? 2.359 -5.203 -23.645 1.00 95.62 479 GLN A O 1
ATOM 3890 N N . ALA A 1 480 ? 2.730 -6.833 -25.150 1.00 96.00 480 ALA A N 1
ATOM 3891 C CA . ALA A 1 480 ? 1.602 -7.674 -24.787 1.00 96.00 480 ALA A CA 1
ATOM 3892 C C . ALA A 1 480 ? 2.026 -9.141 -24.767 1.00 96.00 480 ALA A C 1
ATOM 3894 O O . ALA A 1 480 ? 3.015 -9.527 -25.395 1.00 96.00 480 ALA A O 1
ATOM 3895 N N . GLY A 1 481 ? 1.277 -9.970 -24.056 1.00 94.56 481 GLY A N 1
ATOM 3896 C CA . GLY A 1 481 ? 1.572 -11.386 -23.991 1.00 94.56 481 GLY A CA 1
ATOM 3897 C C . GLY A 1 481 ? 0.686 -12.143 -23.023 1.00 94.56 481 GLY A C 1
ATOM 3898 O O . GLY A 1 481 ? -0.295 -11.621 -22.489 1.00 94.56 481 GLY A O 1
ATOM 3899 N N . PHE A 1 482 ? 1.064 -13.390 -22.789 1.00 94.00 482 PHE A N 1
ATOM 3900 C CA . PHE A 1 482 ? 0.389 -14.276 -21.859 1.00 94.00 482 PHE A CA 1
ATOM 3901 C C . PHE A 1 482 ? 1.401 -15.181 -21.163 1.00 94.00 482 PHE A C 1
ATOM 3903 O O . PHE A 1 482 ? 2.402 -15.580 -21.755 1.00 94.00 482 PHE A O 1
ATOM 3910 N N . GLY A 1 483 ? 1.128 -15.524 -19.912 1.00 88.88 483 GLY A N 1
ATOM 3911 C CA . GLY A 1 483 ? 1.950 -16.405 -19.104 1.00 88.88 483 GLY A CA 1
ATOM 3912 C C . GLY A 1 483 ? 1.166 -17.577 -18.553 1.00 88.88 483 GLY A C 1
ATOM 3913 O O . GLY A 1 483 ? -0.008 -17.452 -18.210 1.00 88.88 483 GLY A O 1
ATOM 3914 N N . TRP A 1 484 ? 1.846 -18.716 -18.494 1.00 85.81 484 TRP A N 1
ATOM 3915 C CA . TRP A 1 484 ? 1.395 -19.932 -17.851 1.00 85.81 484 TRP A CA 1
ATOM 3916 C C . TRP A 1 484 ? 2.346 -20.246 -16.699 1.00 85.81 484 TRP A C 1
ATOM 3918 O O . TRP A 1 484 ? 3.507 -20.599 -16.926 1.00 85.81 484 TRP A O 1
ATOM 3928 N N . ASP A 1 485 ? 1.854 -20.107 -15.469 1.00 78.81 485 ASP A N 1
ATOM 3929 C CA . ASP A 1 485 ? 2.660 -20.271 -14.253 1.00 78.81 485 ASP A CA 1
ATOM 3930 C C . ASP A 1 485 ? 3.928 -19.376 -14.278 1.00 78.81 485 ASP A C 1
ATOM 3932 O O . ASP A 1 485 ? 3.826 -18.169 -14.503 1.00 78.81 485 ASP A O 1
ATOM 3936 N N . ALA A 1 486 ? 5.128 -19.939 -14.105 1.00 78.38 486 ALA A N 1
ATOM 3937 C CA . ALA A 1 486 ? 6.389 -19.195 -14.133 1.00 78.38 486 ALA A CA 1
ATOM 3938 C C . ALA A 1 486 ? 6.873 -18.788 -15.541 1.00 78.38 486 ALA A C 1
ATOM 3940 O O . ALA A 1 486 ? 7.850 -18.044 -15.649 1.00 78.38 486 ALA A O 1
ATOM 3941 N N . MET A 1 487 ? 6.250 -19.282 -16.617 1.00 84.50 487 MET A N 1
ATOM 3942 C CA . MET A 1 487 ? 6.680 -19.033 -17.996 1.00 84.50 487 MET A CA 1
ATOM 3943 C C . MET A 1 487 ? 5.762 -18.027 -18.684 1.00 84.50 487 MET A C 1
ATOM 3945 O O . MET A 1 487 ? 4.545 -18.145 -18.642 1.00 84.50 487 MET A O 1
ATOM 3949 N N . ASN A 1 488 ? 6.339 -17.057 -19.381 1.00 90.50 488 ASN A N 1
ATOM 3950 C CA . ASN A 1 488 ? 5.603 -15.976 -20.015 1.00 90.50 488 ASN A CA 1
ATOM 3951 C C . ASN A 1 488 ? 6.056 -15.748 -21.455 1.00 90.50 488 ASN A C 1
ATOM 3953 O O . ASN A 1 488 ? 7.241 -15.587 -21.715 1.00 90.50 488 ASN A O 1
ATOM 3957 N N . PHE A 1 489 ? 5.110 -15.690 -22.382 1.00 94.88 489 PHE A N 1
ATOM 3958 C CA . PHE A 1 489 ? 5.334 -15.355 -23.781 1.00 94.88 489 PHE A CA 1
ATOM 3959 C C . PHE A 1 489 ? 4.970 -13.898 -24.008 1.00 94.88 489 PHE A C 1
ATOM 3961 O O . PHE A 1 489 ? 3.935 -13.429 -23.535 1.00 94.88 489 PHE A O 1
ATOM 3968 N N . TYR A 1 490 ? 5.806 -13.176 -24.744 1.00 95.00 490 TYR A N 1
ATOM 3969 C CA . TYR A 1 490 ? 5.566 -11.769 -25.026 1.00 95.00 490 TYR A CA 1
ATOM 3970 C C . TYR A 1 490 ? 5.923 -11.402 -26.461 1.00 95.00 490 TYR A C 1
ATOM 3972 O O . TYR A 1 490 ? 6.841 -11.956 -27.069 1.00 95.00 490 TYR A O 1
ATOM 3980 N N . VAL A 1 491 ? 5.218 -10.393 -26.959 1.00 95.69 491 VAL A N 1
ATOM 3981 C CA . VAL A 1 491 ? 5.565 -9.617 -28.144 1.00 95.69 491 VAL A CA 1
ATOM 3982 C C . VAL A 1 491 ? 5.739 -8.165 -27.728 1.00 95.69 491 VAL A C 1
ATOM 3984 O O . VAL A 1 491 ? 4.962 -7.629 -26.940 1.00 95.69 491 VAL A O 1
ATOM 3987 N N . LYS A 1 492 ? 6.793 -7.530 -28.228 1.00 95.12 492 LYS A N 1
ATOM 3988 C CA . LYS A 1 492 ? 7.167 -6.155 -27.905 1.00 95.12 492 LYS A CA 1
ATOM 3989 C C . LYS A 1 492 ? 7.476 -5.400 -29.188 1.00 95.12 492 LYS A C 1
ATOM 3991 O O . LYS A 1 492 ? 8.174 -5.928 -30.052 1.00 95.12 492 LYS A O 1
ATOM 3996 N N . TYR A 1 493 ? 6.989 -4.173 -29.286 1.00 94.88 493 TYR A N 1
ATOM 3997 C CA . TYR A 1 493 ? 7.178 -3.286 -30.425 1.00 94.88 493 TYR A CA 1
ATOM 3998 C C . TYR A 1 493 ? 7.544 -1.886 -29.927 1.00 94.88 493 TYR A C 1
ATOM 4000 O O . TYR A 1 493 ? 6.895 -1.360 -29.024 1.00 94.88 493 TYR A O 1
ATOM 4008 N N . SER A 1 494 ? 8.588 -1.283 -30.489 1.00 95.50 494 SER A N 1
ATOM 4009 C CA . SER A 1 494 ? 9.009 0.060 -30.099 1.00 95.50 494 SER A CA 1
ATOM 4010 C C . SER A 1 494 ? 8.107 1.114 -30.726 1.00 95.50 494 SER A C 1
ATOM 4012 O O . SER A 1 494 ? 7.870 1.100 -31.928 1.00 95.50 494 SER A O 1
ATOM 4014 N N . LEU A 1 495 ? 7.622 2.055 -29.921 1.00 94.31 495 LEU A N 1
ATOM 4015 C CA . LEU A 1 495 ? 6.847 3.216 -30.368 1.00 94.31 495 LEU A CA 1
ATOM 4016 C C . LEU A 1 495 ? 7.747 4.395 -30.763 1.00 94.31 495 LEU A C 1
ATOM 4018 O O . LEU A 1 495 ? 7.274 5.390 -31.308 1.00 94.31 495 LEU A O 1
ATOM 4022 N N . THR A 1 496 ? 9.047 4.289 -30.492 1.00 94.44 496 THR A N 1
ATOM 4023 C CA . THR A 1 496 ? 10.061 5.301 -30.799 1.00 94.44 496 THR A CA 1
ATOM 4024 C C . THR A 1 496 ? 11.115 4.740 -31.750 1.00 94.44 496 THR A C 1
ATOM 4026 O O . THR A 1 496 ? 11.491 3.576 -31.600 1.00 94.44 496 THR A O 1
ATOM 4029 N N . PRO A 1 497 ? 11.662 5.550 -32.673 1.00 93.50 497 PRO A N 1
ATOM 4030 C CA . PRO A 1 497 ? 12.740 5.092 -33.536 1.00 93.50 497 PRO A CA 1
ATOM 4031 C C . PRO A 1 497 ? 14.007 4.803 -32.725 1.00 93.50 497 PRO A C 1
ATOM 4033 O O . PRO A 1 497 ? 14.310 5.474 -31.735 1.00 93.50 497 PRO A O 1
ATOM 4036 N N . MET A 1 498 ? 14.766 3.800 -33.167 1.00 92.38 498 MET A N 1
ATOM 4037 C CA . MET A 1 498 ? 15.980 3.340 -32.488 1.00 92.38 498 MET A CA 1
ATOM 4038 C C . MET A 1 498 ? 17.108 4.375 -32.510 1.00 92.38 498 MET A C 1
ATOM 4040 O O . MET A 1 498 ? 17.897 4.468 -31.563 1.00 92.38 498 MET A O 1
ATOM 4044 N N . PHE A 1 499 ? 17.210 5.121 -33.605 1.00 92.69 499 PHE A N 1
ATOM 4045 C CA . PHE A 1 499 ? 18.279 6.077 -33.843 1.00 92.69 499 PHE A CA 1
ATOM 4046 C C . PHE A 1 499 ? 17.812 7.513 -33.602 1.00 92.69 499 PHE A C 1
ATOM 4048 O O . PHE A 1 499 ? 16.620 7.818 -33.634 1.00 92.69 499 PHE A O 1
ATOM 4055 N N . LYS A 1 500 ? 18.770 8.399 -33.327 1.00 90.62 500 LYS A N 1
ATOM 4056 C CA . LYS A 1 500 ? 18.537 9.842 -33.288 1.00 90.62 500 LYS A CA 1
ATOM 4057 C C . LYS A 1 500 ? 18.212 10.357 -34.685 1.00 90.62 500 LYS A C 1
ATOM 4059 O O . LYS A 1 500 ? 18.723 9.851 -35.686 1.00 90.62 500 LYS A O 1
ATOM 4064 N N . ASP A 1 501 ? 17.412 11.409 -34.711 1.00 85.25 501 ASP A N 1
ATOM 4065 C CA . ASP A 1 501 ? 16.924 12.022 -35.935 1.00 85.25 501 ASP A CA 1
ATOM 4066 C C . ASP A 1 501 ? 18.111 12.460 -36.820 1.00 85.25 501 ASP A C 1
ATOM 4068 O O . ASP A 1 501 ? 19.129 12.954 -36.326 1.00 85.25 501 ASP A O 1
ATOM 4072 N N . ASN A 1 502 ? 17.998 12.226 -38.130 1.00 79.38 502 ASN A N 1
ATOM 4073 C CA . ASN A 1 502 ? 19.007 12.533 -39.155 1.00 79.38 502 ASN A CA 1
ATOM 4074 C C . ASN A 1 502 ? 20.372 11.823 -39.032 1.00 79.38 502 ASN A C 1
ATOM 4076 O O . ASN A 1 502 ? 21.264 12.114 -39.832 1.00 79.38 502 ASN A O 1
ATOM 4080 N N . LYS A 1 503 ? 20.564 10.893 -38.083 1.00 80.88 503 LYS A N 1
ATOM 4081 C CA . LYS A 1 503 ? 21.826 10.137 -37.945 1.00 80.88 503 LYS A CA 1
ATOM 4082 C C . LYS A 1 503 ? 21.853 8.851 -38.766 1.00 80.88 503 LYS A C 1
ATOM 4084 O O . LYS A 1 503 ? 22.884 8.520 -39.340 1.00 80.88 503 LYS A O 1
ATOM 4089 N N . GLU A 1 504 ? 20.739 8.129 -38.791 1.00 84.31 504 GLU A N 1
ATOM 4090 C CA . GLU A 1 504 ? 20.571 6.834 -39.459 1.00 84.31 504 GLU A CA 1
ATOM 4091 C C . GLU A 1 504 ? 19.139 6.722 -40.006 1.00 84.31 504 GLU A C 1
ATOM 4093 O O . GLU A 1 504 ? 18.302 7.600 -39.785 1.00 84.31 504 GLU A O 1
ATOM 4098 N N . ILE A 1 505 ? 18.857 5.618 -40.695 1.00 83.81 505 ILE A N 1
ATOM 4099 C CA . ILE A 1 505 ? 17.509 5.230 -41.126 1.00 83.81 505 ILE A CA 1
ATOM 4100 C C . ILE A 1 505 ? 16.537 5.101 -39.945 1.00 83.81 505 ILE A C 1
ATOM 4102 O O . ILE A 1 505 ? 16.881 4.589 -38.879 1.00 83.81 505 ILE A O 1
ATOM 4106 N N . GLU A 1 506 ? 15.297 5.546 -40.139 1.00 88.44 506 GLU A N 1
ATOM 4107 C CA . GLU A 1 506 ? 14.277 5.506 -39.094 1.00 88.44 506 GLU A CA 1
ATOM 4108 C C . GLU A 1 506 ? 13.665 4.101 -38.979 1.00 88.44 506 GLU A C 1
ATOM 4110 O O . GLU A 1 506 ? 12.769 3.728 -39.736 1.00 88.44 506 GLU A O 1
ATOM 4115 N N . VAL A 1 507 ? 14.163 3.313 -38.025 1.00 90.69 507 VAL A N 1
ATOM 4116 C CA . VAL A 1 507 ? 13.714 1.933 -37.789 1.00 90.69 507 VAL A CA 1
ATOM 4117 C C . VAL A 1 507 ? 13.181 1.729 -36.376 1.00 90.69 507 VAL A C 1
ATOM 4119 O O . VAL A 1 507 ? 13.666 2.325 -35.409 1.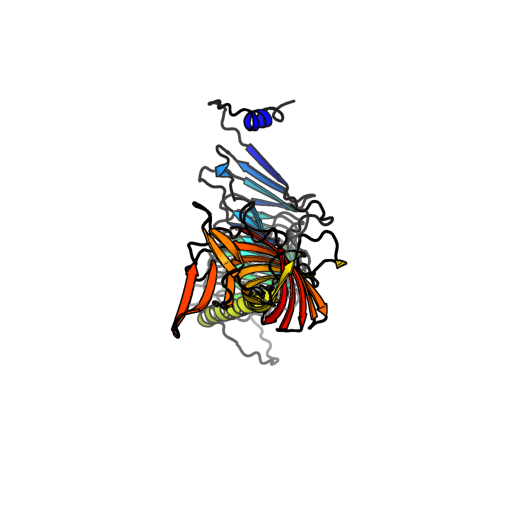00 90.69 507 VAL A O 1
ATOM 4122 N N . TYR A 1 508 ? 12.197 0.840 -36.266 1.00 93.06 508 TYR A N 1
ATOM 4123 C CA . TYR A 1 508 ? 11.439 0.548 -35.054 1.00 93.06 508 TYR A CA 1
ATOM 4124 C C . TYR A 1 508 ? 11.691 -0.906 -34.634 1.00 93.06 508 TYR A C 1
ATOM 4126 O O . TYR A 1 508 ? 11.280 -1.836 -35.332 1.00 93.06 508 TYR A O 1
ATOM 4134 N N . PRO A 1 509 ? 12.418 -1.144 -33.528 1.00 94.62 509 PRO A N 1
ATOM 4135 C CA . PRO A 1 509 ? 12.691 -2.493 -33.055 1.00 94.62 509 PRO A CA 1
ATOM 4136 C C . PRO A 1 509 ? 11.429 -3.239 -32.626 1.00 94.62 509 PRO A C 1
ATOM 4138 O O . PRO A 1 509 ? 10.535 -2.670 -32.001 1.00 94.62 509 PRO A O 1
ATOM 4141 N N . PHE A 1 510 ? 11.411 -4.545 -32.861 1.00 94.25 510 PHE A N 1
ATOM 4142 C CA . PHE A 1 510 ? 10.409 -5.450 -32.317 1.00 94.25 510 PHE A CA 1
ATOM 4143 C C . PHE A 1 510 ? 11.052 -6.748 -31.843 1.00 94.25 510 PHE A C 1
ATOM 4145 O O . PHE A 1 510 ? 12.134 -7.135 -32.290 1.00 94.25 510 PHE A O 1
ATOM 4152 N N . SER A 1 511 ? 10.377 -7.453 -30.943 1.00 95.44 511 SER A N 1
ATOM 4153 C CA . SER A 1 511 ? 10.832 -8.753 -30.461 1.00 95.44 511 SER A CA 1
ATOM 4154 C C . SER A 1 511 ? 9.678 -9.639 -30.026 1.00 95.44 511 SER A C 1
ATOM 4156 O O . SER A 1 511 ? 8.706 -9.144 -29.463 1.00 95.44 511 SER A O 1
ATOM 4158 N N . ALA A 1 512 ? 9.837 -10.945 -30.212 1.00 95.94 512 ALA A N 1
ATOM 4159 C CA . ALA A 1 512 ? 8.982 -11.967 -29.624 1.00 95.94 512 ALA A CA 1
ATOM 4160 C C . ALA A 1 512 ? 9.850 -12.922 -28.805 1.00 95.94 512 ALA A C 1
ATOM 4162 O O . ALA A 1 512 ? 10.962 -13.272 -29.222 1.00 95.94 512 ALA A O 1
ATOM 4163 N N . GLY A 1 513 ? 9.383 -13.323 -27.630 1.00 95.38 513 GLY A N 1
ATOM 4164 C CA . GLY A 1 513 ? 10.216 -14.096 -26.724 1.00 95.38 513 GLY A CA 1
ATOM 4165 C C . GLY A 1 513 ? 9.476 -14.768 -25.588 1.00 95.38 513 GLY A C 1
ATOM 4166 O O . GLY A 1 513 ? 8.254 -14.696 -25.470 1.00 95.38 513 GLY A O 1
ATOM 4167 N N . ILE A 1 514 ? 10.282 -15.421 -24.759 1.00 94.06 514 ILE A N 1
ATOM 4168 C CA . ILE A 1 514 ? 9.868 -16.109 -23.544 1.00 94.06 514 ILE A CA 1
ATOM 4169 C C . ILE A 1 514 ? 10.584 -15.442 -22.370 1.00 94.06 514 ILE A C 1
ATOM 4171 O O . ILE A 1 514 ? 11.742 -15.036 -22.481 1.00 94.06 514 ILE A O 1
ATOM 4175 N N . SER A 1 515 ? 9.913 -15.326 -21.237 1.00 90.06 515 SER A N 1
ATOM 4176 C CA . SER A 1 515 ? 10.498 -14.920 -19.969 1.00 90.06 515 SER A CA 1
ATOM 4177 C C . SER A 1 515 ? 10.093 -15.865 -18.852 1.00 90.06 515 SER A C 1
ATOM 4179 O O . SER A 1 515 ? 8.970 -16.358 -18.835 1.00 90.06 515 SER A O 1
ATOM 4181 N N . LEU A 1 516 ? 11.008 -16.091 -17.921 1.00 82.50 516 LEU A N 1
ATOM 4182 C CA . LEU A 1 516 ? 10.788 -16.815 -16.681 1.00 82.50 516 LEU A CA 1
ATOM 4183 C C . LEU A 1 516 ? 10.651 -15.805 -15.543 1.00 82.50 516 LEU A C 1
ATOM 4185 O O . LEU A 1 516 ? 11.431 -14.852 -15.481 1.00 82.50 516 LEU A O 1
ATOM 4189 N N . GLY A 1 517 ? 9.680 -16.026 -14.664 1.00 66.25 517 GLY A N 1
ATOM 4190 C CA . GLY A 1 517 ? 9.361 -15.134 -13.552 1.00 66.25 517 GLY A CA 1
ATOM 4191 C C . GLY A 1 517 ? 8.328 -14.067 -13.927 1.00 66.25 517 GLY A C 1
ATOM 4192 O O . GLY A 1 517 ? 8.403 -13.442 -14.998 1.00 66.25 517 GLY A O 1
ATOM 4193 N N . LEU A 1 518 ? 7.348 -13.886 -13.038 1.00 51.81 518 LEU A N 1
ATOM 4194 C CA . LEU A 1 518 ? 6.209 -12.978 -13.183 1.00 51.81 518 LEU A CA 1
ATOM 4195 C C . LEU A 1 518 ? 6.019 -12.123 -11.934 1.00 51.81 518 LEU A C 1
ATOM 4197 O O . LEU A 1 518 ? 6.142 -12.689 -10.831 1.00 51.81 518 LEU A O 1
#

Radius of gyration: 36.6 Å; chains: 1; bounding box: 76×75×117 Å

Sequence (518 aa):
MKTKNLLVLILVLGLSFNAFSQEKITIKQVIKSSDKSSKEGIVINAIEIETDAPVRIISGKENIVYLTGYIENPDDYKGFCVLKDEVLKINSPSQTQKDFNITIELQKEVYLVCLGENSKVDIDNGVLSERSVYINLLKNSEANFNGDMKQRELTFLSLENTKASFRGVAELGRANIIVGENSEIKFWNIDGDYAKVVADKGSVVDFIGNIDTVDMKTHKDSYIKHDYTWTEHLYFRIDSAYFADVSKKFKRIDEDGTINQSKEDSIYLSNEYNTHFKAIGFSHEHYEKYKEEEANSVEKKRKWYYNEHVTEDFGFQFGYGRLNWSNKVSNVDGLFASPQNQYSLRYGNSWTMGFRYGFKLGWNGRWKISTGIGYESNIFRFDNNVKLIDMGTEKRIGFETNPAIDAKSKLVARYVTLPLFVRFRAVKSLELHVGAIAGVNFKSSSTGFKRNYEALGREVKERWGNKYDNLKPLKLDLQAGFGWDAMNFYVK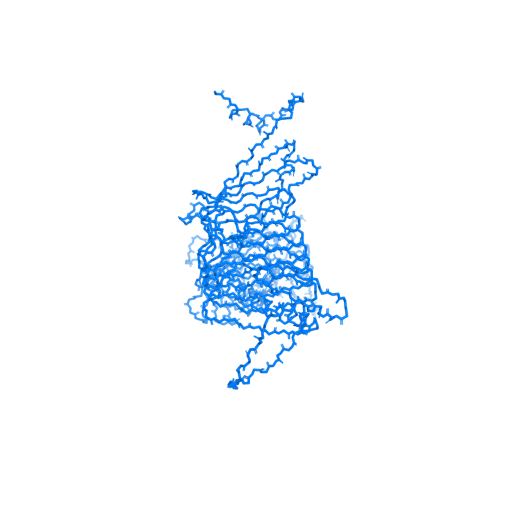YSLTPMFKDNKEIEVYPFSAGISLGL

Foldseek 3Di:
DDDPPPVVCCVPPVDDDPDDDQDKDKDKDFDFDPDPPDPPTQAAAEEAEAEQAEEEEEEDQGWIKIKIGGDDDPQQQPPQWDQDPSYTYGHHGPDDDDDIYMYTYDPAAYQEYHYENLYEYEYEPRRHDQEHHEYHAYHNYEYEYCYEARHAYYEEYHEDQYEYEDNYAYEYAEYEYEAYALYEYEYQEYDYAEYEYEEEANYEAEYEYDYNEYEYEYYHNYYYHYDDDDDDDYDYDYPDDDDDDDDDDDDDADPVGDDDDDDDDDDDDDDDDDDDDDDPDCDVVNVVVCVVVVVVVVVVVCVVVCCQQWPFQWKKKKWKWWKDWDFDDPDPVRVPPHYPPFFDWDTWMKIKIWIKTWTADDDVSFKIKMKTKMKIKTKTWTPAAWDWDDPDLAIAIDHDPDPVKDKTKIAIWMWIKIWIKMWGRPDPFKIKIKTKIKTFTDFDQQHGMWMWTDDPNDIDIDTCTNVHQFFDRMWMKIKIWMGGHQKIKMKIKTPAFGTDPPRYDGIIMIIIIMMGMD

Secondary structure (DSSP, 8-state):
--STTHHHHHHHH-----------EEEEEE---S-TT-SS-----EEEEE-SS-EEEEE-SS-EEEEEE---SGGGGTTSEEEETTEEEEEPPSS--S--EEEEEESS-BSEEEEETT-EEEE-TT-B-SSEEEEEEETT-EEEE-S-EEEEEEEEEEESS-EEEEEEEEEEEEEEEEE-TT-EEEEEEEEEEEEEEEE-TT-EEEEEEEEEEEEEEE-TT-EEEE-----S--EE--SS------SS------TT------S--------------------HHHHHHHHHHHHHHHHHHHHHHHHHH---EEEEEEEEEEEEEEPPPSSGGGTTPPPTTS--EEEEEEEEEEEEEEEEESTT--EEEEEEEEEEEEEEEESS-EEEEE-SS-EEEEE---TT--EEEEEEEEEEEEEEEEEEEEETTEEEEEEEEEEEEPP-TTSEEEEEEEETTEEEEEEESTT---B-SEEEEEEEEEEETTEEEEEEEESS-SBPTTTS---EEEEEEEEE--

pLDDT: mean 72.44, std 23.41, range [20.72, 98.12]